Protein AF-A0A1H3YFV7-F1 (afdb_monomer)

Secondary structure (DSSP, 8-state):
-PPPPGGGGTEE--SPPPPPPHHHHHHHHHHHT----HHHHHHHHHH-SEEETTTEEEPBTT---TTTBHHHHHHHHHHHHHHHHHH-TTTS---BTTSTT-EEEEEEETT--EEEEE--SSSGGGPEEEEEPTTSS-EEEE-S-HHHHHHHHHTTS---TTS-S---TTSPEEEEEPP-HHHHHHHHHHHHHHHHHHHHHHHHHHHHHHHTT--SHHHHHHHHHHHHHHHTT--GGGHHHHHTT--TT-S-HHHHHHHHHHHHHHHGGGHHHHHHHHTTTTTT-HHHHHHHHHHHHH-HHHHHHHHHHHHHS-HHHHHHHHHHHHHHHHHSHHHHHHHHHHHHTT-TT-------TT------B-TT--B-----------------------

Organism: Selenomonas ruminantium (NCBI:txid971)

Solvent-accessible surface area (backbone atoms only — not comparable to full-atom values): 22365 Å² total; per-residue (Å²): 131,86,79,78,59,90,54,61,84,45,43,46,65,93,60,84,30,73,66,75,54,74,64,56,56,50,48,55,25,62,77,67,76,49,85,72,32,64,59,55,53,52,44,38,41,55,58,37,46,30,20,45,64,81,39,44,33,44,42,29,84,89,46,92,50,65,93,40,12,32,69,56,43,36,56,52,52,52,51,53,48,52,52,47,22,74,78,37,47,86,63,40,72,66,49,53,56,89,46,79,51,3,44,41,66,48,33,36,36,83,84,55,25,43,31,24,39,26,45,70,43,96,53,47,72,64,24,30,36,39,40,34,37,53,98,55,70,55,68,50,82,39,94,41,45,74,56,59,46,54,52,24,40,47,72,59,76,42,84,51,95,84,47,79,86,74,42,63,77,88,47,63,42,43,47,44,66,60,65,53,75,68,47,47,52,51,47,50,48,50,50,49,50,51,50,50,50,49,52,52,47,54,51,30,32,51,46,21,54,76,23,31,46,35,85,43,73,68,32,43,53,53,29,53,50,31,50,52,60,57,48,72,64,70,48,33,75,51,28,39,44,56,35,40,29,64,48,70,80,38,71,44,64,69,64,52,52,50,50,52,51,48,40,55,64,35,10,54,97,57,18,68,52,28,51,49,56,14,47,55,66,25,72,88,22,55,62,60,45,47,54,56,47,52,55,35,59,71,30,73,70,49,29,60,53,44,30,58,39,52,65,69,44,58,71,68,32,30,50,50,51,51,52,50,54,48,51,47,39,71,74,41,35,94,82,37,44,71,53,51,48,63,32,46,72,80,30,92,54,56,81,57,89,82,91,68,100,79,80,88,84,81,57,57,39,52,100,83,71,5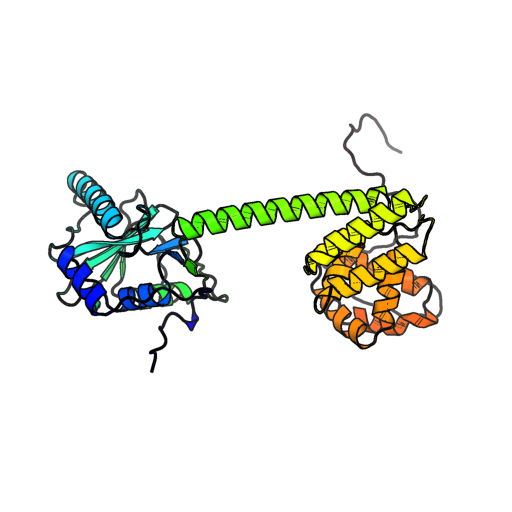6,79,63,82,76,76,95,70,84,80,86,76,77,92,69,91,74,84,92,78,78,85,78,92,131

Nearest PDB structures (foldseek):
  7v1l-assembly1_B-2  TM=3.195E-01  e=2.650E+00  Homo sapiens
  8gqy-assembly1_D  TM=1.516E-01  e=8.028E+00  Aquifex aeolicus VF5

Sequence (394 aa):
MIKESKLQKYIINRRVAEKHSREEWLDVQRQHNVKFPSDYIEFIDSYGIGAIDNFLWILSPWTDNDNLNFFVNMKKSMWAYQYLREESPEDFPFELYPATDGLLPFGLTDNGDELYWQNTDDNPNLWKLIIYESRSTVYYEYNLSFTDFLVGLFVGGISCEILPDEWPRYKRVIFIPCLDAVGKEKQKLITLLKKELNMNIEKNEEILKNTCKLRNEYEVELFGKAIEEICSTQRAEYVLNLCSGFDDDTEDEEVMFGLVHAVEELGGDDGLYWTAMGLERMWRNKEWCKILLYRILNSDEDRIKYAEVINRLPWRERDRNISLLADILHEDKEMFADKIDEVLKDCSVVYQINKYPNGEMMVIYDRNGAVWNGKLDTIYESDNGLDDGESGYE

Mean predicted aligned error: 17.22 Å

pLDDT: mean 82.41, std 20.26, range [24.28, 98.44]

InterPro domains:
  IPR029084 Immunity protein 30 [PF15565] (214-304)
  IPR037883 Knr4/Smi1-like domain superfamily [G3DSA:3.40.1580.10] (2-155)
  IPR037883 Knr4/Smi1-like domain superfamily [SSF160631] (13-168)

Radius of gyration: 31.0 Å; Cα contacts (8 Å, |Δi|>4): 523; chains: 1; bounding box: 72×49×90 Å

Structure (mmCIF, N/CA/C/O backbone):
data_AF-A0A1H3YFV7-F1
#
_entry.id   AF-A0A1H3YFV7-F1
#
loop_
_atom_site.group_PDB
_atom_site.id
_atom_site.type_symbol
_atom_site.label_atom_id
_atom_site.label_alt_id
_atom_site.label_comp_id
_atom_site.label_asym_id
_atom_site.label_entity_id
_atom_site.label_seq_id
_atom_site.pdbx_PDB_ins_code
_atom_site.Cartn_x
_atom_site.Cartn_y
_atom_site.Cartn_z
_atom_site.occupancy
_atom_site.B_iso_or_equiv
_atom_site.auth_seq_id
_atom_site.auth_comp_id
_atom_site.auth_asym_id
_atom_site.auth_atom_id
_atom_site.pdbx_PDB_model_num
ATOM 1 N N . MET A 1 1 ? 1.704 -21.452 25.118 1.00 28.91 1 MET A N 1
ATOM 2 C CA . MET A 1 1 ? 1.073 -21.508 23.783 1.00 28.91 1 MET A CA 1
ATOM 3 C C . MET A 1 1 ? 0.258 -20.244 23.623 1.00 28.91 1 MET A C 1
ATOM 5 O O . MET A 1 1 ? -0.646 -20.038 24.421 1.00 28.91 1 MET A O 1
ATOM 9 N N . ILE A 1 2 ? 0.624 -19.373 22.685 1.00 35.44 2 ILE A N 1
ATOM 10 C CA . ILE A 1 2 ? -0.198 -18.210 22.338 1.00 35.44 2 ILE A CA 1
ATOM 11 C C . ILE A 1 2 ? -1.419 -18.779 21.614 1.00 35.44 2 ILE A C 1
ATOM 13 O O . ILE A 1 2 ? -1.261 -19.477 20.616 1.00 35.44 2 ILE A O 1
ATOM 17 N N . LYS A 1 3 ? -2.612 -18.590 22.176 1.00 43.59 3 LYS A N 1
ATOM 18 C CA . LYS A 1 3 ? -3.862 -18.968 21.517 1.00 43.59 3 LYS A CA 1
ATOM 19 C C . LYS A 1 3 ? -4.013 -18.008 20.332 1.00 43.59 3 LYS A C 1
ATOM 21 O O . LYS A 1 3 ? -4.011 -16.801 20.544 1.00 43.59 3 LYS A O 1
ATOM 26 N N . GLU A 1 4 ? -4.005 -18.523 19.106 1.00 55.25 4 GLU A N 1
ATOM 27 C CA . GLU A 1 4 ? -4.212 -17.696 17.911 1.00 55.25 4 GLU A CA 1
ATOM 28 C C . GLU A 1 4 ? -5.627 -17.106 17.947 1.00 55.25 4 GLU A C 1
ATOM 30 O O . GLU A 1 4 ? -6.595 -17.838 18.173 1.00 55.25 4 GLU A O 1
ATOM 35 N N . SER A 1 5 ? -5.744 -15.792 17.737 1.00 66.31 5 SER A N 1
ATOM 36 C CA . SER A 1 5 ? -7.039 -15.108 17.705 1.00 66.31 5 SER A CA 1
ATOM 37 C C . SER A 1 5 ? -7.862 -15.592 16.512 1.00 66.31 5 SER A C 1
ATOM 39 O O . SER A 1 5 ? -7.344 -15.726 15.398 1.00 66.31 5 SER A O 1
ATOM 41 N N . LYS A 1 6 ? -9.172 -15.799 16.712 1.00 74.12 6 LYS A N 1
ATOM 42 C CA . LYS A 1 6 ? -10.124 -16.158 15.639 1.00 74.12 6 LYS A CA 1
ATOM 43 C C . LYS A 1 6 ? -10.048 -15.195 14.440 1.00 74.12 6 LYS A C 1
ATOM 45 O O . LYS A 1 6 ? -10.257 -15.621 13.305 1.00 74.12 6 LYS A O 1
ATOM 50 N N . LEU A 1 7 ? -9.712 -13.924 14.678 1.00 83.50 7 LEU A N 1
ATOM 51 C CA . LEU A 1 7 ? -9.642 -12.868 13.662 1.00 83.50 7 LEU A CA 1
ATOM 52 C C . LEU A 1 7 ? -8.331 -12.858 12.869 1.00 83.50 7 LEU A C 1
ATOM 54 O O . LEU A 1 7 ? -8.266 -12.239 11.808 1.00 83.50 7 LEU A O 1
ATOM 58 N N . GLN A 1 8 ? -7.292 -13.567 13.317 1.00 79.69 8 GLN A N 1
ATOM 59 C CA . GLN A 1 8 ? -5.949 -13.495 12.727 1.00 79.69 8 GLN A CA 1
ATOM 60 C C . GLN A 1 8 ? -5.907 -13.945 11.256 1.00 79.69 8 GLN A C 1
ATOM 62 O O . GLN A 1 8 ? -5.069 -13.489 10.480 1.00 79.69 8 GLN A O 1
ATOM 67 N N . LYS A 1 9 ? -6.832 -14.822 10.849 1.00 81.00 9 LYS A N 1
ATOM 68 C CA . LYS A 1 9 ? -6.969 -15.274 9.454 1.00 81.00 9 LYS A CA 1
ATOM 69 C C . LYS A 1 9 ? -7.651 -14.245 8.552 1.00 81.00 9 LYS A C 1
ATOM 71 O O . LYS A 1 9 ? -7.446 -14.303 7.340 1.00 81.00 9 LYS A O 1
ATOM 76 N N . TYR A 1 10 ? -8.424 -13.330 9.135 1.00 83.31 10 TYR A N 1
ATOM 77 C CA . TYR A 1 10 ? -9.271 -12.371 8.427 1.00 83.31 10 TYR A CA 1
ATOM 78 C C . TYR A 1 10 ? -8.711 -10.952 8.451 1.00 83.31 10 TYR A C 1
ATOM 80 O O . TYR A 1 10 ? -8.941 -10.219 7.498 1.00 83.31 10 TYR A O 1
ATOM 88 N N . ILE A 1 11 ? -7.945 -10.580 9.481 1.00 84.50 11 ILE A N 1
ATOM 89 C CA . ILE A 1 11 ? -7.388 -9.234 9.646 1.00 84.50 11 ILE A CA 1
ATOM 90 C C . ILE A 1 11 ? -5.872 -9.238 9.407 1.00 84.50 11 ILE A C 1
ATOM 92 O O . ILE A 1 11 ? -5.127 -9.954 10.080 1.00 84.50 11 ILE A O 1
ATOM 96 N N . ILE A 1 12 ? -5.391 -8.400 8.484 1.00 79.50 12 ILE A N 1
ATOM 97 C CA . ILE A 1 12 ? -3.965 -8.076 8.343 1.00 79.50 12 ILE A CA 1
ATOM 98 C C . ILE A 1 12 ? -3.626 -6.947 9.314 1.00 79.50 12 ILE A C 1
ATOM 100 O O . ILE A 1 12 ? -4.082 -5.820 9.140 1.00 79.50 12 ILE A O 1
ATOM 104 N N . ASN A 1 13 ? -2.754 -7.233 10.281 1.00 76.50 13 ASN A N 1
ATOM 105 C CA . ASN A 1 13 ? -2.108 -6.221 11.109 1.00 76.50 13 ASN A CA 1
ATOM 106 C C . ASN A 1 13 ? -0.605 -6.190 10.809 1.00 76.50 13 ASN A C 1
ATOM 108 O O . ASN A 1 13 ? 0.069 -7.217 10.876 1.00 76.50 13 ASN A O 1
ATOM 112 N N . ARG A 1 14 ? -0.077 -5.014 10.461 1.00 65.75 14 ARG A N 1
ATOM 113 C CA . ARG A 1 14 ? 1.354 -4.820 10.161 1.00 65.75 14 ARG A CA 1
ATOM 114 C C . ARG A 1 14 ? 2.170 -4.386 11.383 1.00 65.75 14 ARG A C 1
ATOM 116 O O . ARG A 1 14 ? 3.366 -4.141 11.247 1.00 65.75 14 ARG A O 1
ATOM 123 N N . ARG A 1 15 ? 1.546 -4.255 12.557 1.00 67.88 15 ARG A N 1
ATOM 124 C CA . ARG A 1 15 ? 2.210 -3.886 13.812 1.00 67.88 15 ARG A CA 1
ATOM 125 C C . ARG A 1 15 ? 1.851 -4.853 14.930 1.00 67.88 15 ARG A C 1
ATOM 127 O O . ARG A 1 15 ? 0.790 -5.459 14.924 1.00 67.88 15 ARG A O 1
ATOM 134 N N . VAL A 1 16 ? 2.751 -4.973 15.896 1.00 62.62 16 VAL A N 1
ATOM 135 C CA . VAL A 1 16 ? 2.460 -5.653 17.158 1.00 62.62 16 VAL A CA 1
ATOM 136 C C . VAL A 1 16 ? 1.817 -4.626 18.083 1.00 62.62 16 VAL A C 1
ATOM 138 O O . VAL A 1 16 ? 2.385 -3.551 18.278 1.00 62.62 16 VAL A O 1
ATOM 141 N N . ALA A 1 17 ? 0.627 -4.932 18.596 1.00 72.75 17 ALA A N 1
ATOM 142 C CA . ALA A 1 17 ? -0.033 -4.114 19.604 1.00 72.75 17 ALA A CA 1
ATOM 143 C C . ALA A 1 17 ? 0.697 -4.212 20.950 1.00 72.75 17 ALA A C 1
ATOM 145 O O . ALA A 1 17 ? 1.286 -5.249 21.272 1.00 72.75 17 ALA A O 1
ATOM 146 N N . GLU A 1 18 ? 0.642 -3.141 21.739 1.00 75.69 18 GLU A N 1
ATOM 147 C CA . GLU A 1 18 ? 1.005 -3.213 23.151 1.00 75.69 18 GLU A CA 1
ATOM 148 C C . GLU A 1 18 ? 0.003 -4.117 23.875 1.00 75.69 18 GLU A C 1
ATOM 150 O O . GLU A 1 18 ? -1.209 -3.982 23.701 1.00 75.69 18 GLU A O 1
ATOM 155 N N . LYS A 1 19 ? 0.524 -5.082 24.634 1.00 82.62 19 LYS A N 1
ATOM 156 C CA . LYS A 1 19 ? -0.290 -6.024 25.401 1.00 82.62 19 LYS A CA 1
ATOM 157 C C . LYS A 1 19 ? -0.370 -5.566 26.835 1.00 82.62 19 LYS A C 1
ATOM 159 O O . LYS A 1 19 ? 0.671 -5.337 27.449 1.00 82.62 19 LYS A O 1
ATOM 164 N N . HIS A 1 20 ? -1.577 -5.568 27.372 1.00 88.75 20 HIS A N 1
ATOM 165 C CA . HIS A 1 20 ? -1.810 -5.227 28.762 1.00 88.75 20 HIS A CA 1
ATOM 166 C C . HIS A 1 20 ? -1.924 -6.511 29.582 1.00 88.75 20 HIS A C 1
ATOM 168 O O . HIS A 1 20 ? -2.428 -7.548 29.139 1.00 88.75 20 HIS A O 1
ATOM 174 N N . SER A 1 21 ? -1.398 -6.467 30.793 1.00 91.50 21 SER A N 1
ATOM 175 C CA . SER A 1 21 ? -1.527 -7.536 31.770 1.00 91.50 21 SER A CA 1
ATOM 176 C C . SER A 1 21 ? -2.982 -7.710 32.208 1.00 91.50 21 SER A C 1
ATOM 178 O O . SER A 1 21 ? -3.834 -6.825 32.085 1.00 91.50 21 SER A O 1
ATOM 180 N N . ARG A 1 22 ? -3.278 -8.883 32.772 1.00 94.25 22 ARG A N 1
ATOM 181 C CA . ARG A 1 22 ? -4.596 -9.161 33.347 1.00 94.25 22 ARG A CA 1
ATOM 182 C C . ARG A 1 22 ? -4.922 -8.175 34.470 1.00 94.25 22 ARG A C 1
ATOM 184 O O . ARG A 1 22 ? -6.072 -7.766 34.604 1.00 94.25 22 ARG A O 1
ATOM 191 N N . GLU A 1 23 ? -3.930 -7.828 35.278 1.00 96.00 23 GLU A N 1
ATOM 192 C CA . GLU A 1 23 ? -4.044 -6.877 36.377 1.00 96.00 23 GLU A CA 1
ATOM 193 C C . GLU A 1 23 ? -4.406 -5.476 35.870 1.00 96.00 23 GLU A C 1
ATOM 195 O O . GLU A 1 23 ? -5.364 -4.901 36.374 1.00 96.00 23 GLU A O 1
ATOM 200 N N . GLU A 1 24 ? -3.753 -4.978 34.815 1.00 95.69 24 GLU A N 1
ATOM 201 C CA . GLU A 1 24 ? -4.085 -3.684 34.192 1.00 95.69 24 GLU A CA 1
ATOM 202 C C . GLU A 1 24 ? -5.535 -3.637 33.684 1.00 95.69 24 GLU A C 1
ATOM 204 O O . GLU A 1 24 ? -6.268 -2.684 33.962 1.00 95.69 24 GLU A O 1
ATOM 209 N N . TRP A 1 25 ? -5.999 -4.699 33.018 1.00 97.19 25 TRP A N 1
ATOM 210 C CA . TRP A 1 25 ? -7.399 -4.815 32.595 1.00 97.19 25 TRP A CA 1
ATOM 211 C C . TRP A 1 25 ? -8.384 -4.889 33.769 1.00 97.19 25 TRP A C 1
ATOM 213 O O . TRP A 1 25 ? -9.497 -4.363 33.687 1.00 97.19 25 TRP A O 1
ATOM 223 N N . LEU A 1 26 ? -8.028 -5.561 34.865 1.00 97.19 26 LEU A N 1
ATOM 224 C CA . LEU A 1 26 ? -8.865 -5.603 36.068 1.00 97.19 26 LEU A CA 1
ATOM 225 C C . LEU A 1 26 ? -8.903 -4.243 36.772 1.00 97.19 26 LEU A C 1
ATOM 227 O O . LEU A 1 26 ? -9.955 -3.846 37.273 1.00 97.19 26 LEU A O 1
ATOM 231 N N . ASP A 1 27 ? -7.786 -3.528 36.803 1.00 97.31 27 ASP A N 1
ATOM 232 C CA . ASP A 1 27 ? -7.671 -2.214 37.428 1.00 97.31 27 ASP A CA 1
ATOM 233 C C . ASP A 1 27 ? -8.491 -1.170 36.678 1.00 97.31 27 ASP A C 1
ATOM 235 O O . ASP A 1 27 ? -9.312 -0.495 37.303 1.00 97.31 27 ASP A O 1
ATOM 239 N N . VAL A 1 28 ? -8.373 -1.105 35.348 1.00 96.81 28 VAL A N 1
ATOM 240 C CA . VAL A 1 28 ? -9.131 -0.136 34.542 1.00 96.81 28 VAL A CA 1
ATOM 241 C C . VAL A 1 28 ? -10.644 -0.385 34.624 1.00 96.81 28 VAL A C 1
ATOM 243 O O . VAL A 1 28 ? -11.429 0.552 34.778 1.00 96.81 28 VAL A O 1
ATOM 246 N N . GLN A 1 29 ? -11.070 -1.653 34.624 1.00 97.06 29 GLN A N 1
ATOM 247 C CA . GLN A 1 29 ? -12.478 -2.027 34.798 1.00 97.06 29 GLN A CA 1
ATOM 248 C C . GLN A 1 29 ? -13.012 -1.622 36.175 1.00 97.06 29 GLN A C 1
ATOM 250 O O . GLN A 1 29 ? -14.086 -1.025 36.272 1.00 97.06 29 GLN A O 1
ATOM 255 N N . ARG A 1 30 ? -12.251 -1.886 37.248 1.00 97.12 30 ARG A N 1
ATOM 256 C CA . ARG A 1 30 ? -12.626 -1.487 38.615 1.00 97.12 30 ARG A CA 1
ATOM 257 C C . ARG A 1 30 ? -12.679 0.027 38.779 1.00 97.12 30 ARG A C 1
ATOM 259 O O . ARG A 1 30 ? -13.629 0.530 39.372 1.00 97.12 30 ARG A O 1
ATOM 266 N N . GLN A 1 31 ? -11.688 0.743 38.254 1.00 96.81 31 GLN A N 1
ATOM 267 C CA . GLN A 1 31 ? -11.590 2.199 38.353 1.00 96.81 31 GLN A CA 1
ATOM 268 C C . GLN A 1 31 ? -12.791 2.901 37.710 1.00 96.81 31 GLN A C 1
ATOM 270 O O . GLN A 1 31 ? -13.275 3.900 38.240 1.00 96.81 31 GLN A O 1
ATOM 275 N N . HIS A 1 32 ? -13.281 2.371 36.588 1.00 94.62 32 HIS A N 1
ATOM 276 C CA . HIS A 1 32 ? -14.370 2.970 35.818 1.00 94.62 32 HIS A CA 1
ATOM 277 C C . HIS A 1 32 ? -15.727 2.277 36.006 1.00 94.62 32 HIS A C 1
ATOM 279 O O . HIS A 1 32 ? -16.703 2.677 35.376 1.00 94.62 32 HIS A O 1
ATOM 285 N N . ASN A 1 33 ? -15.805 1.269 36.883 1.00 94.94 33 ASN A N 1
ATOM 286 C CA . ASN A 1 33 ? -16.995 0.445 37.112 1.00 94.94 33 ASN A CA 1
ATOM 287 C C . ASN A 1 33 ? -17.601 -0.129 35.810 1.00 94.94 33 ASN A C 1
ATOM 289 O O . ASN A 1 33 ? -18.820 -0.183 35.632 1.00 94.94 33 ASN A O 1
ATOM 293 N N . VAL A 1 34 ? -16.740 -0.551 34.885 1.00 96.31 34 VAL A N 1
ATOM 294 C CA . VAL A 1 34 ? -17.120 -1.130 33.589 1.00 96.31 34 VAL A CA 1
ATOM 295 C C . VAL A 1 34 ? -16.689 -2.590 33.531 1.00 96.31 34 VAL A C 1
ATOM 297 O O . VAL A 1 34 ? -15.701 -2.976 34.155 1.00 96.31 34 VAL A O 1
ATOM 300 N N . LYS A 1 35 ? -17.418 -3.409 32.775 1.00 96.75 35 LYS A N 1
ATOM 301 C CA . LYS A 1 35 ? -16.992 -4.760 32.411 1.00 96.75 35 LYS A CA 1
ATOM 302 C C . LYS A 1 35 ? -16.812 -4.838 30.898 1.00 96.75 35 LYS A C 1
ATOM 304 O O . LYS A 1 35 ? -17.581 -4.225 30.164 1.00 96.75 35 LYS A O 1
ATOM 309 N N . PHE A 1 36 ? -15.839 -5.620 30.448 1.00 97.75 36 PHE A N 1
ATOM 310 C CA . PHE A 1 36 ? -15.590 -5.865 29.032 1.00 97.75 36 PHE A CA 1
ATOM 311 C C . PHE A 1 36 ? -15.753 -7.348 28.675 1.00 97.75 36 PHE A C 1
ATOM 313 O O . PHE A 1 36 ? -15.299 -8.212 29.436 1.00 97.75 36 PHE A O 1
ATOM 320 N N . PRO A 1 37 ? -16.351 -7.667 27.512 1.00 97.81 37 PRO A N 1
ATOM 321 C CA . PRO A 1 37 ? -16.272 -9.001 26.929 1.00 97.81 37 PRO A CA 1
ATOM 322 C C . PRO A 1 37 ? -14.814 -9.434 26.723 1.00 97.81 37 PRO A C 1
ATOM 324 O O . PRO A 1 37 ? -13.943 -8.634 26.373 1.00 97.81 37 PRO A O 1
ATOM 327 N N . SER A 1 38 ? -14.532 -10.718 26.945 1.00 96.31 38 SER A N 1
ATOM 328 C CA . SER A 1 38 ? -13.164 -11.246 26.856 1.00 96.31 38 SER A CA 1
ATOM 329 C C . SER A 1 38 ? -12.602 -11.226 25.435 1.00 96.31 38 SER A C 1
ATOM 331 O O . SER A 1 38 ? -11.395 -11.076 25.261 1.00 96.31 38 SER A O 1
ATOM 333 N N . ASP A 1 39 ? -13.463 -11.326 24.424 1.00 95.81 39 ASP A N 1
ATOM 334 C CA . ASP A 1 39 ? -13.070 -11.292 23.017 1.00 95.81 39 ASP A CA 1
ATOM 335 C C . ASP A 1 39 ? -12.714 -9.875 22.535 1.00 95.81 39 ASP A C 1
ATOM 337 O O . ASP A 1 39 ? -11.843 -9.722 21.682 1.00 95.81 39 ASP A O 1
ATOM 341 N N . TYR A 1 40 ? -13.300 -8.83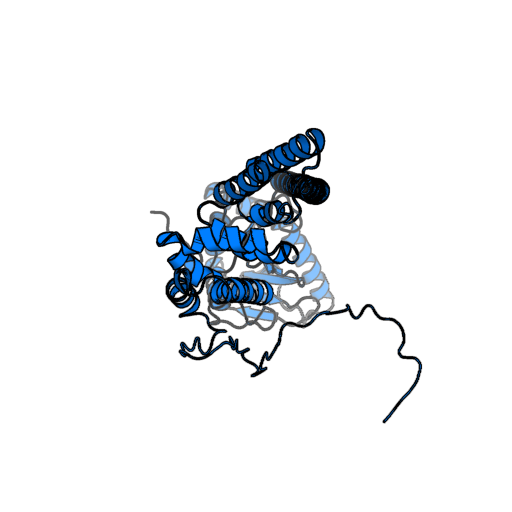4 23.130 1.00 96.75 40 TYR A N 1
ATOM 342 C CA . TYR A 1 40 ? -12.854 -7.451 22.949 1.00 96.75 40 TYR A CA 1
ATOM 343 C C . TYR A 1 40 ? -11.482 -7.195 23.588 1.00 96.75 40 TYR A C 1
ATOM 345 O O . TYR A 1 40 ? -10.616 -6.594 22.955 1.00 96.75 40 TYR A O 1
ATOM 353 N N . ILE A 1 41 ? -11.252 -7.686 24.812 1.00 95.62 41 ILE A N 1
ATOM 354 C CA . ILE A 1 41 ? -9.935 -7.592 25.464 1.00 95.62 41 ILE A CA 1
ATOM 355 C C . ILE A 1 41 ? -8.868 -8.254 24.580 1.00 95.62 41 ILE A C 1
ATOM 357 O O . ILE A 1 41 ? -7.842 -7.647 24.273 1.00 95.62 41 ILE A O 1
ATOM 361 N N . GLU A 1 42 ? -9.150 -9.470 24.100 1.00 92.94 42 GLU A N 1
ATOM 362 C CA . GLU A 1 42 ? -8.265 -10.197 23.188 1.00 92.94 42 GLU A CA 1
ATOM 363 C C . GLU A 1 42 ? -8.022 -9.429 21.879 1.00 92.94 42 GLU A C 1
ATOM 365 O O . GLU A 1 42 ? -6.897 -9.423 21.371 1.00 92.94 42 GLU A O 1
ATOM 370 N N . PHE A 1 43 ? -9.046 -8.762 21.339 1.00 93.50 43 PHE A N 1
ATOM 371 C CA . PHE A 1 43 ? -8.913 -7.919 20.155 1.00 93.50 43 PHE A CA 1
ATOM 372 C C . PHE A 1 43 ? -7.974 -6.737 20.397 1.00 93.50 43 PHE A C 1
ATOM 374 O O . PHE A 1 43 ? -7.027 -6.557 19.632 1.00 93.50 43 PHE A O 1
ATOM 381 N N . ILE A 1 44 ? -8.178 -5.965 21.465 1.00 93.62 44 ILE A N 1
ATOM 382 C CA . ILE A 1 44 ? -7.332 -4.806 21.776 1.00 93.62 44 ILE A CA 1
ATOM 383 C C . ILE A 1 44 ? -5.879 -5.236 22.013 1.00 93.62 44 ILE A C 1
ATOM 385 O O . ILE A 1 44 ? -4.976 -4.631 21.438 1.00 93.62 44 ILE A O 1
ATOM 389 N N . ASP A 1 45 ? -5.638 -6.326 22.745 1.00 90.88 45 ASP A N 1
ATOM 390 C CA . ASP A 1 45 ? -4.280 -6.843 22.986 1.00 90.88 45 ASP A CA 1
ATOM 391 C C . ASP A 1 45 ? -3.627 -7.473 21.734 1.00 90.88 45 ASP A C 1
ATOM 393 O O . ASP A 1 45 ? -2.414 -7.706 21.700 1.00 90.88 45 ASP A O 1
ATOM 397 N N . SER A 1 46 ? -4.406 -7.784 20.694 1.00 88.19 46 SER A N 1
ATOM 398 C CA . SER A 1 46 ? -3.895 -8.344 19.432 1.00 88.19 46 SER A CA 1
ATOM 399 C C . SER A 1 46 ? -3.672 -7.280 18.358 1.00 88.19 46 SER A C 1
ATOM 401 O O . SER A 1 46 ? -2.700 -7.357 17.600 1.00 88.19 46 SER A O 1
ATOM 403 N N . TYR A 1 47 ? -4.572 -6.301 18.273 1.00 87.62 47 TYR A N 1
ATOM 404 C CA . TYR A 1 47 ? -4.630 -5.332 17.179 1.00 87.62 47 TYR A CA 1
ATOM 405 C C . TYR A 1 47 ? -4.257 -3.913 17.6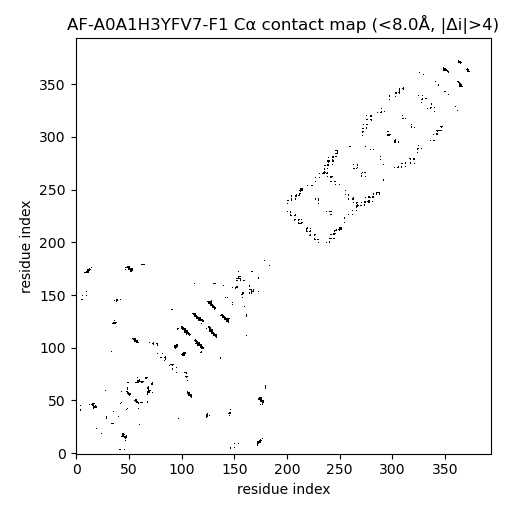10 1.00 87.62 47 TYR A C 1
ATOM 407 O O . TYR A 1 47 ? -3.590 -3.206 16.853 1.00 87.62 47 TYR A O 1
ATOM 415 N N . GLY A 1 48 ? -4.562 -3.538 18.850 1.00 89.12 48 GLY A N 1
ATOM 416 C CA . GLY A 1 48 ? -4.327 -2.207 19.399 1.00 89.12 48 GLY A CA 1
ATOM 417 C C . GLY A 1 48 ? -5.483 -1.247 19.117 1.00 89.12 48 GLY A C 1
ATOM 418 O O . GLY A 1 48 ? -6.601 -1.655 18.814 1.00 89.12 48 GLY A O 1
ATOM 419 N N . ILE A 1 49 ? -5.209 0.054 19.235 1.00 88.94 49 ILE A N 1
ATOM 420 C CA . ILE A 1 49 ? -6.180 1.123 18.955 1.00 88.94 49 ILE A CA 1
ATOM 421 C C . ILE A 1 49 ? -6.209 1.371 17.445 1.00 88.94 49 ILE A C 1
ATOM 423 O O . ILE A 1 49 ? -5.144 1.525 16.848 1.00 88.94 49 ILE A O 1
ATOM 427 N N . GLY A 1 50 ? -7.382 1.456 16.812 1.00 90.19 50 GLY A N 1
ATOM 428 C CA . GLY A 1 50 ? -7.450 1.709 15.371 1.00 90.19 50 GLY A CA 1
ATOM 429 C C . GLY A 1 50 ? -8.791 1.419 14.710 1.00 90.19 50 GLY A C 1
ATOM 430 O O . GLY A 1 50 ? -9.818 1.283 15.376 1.00 90.19 50 GLY A O 1
ATOM 431 N N . ALA A 1 51 ? -8.738 1.330 13.382 1.00 89.94 51 ALA A N 1
ATOM 432 C CA . ALA A 1 51 ? -9.867 1.023 12.517 1.00 89.94 51 ALA A CA 1
ATOM 433 C C . ALA A 1 51 ? -9.700 -0.322 11.817 1.00 89.94 51 ALA A C 1
ATOM 435 O O . ALA A 1 51 ? -8.603 -0.702 11.402 1.00 89.94 51 ALA A O 1
ATOM 436 N N . ILE A 1 52 ? -10.818 -0.993 11.593 1.00 89.56 52 ILE A N 1
ATOM 437 C CA . ILE A 1 52 ? -10.964 -2.086 10.644 1.00 89.56 52 ILE A CA 1
ATOM 438 C C . ILE A 1 52 ? -11.392 -1.468 9.306 1.00 89.56 52 ILE A C 1
ATOM 440 O O . ILE A 1 52 ? -12.378 -0.735 9.240 1.00 89.56 52 ILE A O 1
ATOM 444 N N . ASP A 1 53 ? -10.621 -1.748 8.257 1.00 84.81 53 ASP A N 1
ATOM 445 C CA . ASP A 1 53 ? -10.823 -1.294 6.872 1.00 84.81 53 ASP A CA 1
ATOM 446 C C . ASP A 1 53 ? -10.961 0.222 6.677 1.00 84.81 53 ASP A C 1
ATOM 448 O O . ASP A 1 53 ? -11.618 0.679 5.750 1.00 84.81 53 ASP A O 1
ATOM 452 N N . ASN A 1 54 ? -10.350 1.018 7.563 1.00 83.62 54 ASN A N 1
ATOM 453 C CA . ASN A 1 54 ? -10.541 2.473 7.592 1.00 83.62 54 ASN A CA 1
ATOM 454 C C . ASN A 1 54 ? -12.018 2.894 7.691 1.00 83.62 54 ASN A C 1
ATOM 456 O O . ASN A 1 54 ? -12.386 3.921 7.136 1.00 83.62 54 ASN A O 1
ATOM 460 N N . PHE A 1 55 ? -12.863 2.082 8.321 1.00 86.88 55 PHE A N 1
ATOM 461 C CA . PHE A 1 55 ? -14.298 2.341 8.368 1.00 86.88 55 PHE A CA 1
ATOM 462 C C . PHE A 1 55 ? -14.870 2.119 9.762 1.00 86.88 55 PHE A C 1
ATOM 464 O O . PHE A 1 55 ? -15.546 2.994 10.295 1.00 86.88 55 PHE A O 1
ATOM 471 N N . LEU A 1 56 ? -14.587 0.960 10.363 1.00 91.94 56 LEU A N 1
ATOM 472 C CA . LEU A 1 56 ? -15.106 0.591 11.676 1.00 91.94 56 LEU A CA 1
ATOM 473 C C . LEU A 1 56 ? -14.048 0.834 12.754 1.00 91.94 56 LEU A C 1
ATOM 475 O O . LEU A 1 56 ? -13.043 0.124 12.822 1.00 91.94 56 LEU A O 1
ATOM 479 N N . TRP A 1 57 ? -14.283 1.814 13.616 1.00 94.06 57 TRP A N 1
ATOM 480 C CA . TRP A 1 57 ? -13.370 2.226 14.676 1.00 94.06 57 TRP A CA 1
ATOM 481 C C . TRP A 1 57 ? -13.755 1.594 16.004 1.00 94.06 57 TRP A C 1
ATOM 483 O O . TRP A 1 57 ? -14.890 1.723 16.461 1.00 94.06 57 TRP A O 1
ATOM 493 N N . ILE A 1 58 ? -12.788 0.937 16.642 1.00 95.88 58 ILE A N 1
ATOM 494 C CA . ILE A 1 58 ? -12.987 0.304 17.946 1.00 95.88 58 ILE A CA 1
ATOM 495 C C . ILE A 1 58 ? -12.415 1.216 19.027 1.00 95.88 58 ILE A C 1
ATOM 497 O O . ILE A 1 58 ? -11.239 1.595 18.989 1.00 95.88 58 ILE A O 1
ATOM 501 N N . LEU A 1 59 ? -13.264 1.578 19.985 1.00 96.31 59 LEU A N 1
ATOM 502 C CA . LEU A 1 59 ? -12.874 2.387 21.130 1.00 96.31 59 LEU A CA 1
ATOM 503 C C . LEU A 1 59 ? -11.916 1.595 22.022 1.00 96.31 59 LEU A C 1
ATOM 505 O O . LEU A 1 59 ? -12.051 0.385 22.157 1.00 96.31 59 LEU A O 1
ATOM 509 N N . SER A 1 60 ? -10.959 2.273 22.652 1.00 95.00 60 SER A N 1
ATOM 510 C CA . SER A 1 60 ? -9.962 1.637 23.519 1.00 95.00 60 SER A CA 1
ATOM 511 C C . SER A 1 60 ? -9.736 2.444 24.797 1.00 95.00 60 SER A C 1
ATOM 513 O O . SER A 1 60 ? -9.705 3.676 24.742 1.00 95.00 60 SER A O 1
ATOM 515 N N . PRO A 1 61 ? -9.555 1.797 25.963 1.00 95.00 61 PRO A N 1
ATOM 516 C CA . PRO A 1 61 ? -9.224 2.500 27.199 1.00 95.00 61 PRO A CA 1
ATOM 517 C C . PRO A 1 61 ? -7.768 2.997 27.234 1.00 95.00 61 PRO A C 1
ATOM 519 O O . PRO A 1 61 ? -7.429 3.797 28.099 1.00 95.00 61 PRO A O 1
ATOM 522 N N . TRP A 1 62 ? -6.922 2.558 26.297 1.00 92.88 62 TRP A N 1
ATOM 523 C CA . TRP A 1 62 ? -5.467 2.754 26.321 1.00 92.88 62 TRP A CA 1
ATOM 524 C C . TRP A 1 62 ? -4.981 3.879 25.395 1.00 92.88 62 TRP A C 1
ATOM 526 O O . TRP A 1 62 ? -3.886 3.813 24.845 1.00 92.88 62 TRP A O 1
ATOM 536 N N . THR A 1 63 ? -5.804 4.902 25.146 1.00 87.56 63 THR A N 1
ATOM 537 C CA . THR A 1 63 ? -5.429 6.016 24.260 1.00 87.56 63 THR A CA 1
ATOM 538 C C . THR A 1 63 ? -5.810 7.372 24.830 1.00 87.56 63 THR A C 1
ATOM 540 O O . THR A 1 63 ? -6.927 7.553 25.300 1.00 87.56 63 THR A O 1
ATOM 543 N N . ASP A 1 64 ? -4.921 8.355 24.696 1.00 82.81 64 ASP A N 1
ATOM 544 C CA . ASP A 1 64 ? -5.212 9.765 25.001 1.00 82.81 64 ASP A CA 1
ATOM 545 C C . ASP A 1 64 ? -5.934 10.483 23.846 1.00 82.81 64 ASP A C 1
ATOM 547 O O . ASP A 1 64 ? -6.236 11.673 23.922 1.00 82.81 64 ASP A O 1
ATOM 551 N N . ASN A 1 65 ? -6.196 9.793 22.730 1.00 84.00 65 ASN A N 1
ATOM 552 C CA . ASN A 1 65 ? -6.974 10.359 21.637 1.00 84.00 65 ASN A CA 1
ATOM 553 C C . ASN A 1 65 ? -8.462 10.345 21.998 1.00 84.00 65 ASN A C 1
ATOM 555 O O . ASN A 1 65 ? -9.114 9.312 21.866 1.00 84.00 65 ASN A O 1
ATOM 559 N N . ASP A 1 66 ? -9.014 11.500 22.362 1.00 88.94 66 ASP A N 1
ATOM 560 C CA . ASP A 1 66 ? -10.431 11.682 22.706 1.00 88.94 66 ASP A CA 1
ATOM 561 C C . ASP A 1 66 ? -11.428 11.100 21.691 1.00 88.94 66 ASP A C 1
ATOM 563 O O . ASP A 1 66 ? -12.545 10.754 22.074 1.00 88.94 66 ASP A O 1
ATOM 567 N N . ASN A 1 67 ? -11.058 10.982 20.411 1.00 87.81 67 ASN A N 1
ATOM 568 C CA . ASN A 1 67 ? -11.933 10.414 19.379 1.00 87.81 67 ASN A CA 1
ATOM 569 C C . ASN A 1 67 ? -12.036 8.883 19.447 1.00 87.81 67 ASN A C 1
ATOM 571 O O . ASN A 1 67 ? -12.986 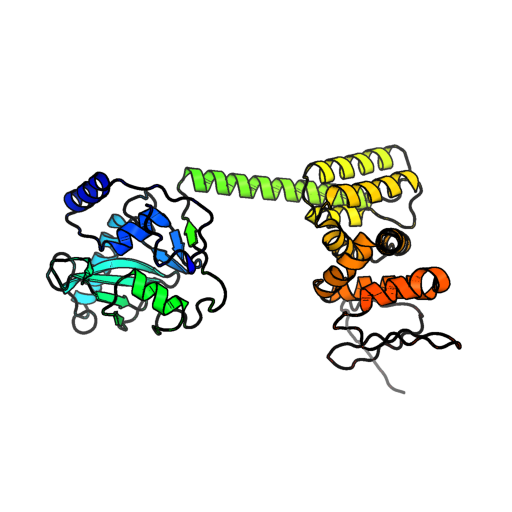8.328 18.918 1.00 87.81 67 ASN A O 1
ATOM 575 N N . LEU A 1 68 ? -11.078 8.203 20.087 1.00 92.19 68 LEU A N 1
ATOM 576 C CA . LEU A 1 68 ? -11.061 6.740 20.238 1.00 92.19 68 LEU A CA 1
ATOM 577 C C . LEU A 1 68 ? -10.944 6.280 21.694 1.00 92.19 68 LEU A C 1
ATOM 579 O O . LEU A 1 68 ? -11.025 5.084 21.969 1.00 92.19 68 LEU A O 1
ATOM 583 N N . ASN A 1 69 ? -10.762 7.202 22.641 1.00 94.69 69 ASN A N 1
ATOM 584 C CA . ASN A 1 69 ? -10.736 6.880 24.057 1.00 94.69 69 ASN A CA 1
ATOM 585 C C . ASN A 1 69 ? -12.114 6.367 24.489 1.00 94.69 69 ASN A C 1
ATOM 587 O O . ASN A 1 69 ? -13.120 7.073 24.369 1.00 94.69 69 ASN A O 1
ATOM 591 N N . PHE A 1 70 ? -12.145 5.148 25.021 1.00 97.31 70 PHE A N 1
ATOM 592 C CA . PHE A 1 70 ? -13.370 4.476 25.437 1.00 97.31 70 PHE A CA 1
ATOM 593 C C . PHE A 1 70 ? -14.176 5.303 26.438 1.00 97.31 70 PHE A C 1
ATOM 595 O O . PHE A 1 70 ? -15.365 5.519 26.245 1.00 97.31 70 PHE A O 1
ATOM 602 N N . PHE A 1 71 ? -13.543 5.824 27.486 1.00 96.81 71 PHE A N 1
ATOM 603 C CA . PHE A 1 71 ? -14.246 6.521 28.565 1.00 96.81 71 PHE A CA 1
ATOM 604 C C . PHE A 1 71 ? -14.741 7.911 28.163 1.00 96.81 71 PHE A C 1
ATOM 606 O O . PHE A 1 71 ? -15.775 8.365 28.659 1.00 96.81 71 PHE A O 1
ATOM 613 N N . VAL A 1 72 ? -14.024 8.592 27.268 1.00 95.38 72 VAL A N 1
ATOM 614 C CA . VAL A 1 72 ? -14.473 9.863 26.686 1.00 95.38 72 VAL A CA 1
ATOM 615 C C . VAL A 1 72 ? -15.703 9.629 25.809 1.00 95.38 72 VAL A C 1
ATOM 617 O O . VAL A 1 72 ? -16.712 10.316 25.982 1.00 95.38 72 VAL A O 1
ATOM 620 N N . ASN A 1 73 ? -15.655 8.638 24.916 1.00 95.69 73 ASN A N 1
ATOM 621 C CA . ASN A 1 73 ? -16.762 8.341 24.003 1.00 95.69 73 ASN A CA 1
ATOM 622 C C . ASN A 1 73 ? -17.952 7.687 24.710 1.00 95.69 73 ASN A C 1
ATOM 624 O O . ASN A 1 73 ? -19.088 7.994 24.364 1.00 95.69 73 ASN A O 1
ATOM 628 N N . MET A 1 74 ? -17.720 6.901 25.763 1.00 95.88 74 MET A N 1
ATOM 629 C CA . MET A 1 74 ? -18.768 6.398 26.653 1.00 95.88 74 MET A CA 1
ATOM 630 C C . MET A 1 74 ? -19.623 7.545 27.186 1.00 95.88 74 MET A C 1
ATOM 632 O O . MET A 1 74 ? -20.834 7.549 26.999 1.00 95.88 74 MET A O 1
ATOM 636 N N . LYS A 1 75 ? -18.996 8.569 27.775 1.00 95.56 75 LYS A N 1
ATOM 637 C CA . LYS A 1 75 ? -19.722 9.733 28.307 1.00 95.56 75 LYS A CA 1
ATOM 638 C C . LYS A 1 75 ? -20.467 10.504 27.217 1.00 95.56 75 LYS A C 1
ATOM 640 O O . LYS A 1 75 ? -21.602 10.904 27.446 1.00 95.56 75 LYS A O 1
ATOM 645 N N . LYS A 1 76 ? -19.834 10.724 26.058 1.00 95.31 76 LYS A N 1
ATOM 646 C CA . LYS A 1 76 ? -20.428 11.477 24.939 1.00 95.31 76 LYS A CA 1
ATOM 647 C C . LYS A 1 76 ? -21.648 10.762 24.354 1.00 95.31 76 LYS A C 1
ATOM 649 O O . LYS A 1 76 ? -22.716 11.362 24.302 1.00 95.31 76 LYS A O 1
ATOM 654 N N . SER A 1 77 ? -21.492 9.495 23.972 1.00 94.44 77 SER A N 1
ATOM 655 C CA . SER A 1 77 ? -22.543 8.719 23.297 1.00 94.44 77 SER A CA 1
ATOM 656 C C . SER A 1 77 ? -23.714 8.460 24.243 1.00 94.44 77 SER A C 1
ATOM 658 O O . SER A 1 77 ? -24.860 8.685 23.886 1.00 94.44 77 SER A O 1
ATOM 660 N N . MET A 1 78 ? -23.440 8.113 25.506 1.00 95.00 78 MET A N 1
ATOM 661 C CA . MET A 1 78 ? -24.500 7.913 26.500 1.00 95.00 78 MET A CA 1
ATOM 662 C C . MET A 1 78 ? -25.259 9.205 26.826 1.00 95.00 78 MET A C 1
ATOM 664 O O . MET A 1 78 ? -26.469 9.163 27.014 1.00 95.00 78 MET A O 1
ATOM 668 N N . TRP A 1 79 ? -24.582 10.358 26.882 1.00 95.69 79 TRP A N 1
ATOM 669 C CA . TRP A 1 79 ? -25.265 11.643 27.060 1.00 95.69 79 TRP A CA 1
ATOM 670 C C . TRP A 1 79 ? -26.167 11.976 25.864 1.00 95.69 79 TRP A C 1
ATOM 672 O O . TRP A 1 79 ? -27.313 12.374 26.062 1.00 95.69 79 TRP A O 1
ATOM 682 N N . ALA A 1 80 ? -25.672 11.773 24.639 1.00 93.31 80 ALA A N 1
ATOM 683 C CA . ALA A 1 80 ? -26.448 11.996 23.423 1.00 93.31 80 ALA A CA 1
ATOM 684 C C . ALA A 1 80 ? -27.664 11.059 23.348 1.00 93.31 80 ALA A C 1
ATOM 686 O O . ALA A 1 80 ? -28.778 11.519 23.110 1.00 93.31 80 ALA A O 1
ATOM 687 N N . TYR A 1 81 ? -27.471 9.772 23.639 1.00 94.75 81 TYR A N 1
ATOM 688 C CA . TYR A 1 81 ? -28.547 8.787 23.677 1.00 94.75 81 TYR A CA 1
ATOM 689 C C . TYR A 1 81 ? -29.598 9.131 24.742 1.00 94.75 81 TYR A C 1
ATOM 691 O O . TYR A 1 81 ? -30.790 9.101 24.456 1.00 94.75 81 TYR A O 1
ATOM 699 N N . GLN A 1 82 ? -29.181 9.515 25.956 1.00 95.69 82 GLN A N 1
ATOM 700 C CA . GLN A 1 82 ? -30.109 9.922 27.018 1.00 95.69 82 GLN A CA 1
ATOM 701 C C . GLN A 1 82 ? -30.970 11.116 26.590 1.00 95.69 82 GLN A C 1
ATOM 703 O O . GLN A 1 82 ? -32.174 11.117 26.829 1.00 95.69 82 GLN A O 1
ATOM 708 N N . TYR A 1 83 ? -30.362 12.108 25.936 1.00 94.75 83 TYR A N 1
ATOM 709 C CA . TYR A 1 83 ? -31.083 13.262 25.407 1.00 94.75 83 TYR A CA 1
ATOM 710 C C . TYR A 1 83 ? -32.128 12.847 24.358 1.00 94.75 83 TYR A C 1
ATOM 712 O O . TYR A 1 83 ? -33.285 13.251 24.445 1.00 94.75 83 TYR A O 1
ATOM 720 N N . LEU A 1 84 ? -31.750 11.987 23.407 1.00 92.81 84 LEU A N 1
ATOM 721 C CA . LEU A 1 84 ? -32.666 11.469 22.384 1.00 92.81 84 LEU A CA 1
ATOM 722 C C . LEU A 1 84 ? -33.799 10.633 22.987 1.00 92.81 84 LEU A C 1
ATOM 724 O O . LEU A 1 84 ? -34.946 10.748 22.562 1.00 92.81 84 LEU A O 1
ATOM 728 N N . ARG A 1 85 ? -33.503 9.848 24.023 1.00 94.12 85 ARG A N 1
ATOM 729 C CA . ARG A 1 85 ? -34.497 9.073 24.765 1.00 94.12 85 ARG A CA 1
ATOM 730 C C . ARG A 1 85 ? -35.503 9.942 25.507 1.00 94.12 85 ARG A C 1
ATOM 732 O O . ARG A 1 85 ? -36.671 9.581 25.555 1.00 94.12 85 ARG A O 1
ATOM 739 N N . GLU A 1 86 ? -35.082 11.056 26.096 1.00 95.06 86 GLU A N 1
ATOM 740 C CA . GLU A 1 86 ? -35.999 11.988 26.767 1.00 95.06 86 GLU A CA 1
ATOM 741 C C . GLU A 1 86 ? -36.960 12.658 25.776 1.00 95.06 86 GLU A C 1
ATOM 743 O O . GLU A 1 86 ? -38.140 12.830 26.088 1.00 95.06 86 GLU A O 1
ATOM 748 N N . GLU A 1 87 ? -36.476 12.978 24.574 1.00 94.00 87 GLU A N 1
ATOM 749 C CA . GLU A 1 87 ? -37.277 13.572 23.499 1.00 94.00 87 GLU A CA 1
ATOM 750 C C . GLU A 1 87 ? -38.169 12.541 22.783 1.00 94.00 87 GLU A C 1
ATOM 752 O O . GLU A 1 87 ? -39.268 12.871 22.335 1.00 94.00 87 GLU A O 1
ATOM 757 N N . SER A 1 88 ? -37.720 11.291 22.633 1.00 91.88 88 SER A N 1
ATOM 758 C CA . SER A 1 88 ? -38.429 10.235 21.888 1.00 91.88 88 SER A CA 1
ATOM 759 C C . SER A 1 88 ? -38.207 8.839 22.501 1.00 91.88 88 SER A C 1
ATOM 761 O O . SER A 1 88 ? -37.477 8.015 21.948 1.00 91.88 88 SER A O 1
ATOM 763 N N . PRO A 1 89 ? -38.861 8.524 23.638 1.00 92.12 89 PRO A N 1
ATOM 764 C CA . PRO A 1 89 ? -38.635 7.270 24.364 1.00 92.12 89 PRO A CA 1
ATOM 765 C C . PRO A 1 89 ? -39.010 5.998 23.591 1.00 92.12 89 PRO A C 1
ATOM 767 O O . PRO A 1 89 ? -38.472 4.933 23.880 1.00 92.12 89 PRO A O 1
ATOM 770 N N . GLU A 1 90 ? -39.957 6.091 22.651 1.00 90.62 90 GLU A N 1
ATOM 771 C CA . GLU A 1 90 ? -40.410 4.948 21.841 1.00 90.62 90 GLU A CA 1
ATOM 772 C C . GLU A 1 90 ? -39.353 4.520 20.811 1.00 90.62 90 GLU A C 1
ATOM 774 O O . GLU A 1 90 ? -39.201 3.328 20.555 1.00 90.62 90 GLU A O 1
ATOM 779 N N . ASP A 1 91 ? -38.592 5.480 20.280 1.00 88.81 91 ASP A N 1
ATOM 780 C CA . ASP A 1 91 ? -37.538 5.262 19.283 1.00 88.81 91 ASP A CA 1
ATOM 781 C C . ASP A 1 91 ? -36.182 4.890 19.914 1.00 88.81 91 ASP A C 1
ATOM 783 O O . ASP A 1 91 ? -35.347 4.232 19.292 1.00 88.81 91 ASP A O 1
ATOM 787 N N . PHE A 1 92 ? -35.969 5.273 21.177 1.00 93.12 92 PHE A N 1
ATOM 788 C CA . PHE A 1 92 ? -34.748 5.008 21.947 1.00 93.12 92 PHE A CA 1
ATOM 789 C C . PHE A 1 92 ? -35.079 4.224 23.232 1.00 93.12 92 PHE A C 1
ATOM 791 O O . PHE A 1 92 ? -34.953 4.747 24.345 1.00 93.12 92 PHE A O 1
ATOM 798 N N . PRO A 1 93 ? -35.508 2.952 23.114 1.00 94.81 93 PRO A N 1
ATOM 799 C CA . PRO A 1 93 ? -36.149 2.221 24.208 1.00 94.81 93 PRO A CA 1
ATOM 800 C C . PRO A 1 93 ? -35.176 1.731 25.288 1.00 94.81 93 PRO A C 1
ATOM 802 O O . PRO A 1 93 ? -35.599 1.426 26.405 1.00 94.81 93 PRO A O 1
ATOM 805 N N . PHE A 1 94 ? -33.885 1.626 24.972 1.00 95.81 94 PHE A N 1
ATOM 806 C CA . PHE A 1 94 ? -32.900 1.036 25.874 1.00 95.81 94 PHE A CA 1
ATOM 807 C C . PHE A 1 94 ? -32.538 1.951 27.049 1.00 95.81 94 PHE A C 1
ATOM 809 O O . PHE A 1 94 ? -32.485 3.174 26.926 1.00 95.81 94 PHE A O 1
ATOM 816 N N . GLU A 1 95 ? -32.247 1.338 28.196 1.00 96.31 95 GLU A N 1
ATOM 817 C CA . GLU A 1 95 ? -31.569 2.017 29.300 1.00 96.31 95 GLU A CA 1
ATOM 818 C C . GLU A 1 95 ? -30.071 2.183 28.990 1.00 96.31 95 GLU A C 1
ATOM 820 O O . GLU A 1 95 ? -29.558 1.736 27.962 1.00 96.31 95 GLU A O 1
ATOM 825 N N . LEU A 1 96 ? -29.336 2.814 29.902 1.00 97.12 96 LEU A N 1
ATOM 826 C CA . LEU A 1 96 ? -27.897 3.029 29.777 1.00 97.12 96 LEU A CA 1
ATOM 827 C C . LEU A 1 96 ? -27.126 2.261 30.856 1.00 97.12 96 LEU A C 1
ATOM 829 O O . LEU A 1 96 ? -27.538 2.203 32.018 1.00 97.12 96 LEU A O 1
ATOM 833 N N . TYR A 1 97 ? -25.982 1.677 30.488 1.00 96.69 97 TYR A N 1
ATOM 834 C CA . TYR A 1 97 ? -25.109 0.973 31.431 1.00 96.69 97 TYR A CA 1
ATOM 835 C C . TYR A 1 97 ? -24.725 1.900 32.610 1.00 96.69 97 TYR A C 1
ATOM 837 O O . TYR A 1 97 ? -24.352 3.049 32.377 1.00 96.69 97 TYR A O 1
ATOM 845 N N . PRO A 1 98 ? -24.772 1.458 33.884 1.00 94.69 98 PRO A N 1
ATOM 846 C CA . PRO A 1 98 ? -24.805 0.069 34.345 1.00 94.69 98 PRO A CA 1
ATOM 847 C C . PRO A 1 98 ? -26.199 -0.484 34.676 1.00 94.69 98 PRO A C 1
ATOM 849 O O . PRO A 1 98 ? -26.274 -1.523 35.332 1.00 94.69 98 PRO A O 1
ATOM 852 N N . ALA A 1 99 ? -27.293 0.179 34.281 1.00 94.81 99 ALA A N 1
ATOM 853 C CA . ALA A 1 99 ? -28.629 -0.404 34.439 1.00 94.81 99 ALA A CA 1
ATOM 854 C C . ALA A 1 99 ? -28.717 -1.752 33.701 1.00 94.81 99 ALA A C 1
ATOM 856 O O . ALA A 1 99 ? -28.009 -1.957 32.717 1.00 94.81 99 ALA A O 1
ATOM 857 N N . THR A 1 100 ? -29.548 -2.678 34.187 1.00 92.00 100 THR A N 1
ATOM 858 C CA . THR A 1 100 ? -29.808 -3.952 33.497 1.00 92.00 100 THR A CA 1
ATOM 859 C C . THR A 1 100 ? -30.355 -3.686 32.095 1.00 92.00 100 THR A C 1
ATOM 861 O O . THR A 1 100 ? -31.176 -2.786 31.933 1.00 92.00 100 THR A O 1
ATOM 864 N N . ASP A 1 101 ? -29.901 -4.460 31.105 1.00 94.94 101 ASP A N 1
ATOM 865 C CA . ASP A 1 101 ? -30.246 -4.295 29.683 1.00 94.94 101 ASP A CA 1
ATOM 866 C C . ASP A 1 101 ? -29.882 -2.918 29.087 1.00 94.94 101 ASP A C 1
ATOM 868 O O . ASP A 1 101 ? -30.386 -2.532 28.028 1.00 94.94 101 ASP A O 1
ATOM 872 N N . GLY A 1 102 ? -28.993 -2.181 29.752 1.00 97.19 102 GLY A N 1
ATOM 873 C CA . GLY A 1 102 ? -28.473 -0.896 29.332 1.00 97.19 102 GLY A CA 1
ATOM 874 C C . GLY A 1 102 ? -27.343 -0.971 28.302 1.00 97.19 102 GLY A C 1
ATOM 875 O O . GLY A 1 102 ? -26.547 -1.917 28.262 1.00 97.19 102 GLY A O 1
ATOM 876 N N . LEU A 1 103 ? -27.256 0.073 27.477 1.00 98.00 103 LEU A N 1
ATOM 877 C CA . LEU A 1 103 ? -26.262 0.193 26.413 1.00 98.00 103 LEU A CA 1
ATOM 878 C C . LEU A 1 103 ? -24.908 0.705 26.917 1.00 98.00 103 LEU A C 1
ATOM 880 O O . LEU A 1 103 ? -24.831 1.620 27.744 1.00 98.00 103 LEU A O 1
ATOM 884 N N . LEU A 1 104 ? -23.838 0.142 26.358 1.00 98.06 104 LEU A N 1
ATOM 885 C CA . LEU A 1 104 ? -22.447 0.541 26.555 1.00 98.06 104 LEU A CA 1
ATOM 886 C C . LEU A 1 104 ? -21.743 0.642 25.187 1.00 98.06 104 LEU A C 1
ATOM 888 O O . LEU A 1 104 ? -21.588 -0.385 24.524 1.00 98.06 104 LEU A O 1
ATOM 892 N N . PRO A 1 105 ? -21.313 1.834 24.737 1.00 97.31 105 PRO A N 1
ATOM 893 C CA . PRO A 1 105 ? -20.713 1.996 23.413 1.00 97.31 105 PRO A CA 1
ATOM 894 C C . PRO A 1 105 ? -19.326 1.360 23.348 1.00 97.31 105 PRO A C 1
ATOM 896 O O . PRO A 1 105 ? -18.555 1.446 24.304 1.00 97.31 105 PRO A O 1
ATOM 899 N N . PHE A 1 106 ? -18.985 0.772 22.203 1.00 97.38 106 PHE A N 1
ATOM 900 C CA . PHE A 1 106 ? -17.670 0.164 21.970 1.00 97.38 106 PHE A CA 1
ATOM 901 C C . PHE A 1 106 ? -17.030 0.512 20.632 1.00 97.38 106 PHE A C 1
ATOM 903 O O . PHE A 1 106 ? -15.832 0.283 20.446 1.00 97.38 106 PHE A O 1
ATOM 910 N N . GLY A 1 107 ? -17.794 1.064 19.699 1.00 96.56 107 GLY A N 1
ATOM 911 C CA . GLY A 1 107 ? -17.283 1.411 18.388 1.00 96.56 107 GLY A CA 1
ATOM 912 C C . GLY A 1 107 ? -18.180 2.393 17.667 1.00 96.56 107 GLY A C 1
ATOM 913 O O . GLY A 1 107 ? -19.315 2.640 18.073 1.00 96.56 107 GLY A O 1
ATOM 914 N N . LEU A 1 108 ? -17.636 2.937 16.591 1.00 95.19 108 LEU A N 1
ATOM 915 C CA . LEU A 1 108 ? -18.352 3.806 15.673 1.00 95.19 108 LEU A CA 1
ATOM 916 C C . LEU A 1 108 ? -17.848 3.608 14.243 1.00 95.19 108 LEU A C 1
ATOM 918 O O . LEU A 1 108 ? -16.747 3.090 14.031 1.00 95.19 108 LEU A O 1
ATOM 922 N N . THR A 1 109 ? -18.634 4.034 13.264 1.00 92.62 109 THR A N 1
ATOM 923 C CA . THR A 1 109 ? -18.211 4.087 11.857 1.00 92.62 109 THR A CA 1
ATOM 924 C C . THR A 1 109 ? -17.796 5.502 11.450 1.00 92.62 109 THR A C 1
ATOM 926 O O . THR A 1 109 ? -18.132 6.481 12.119 1.00 92.62 109 THR A O 1
ATOM 929 N N . ASP A 1 110 ? -17.113 5.638 10.310 1.00 83.44 110 ASP A N 1
ATOM 930 C CA . ASP A 1 110 ? -16.831 6.947 9.689 1.00 83.44 110 ASP A CA 1
ATOM 931 C C . ASP A 1 110 ? -18.100 7.732 9.315 1.00 83.44 110 ASP A C 1
ATOM 933 O O . ASP A 1 110 ? -18.072 8.962 9.224 1.00 83.44 110 ASP A O 1
ATOM 937 N N . ASN A 1 111 ? -19.227 7.037 9.139 1.00 84.31 111 ASN A N 1
ATOM 938 C CA . ASN A 1 111 ? -20.523 7.659 8.871 1.00 84.31 111 ASN A CA 1
ATOM 939 C C . ASN A 1 111 ? -21.211 8.165 10.152 1.00 84.31 111 ASN A C 1
ATOM 941 O O . ASN A 1 111 ? -22.188 8.914 10.073 1.00 84.31 111 ASN A O 1
ATOM 945 N N . GLY A 1 112 ? -20.670 7.818 11.324 1.00 87.50 112 GLY A N 1
ATOM 946 C CA . GLY A 1 112 ? -21.205 8.176 12.634 1.00 87.50 112 GLY A CA 1
ATOM 947 C C . GLY A 1 112 ? -22.192 7.162 13.208 1.00 87.50 112 GLY A C 1
ATOM 948 O O . GLY A 1 112 ? -22.861 7.489 14.182 1.00 87.50 112 GLY A O 1
ATOM 949 N N . ASP A 1 113 ? -22.306 5.971 12.615 1.00 94.25 113 ASP A N 1
ATOM 950 C CA . ASP A 1 113 ? -23.114 4.882 13.171 1.00 94.25 113 ASP A CA 1
ATOM 951 C C . ASP A 1 113 ? -22.494 4.415 14.486 1.00 94.25 113 ASP A C 1
ATOM 953 O O . ASP A 1 113 ? -21.267 4.391 14.631 1.00 94.25 113 ASP A O 1
ATOM 957 N N . GLU A 1 114 ? -23.331 4.034 15.443 1.00 95.06 114 GLU A N 1
ATOM 958 C CA . GLU A 1 114 ? -22.904 3.748 16.809 1.00 95.06 114 GLU A CA 1
ATOM 959 C C . GLU A 1 114 ? -23.094 2.267 17.140 1.00 95.06 114 GLU A C 1
ATOM 961 O O . GLU A 1 114 ? -24.136 1.668 16.864 1.00 95.06 114 GLU A O 1
ATOM 966 N N . LEU A 1 115 ? -22.072 1.665 17.748 1.00 97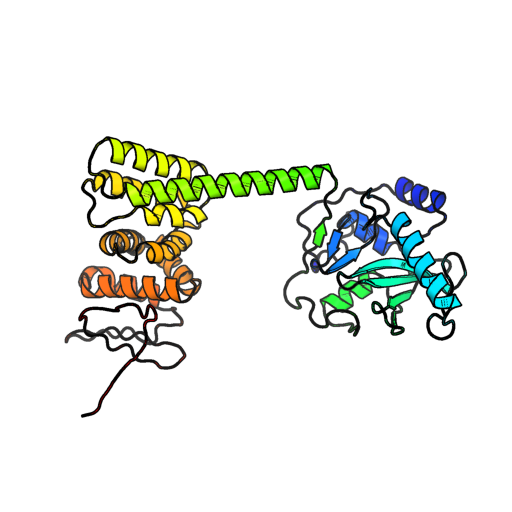.62 115 LEU A N 1
ATOM 967 C CA . LEU A 1 115 ? -22.072 0.258 18.120 1.00 97.62 115 LEU A CA 1
ATOM 968 C C . LEU A 1 115 ? -22.039 0.111 19.639 1.00 97.62 115 LEU A C 1
ATOM 970 O O . LEU A 1 115 ? -21.135 0.620 20.310 1.00 97.62 115 LEU A O 1
ATOM 974 N N . TYR A 1 116 ? -22.993 -0.648 20.166 1.00 98.12 116 TYR A N 1
ATOM 975 C CA . TYR A 1 116 ? -23.203 -0.841 21.593 1.00 98.12 116 TYR A CA 1
ATOM 976 C C . TYR A 1 116 ? -23.191 -2.316 21.979 1.00 98.12 116 TYR A C 1
ATOM 978 O O . TYR A 1 116 ? -23.718 -3.168 21.264 1.00 98.12 116 TYR A O 1
ATOM 986 N N . TRP A 1 117 ? -22.652 -2.611 23.158 1.00 98.44 117 TRP A N 1
ATOM 987 C CA . TRP A 1 117 ? -23.034 -3.801 23.903 1.00 98.44 117 TRP A CA 1
ATOM 988 C C . TRP A 1 117 ? -24.277 -3.498 24.728 1.00 98.44 117 TRP A C 1
ATOM 990 O O . TRP A 1 117 ? -24.368 -2.432 25.334 1.00 98.44 117 TRP A O 1
ATOM 1000 N N . GLN A 1 118 ? -25.191 -4.456 24.814 1.00 97.88 118 GLN A N 1
ATOM 1001 C CA . GLN A 1 118 ? -26.291 -4.439 25.771 1.00 97.88 118 GLN A CA 1
ATOM 1002 C C . GLN A 1 118 ? -25.988 -5.427 26.901 1.00 97.88 118 GLN A C 1
ATOM 1004 O O . GLN A 1 118 ? -25.793 -6.619 26.642 1.00 97.88 118 GLN A O 1
ATOM 1009 N N . ASN A 1 119 ? -25.948 -4.957 28.152 1.00 95.94 119 ASN A N 1
ATOM 1010 C CA . ASN A 1 119 ? -25.524 -5.759 29.309 1.00 95.94 119 ASN A CA 1
ATOM 1011 C C . ASN A 1 119 ? -26.607 -6.729 29.835 1.00 95.94 119 ASN A C 1
ATOM 1013 O O . ASN A 1 119 ? -26.984 -6.703 31.006 1.00 95.94 119 ASN A O 1
ATOM 1017 N N . THR A 1 120 ? -27.076 -7.627 28.974 1.00 94.81 120 THR A N 1
ATOM 1018 C CA . THR A 1 120 ? -28.195 -8.552 29.233 1.00 94.81 120 THR A CA 1
ATOM 1019 C C . THR A 1 120 ? -27.904 -9.666 30.248 1.00 94.81 120 THR A C 1
ATOM 1021 O O . THR A 1 120 ? -28.793 -10.444 30.582 1.00 94.81 120 THR A O 1
ATOM 1024 N N . ASP A 1 121 ? -26.659 -9.797 30.711 1.00 95.56 121 ASP A N 1
ATOM 1025 C CA . ASP A 1 121 ? -26.220 -10.836 31.649 1.00 95.56 121 ASP A CA 1
ATOM 1026 C C . ASP A 1 121 ? -25.070 -10.323 32.536 1.00 95.56 121 ASP A C 1
ATOM 1028 O O . ASP A 1 121 ? -24.317 -9.418 32.159 1.00 95.56 121 ASP A O 1
ATOM 1032 N N . ASP A 1 122 ? -24.888 -10.927 33.711 1.00 93.31 122 ASP A N 1
ATOM 1033 C CA . ASP A 1 122 ? -23.768 -10.627 34.608 1.00 93.31 122 ASP A CA 1
ATOM 1034 C C . ASP A 1 122 ? -22.400 -10.963 33.996 1.00 93.31 122 ASP A C 1
ATOM 1036 O O . ASP A 1 122 ? -21.391 -10.328 34.349 1.00 93.31 122 ASP A O 1
ATOM 1040 N N . ASN A 1 123 ? -22.368 -11.959 33.105 1.00 95.81 123 ASN A N 1
ATOM 1041 C CA . ASN A 1 123 ? -21.226 -12.364 32.303 1.00 95.81 123 ASN A CA 1
ATOM 1042 C C . ASN A 1 123 ? -21.160 -11.537 31.000 1.00 95.81 123 ASN A C 1
ATOM 1044 O O . ASN A 1 123 ? -21.955 -11.774 30.089 1.00 95.81 123 ASN A O 1
ATOM 1048 N N . PRO A 1 124 ? -20.150 -10.659 30.833 1.00 96.75 124 PRO A N 1
ATOM 1049 C CA . PRO A 1 124 ? -20.011 -9.806 29.649 1.00 96.75 124 PRO A CA 1
ATOM 1050 C C . PRO A 1 124 ? -19.902 -10.553 28.320 1.00 96.75 124 PRO A C 1
ATOM 1052 O O . PRO A 1 124 ? -20.194 -10.002 27.269 1.00 96.75 124 PRO A O 1
ATOM 1055 N N . ASN A 1 125 ? -19.498 -11.824 28.345 1.00 96.88 125 ASN A N 1
ATOM 1056 C CA . ASN A 1 125 ? -19.390 -12.636 27.131 1.00 96.88 125 ASN A CA 1
ATOM 1057 C C . ASN A 1 125 ? -20.750 -13.049 26.543 1.00 96.88 125 ASN A C 1
ATOM 1059 O O . ASN A 1 125 ? -20.778 -13.652 25.475 1.00 96.88 125 ASN A O 1
ATOM 1063 N N . LEU A 1 126 ? -21.848 -12.793 27.259 1.00 96.06 126 LEU A N 1
ATOM 1064 C CA . LEU A 1 126 ? -23.220 -13.083 26.834 1.00 96.06 126 LEU A CA 1
ATOM 1065 C C . LEU A 1 126 ? -23.997 -11.813 26.457 1.00 96.06 126 LEU A C 1
ATOM 1067 O O . LEU A 1 126 ? -25.200 -11.881 26.221 1.00 96.06 126 LEU A O 1
ATOM 1071 N N . TRP A 1 127 ? -23.328 -10.659 26.433 1.00 97.81 127 TRP A N 1
ATOM 1072 C CA . TRP A 1 127 ? -23.934 -9.399 26.017 1.00 97.81 127 TRP A CA 1
ATOM 1073 C C . TRP A 1 127 ? -24.265 -9.416 24.526 1.00 97.81 127 TRP A C 1
ATOM 1075 O O . TRP A 1 127 ? -23.515 -9.966 23.718 1.00 97.81 127 TRP A O 1
ATOM 1085 N N . LYS A 1 128 ? -25.385 -8.787 24.166 1.00 97.19 128 LYS A N 1
ATOM 1086 C CA . LYS A 1 128 ? -25.798 -8.608 22.769 1.00 97.19 128 LYS A CA 1
ATOM 1087 C C . LYS A 1 128 ? -25.125 -7.385 22.153 1.00 97.19 128 LYS A C 1
ATOM 1089 O O . LYS A 1 128 ? -24.675 -6.496 22.876 1.00 97.19 128 LYS A O 1
ATOM 1094 N N . LEU A 1 129 ? -25.111 -7.319 20.825 1.00 98.06 129 LEU A N 1
ATOM 1095 C CA . LEU A 1 129 ? -24.697 -6.137 20.070 1.00 98.06 129 LEU A CA 1
ATOM 1096 C C . LEU A 1 129 ? -25.928 -5.395 19.556 1.00 98.06 129 LEU A C 1
ATOM 1098 O O . LEU A 1 129 ? -26.832 -6.026 19.008 1.00 98.06 129 LEU A O 1
ATOM 1102 N N . ILE A 1 130 ? -25.928 -4.074 19.697 1.00 97.50 130 ILE A N 1
ATOM 1103 C CA . ILE A 1 130 ? -26.934 -3.166 19.146 1.00 97.50 130 ILE A CA 1
ATOM 1104 C C . ILE A 1 130 ? -26.205 -2.181 18.236 1.00 97.50 130 ILE A C 1
ATOM 1106 O O . ILE A 1 130 ? -25.238 -1.548 18.663 1.00 97.50 130 ILE A O 1
ATOM 1110 N N . ILE A 1 131 ? -26.636 -2.083 16.982 1.00 96.81 131 ILE A N 1
ATOM 1111 C CA . ILE A 1 131 ? -26.023 -1.219 15.966 1.00 96.81 131 ILE A CA 1
ATOM 1112 C C . ILE A 1 131 ? -27.054 -0.176 15.558 1.00 96.81 131 ILE A C 1
ATOM 1114 O O . ILE A 1 131 ? -28.105 -0.557 15.046 1.00 96.81 131 ILE A O 1
ATOM 1118 N N . TYR A 1 132 ? -26.759 1.098 15.798 1.00 95.00 132 TYR A N 1
ATOM 1119 C CA . TYR A 1 132 ? -27.624 2.230 15.467 1.00 95.00 132 TYR A CA 1
ATOM 1120 C C . TYR A 1 132 ? -27.126 2.958 14.225 1.00 95.00 132 TYR A C 1
ATOM 1122 O O . TYR A 1 132 ? -25.933 3.237 14.103 1.00 95.00 132 TYR A O 1
ATOM 1130 N N . GLU A 1 133 ? -28.051 3.303 13.334 1.00 92.81 133 GLU A N 1
ATOM 1131 C CA . GLU A 1 133 ? -27.760 4.130 12.167 1.00 92.81 133 GLU A CA 1
ATOM 1132 C C . GLU A 1 133 ? -27.624 5.592 12.602 1.00 92.81 133 GLU A C 1
ATOM 1134 O O . GLU A 1 133 ? -28.447 6.117 13.362 1.00 92.81 133 GLU A O 1
ATOM 1139 N N . SER A 1 134 ? -26.593 6.283 12.113 1.00 86.81 134 SER A N 1
ATOM 1140 C CA . SER A 1 134 ? -26.394 7.694 12.447 1.00 86.81 134 SER A CA 1
ATOM 1141 C C . SER A 1 134 ? -27.619 8.528 12.053 1.00 86.81 134 SER A C 1
ATOM 1143 O O . SER A 1 134 ? -28.049 8.513 10.899 1.00 86.81 134 SER A O 1
ATOM 1145 N N . ARG A 1 135 ? -28.083 9.385 12.975 1.00 79.44 135 ARG A N 1
ATOM 1146 C CA . ARG A 1 135 ? -29.174 10.362 12.752 1.00 79.44 135 ARG A CA 1
ATOM 1147 C C . ARG A 1 135 ? -30.514 9.716 12.367 1.00 79.44 135 ARG A C 1
ATOM 1149 O O . ARG A 1 135 ? -31.345 10.364 11.734 1.00 79.44 135 ARG A O 1
ATOM 1156 N N . SER A 1 136 ? -30.715 8.470 12.771 1.00 86.62 136 SER A N 1
ATOM 1157 C CA . SER A 1 136 ? -31.905 7.668 12.505 1.00 86.62 136 SER A CA 1
ATOM 1158 C C . SER A 1 136 ? -32.361 6.973 13.789 1.00 86.62 136 SER A C 1
ATOM 1160 O O . SER A 1 136 ? -31.651 6.973 14.795 1.00 86.62 136 SER A O 1
ATOM 1162 N N . THR A 1 137 ? -33.566 6.409 13.768 1.00 89.25 137 THR A N 1
ATOM 1163 C CA . THR A 1 137 ? -34.110 5.583 14.861 1.00 89.25 137 THR A CA 1
ATOM 1164 C C . THR A 1 137 ? -33.959 4.087 14.572 1.00 89.25 137 THR A C 1
ATOM 1166 O O . THR A 1 137 ? -34.307 3.246 15.398 1.00 89.25 137 THR A O 1
ATOM 1169 N N . VAL A 1 138 ? -33.415 3.743 13.398 1.00 93.06 138 VAL A N 1
ATOM 1170 C CA . VAL A 1 138 ? -33.188 2.365 12.963 1.00 93.06 138 VAL A CA 1
ATOM 1171 C C . VAL A 1 138 ? -32.024 1.750 13.735 1.00 93.06 138 VAL A C 1
ATOM 1173 O O . VAL A 1 138 ? -30.929 2.315 13.805 1.00 93.06 138 VAL A O 1
ATOM 1176 N N . TYR A 1 139 ? -32.257 0.550 14.265 1.00 95.44 139 TYR A N 1
ATOM 1177 C CA . TYR A 1 139 ? -31.226 -0.263 14.891 1.00 95.44 139 TYR A CA 1
ATOM 1178 C C . TYR A 1 139 ? -31.404 -1.752 14.597 1.00 95.44 139 TYR A C 1
ATOM 1180 O O . TYR A 1 139 ? -32.502 -2.227 14.304 1.00 95.44 139 TYR A O 1
ATOM 1188 N N . TYR A 1 140 ? -30.309 -2.500 14.728 1.00 96.00 140 TYR A N 1
ATOM 1189 C CA . TYR A 1 140 ? -30.286 -3.956 14.600 1.00 96.00 140 TYR A CA 1
ATOM 1190 C C . TYR A 1 140 ? -29.672 -4.614 15.835 1.00 96.00 140 TYR A C 1
ATOM 1192 O O . TYR A 1 140 ? -28.677 -4.129 16.375 1.00 96.00 140 TYR A O 1
ATOM 1200 N N . GLU A 1 141 ? -30.244 -5.748 16.250 1.00 96.44 141 GLU A N 1
ATOM 1201 C CA . GLU A 1 141 ? -29.770 -6.538 17.390 1.00 96.44 141 GLU A CA 1
ATOM 1202 C C . GLU A 1 141 ? -29.109 -7.843 16.939 1.00 96.44 141 GLU A C 1
ATOM 1204 O O . GLU A 1 141 ? -29.653 -8.582 16.115 1.00 96.44 141 GLU A O 1
ATOM 1209 N N . TYR A 1 142 ? -27.977 -8.188 17.553 1.00 96.56 142 TYR A N 1
ATOM 1210 C CA . TYR A 1 142 ? -27.262 -9.435 17.289 1.00 96.56 142 TYR A CA 1
ATOM 1211 C C . TYR A 1 142 ? -26.907 -10.148 18.591 1.00 96.56 142 TYR A C 1
ATOM 1213 O O . TYR A 1 142 ? -26.203 -9.615 19.448 1.00 96.56 142 TYR A O 1
ATOM 1221 N N . ASN A 1 143 ? -27.350 -11.400 18.723 1.00 95.69 143 ASN A N 1
ATOM 1222 C CA . ASN A 1 143 ? -26.969 -12.276 19.832 1.00 95.69 143 ASN A CA 1
ATOM 1223 C C . ASN A 1 143 ? -25.693 -13.060 19.487 1.00 95.69 143 ASN A C 1
ATOM 1225 O O . ASN A 1 143 ? -25.720 -14.279 19.306 1.00 95.69 143 ASN A O 1
ATOM 1229 N N . LEU A 1 144 ? -24.597 -12.329 19.299 1.00 94.81 144 LEU A N 1
ATOM 1230 C CA . LEU A 1 144 ? -23.289 -12.849 18.912 1.00 94.81 144 LEU A CA 1
ATOM 1231 C C . LEU A 1 144 ? -22.201 -12.157 19.725 1.00 94.81 144 LEU A C 1
ATOM 1233 O O . LEU A 1 144 ? -22.355 -11.008 20.132 1.00 94.81 144 LEU A O 1
ATOM 1237 N N . SER A 1 145 ? -21.073 -12.842 19.906 1.00 95.19 145 SER A N 1
ATOM 1238 C CA . SER A 1 145 ? -19.877 -12.204 20.455 1.00 95.19 145 SER A CA 1
ATOM 1239 C C . SER A 1 145 ? -19.375 -11.116 19.495 1.00 95.19 145 SER A C 1
ATOM 1241 O O . SER A 1 145 ? -19.594 -11.200 18.283 1.00 95.19 145 SER A O 1
ATOM 1243 N N . PHE A 1 146 ? -18.651 -10.124 20.019 1.00 94.44 146 PHE A N 1
ATOM 1244 C CA . PHE A 1 146 ? -18.021 -9.069 19.218 1.00 94.44 146 PHE A CA 1
ATOM 1245 C C . PHE A 1 146 ? -17.188 -9.654 18.065 1.00 94.44 146 PHE A C 1
ATOM 1247 O O . PHE A 1 146 ? -17.323 -9.252 16.910 1.00 94.44 146 PHE A O 1
ATOM 1254 N N . THR A 1 147 ? -16.369 -10.662 18.360 1.00 93.69 147 THR A N 1
ATOM 1255 C CA . THR A 1 147 ? -15.530 -11.317 17.351 1.00 93.69 147 THR A CA 1
ATOM 1256 C C . THR A 1 147 ? -16.338 -12.146 16.354 1.00 93.69 147 THR A C 1
ATOM 1258 O O . THR A 1 147 ? -16.046 -12.103 15.159 1.00 93.69 147 THR A O 1
ATOM 1261 N N . ASP A 1 148 ? -17.341 -12.903 16.807 1.00 94.12 148 ASP A N 1
ATOM 1262 C CA . ASP A 1 148 ? -18.149 -13.733 15.905 1.00 94.12 148 ASP A CA 1
ATOM 1263 C C . ASP A 1 148 ? -19.005 -12.863 14.962 1.00 94.12 148 ASP A C 1
ATOM 1265 O O . ASP A 1 148 ? -19.173 -13.217 13.793 1.00 94.12 148 ASP A O 1
ATOM 1269 N N . PHE A 1 149 ? -19.453 -11.688 15.419 1.00 94.62 149 PHE A N 1
ATOM 1270 C CA . PHE A 1 149 ? -20.093 -10.679 14.574 1.00 94.62 149 PHE A CA 1
ATOM 1271 C C . PHE A 1 149 ? -19.149 -10.157 13.483 1.00 94.62 149 PHE A C 1
ATOM 1273 O O . PHE A 1 149 ? -19.494 -10.213 12.304 1.00 94.62 149 PHE A O 1
ATOM 1280 N N . LEU A 1 150 ? -17.926 -9.740 13.839 1.00 92.44 150 LEU A N 1
ATOM 1281 C CA . LEU A 1 150 ? -16.929 -9.295 12.856 1.00 92.44 150 LEU A CA 1
ATOM 1282 C C . LEU A 1 150 ? -16.590 -10.385 11.831 1.00 92.44 150 LEU A C 1
ATOM 1284 O O . LEU A 1 150 ? -16.553 -10.117 10.632 1.00 92.44 150 LEU A O 1
ATOM 1288 N N . VAL A 1 151 ? -16.372 -11.627 12.277 1.00 90.44 151 VAL A N 1
ATOM 1289 C CA . VAL A 1 151 ? -16.115 -12.754 11.365 1.00 90.44 151 VAL A CA 1
ATOM 1290 C C . VAL A 1 151 ? -17.297 -12.961 10.424 1.00 90.44 151 VAL A C 1
ATOM 1292 O O . VAL A 1 151 ? -17.085 -13.113 9.222 1.00 90.44 151 VAL A O 1
ATOM 1295 N N . GLY A 1 152 ? -18.524 -12.954 10.949 1.00 90.06 152 GLY A N 1
ATOM 1296 C CA . GLY A 1 152 ? -19.735 -13.115 10.154 1.00 90.06 152 GLY A CA 1
ATOM 1297 C C . GLY A 1 152 ? -19.906 -12.018 9.103 1.00 90.06 152 GLY A C 1
ATOM 1298 O O . GLY A 1 152 ? -20.248 -12.346 7.968 1.00 90.06 152 GLY A O 1
ATOM 1299 N N . LEU A 1 153 ? -19.583 -10.762 9.430 1.00 88.81 153 LEU A N 1
ATOM 1300 C CA . LEU A 1 153 ? -19.536 -9.663 8.459 1.00 88.81 153 LEU A CA 1
ATOM 1301 C C . LEU A 1 153 ? -18.491 -9.922 7.362 1.00 88.81 153 LEU A C 1
ATOM 1303 O O . LEU A 1 153 ? -18.809 -9.872 6.176 1.00 88.81 153 LEU A O 1
ATOM 1307 N N . PHE A 1 154 ? -17.257 -10.273 7.737 1.00 86.31 154 PHE A N 1
ATOM 1308 C CA . PHE A 1 154 ? -16.157 -10.443 6.778 1.00 86.31 154 PHE A CA 1
ATOM 1309 C C . PHE A 1 154 ? -16.373 -11.591 5.789 1.00 86.31 154 PHE A C 1
ATOM 1311 O O . PHE A 1 154 ? -15.953 -11.498 4.636 1.00 86.31 154 PHE A O 1
ATOM 1318 N N . VAL A 1 155 ? -17.009 -12.682 6.224 1.00 84.94 155 VAL A N 1
ATOM 1319 C CA . VAL A 1 155 ? -17.292 -13.842 5.359 1.00 84.94 155 VAL A CA 1
ATOM 1320 C C . VAL A 1 155 ? -18.657 -13.757 4.669 1.00 84.94 155 VAL A C 1
ATOM 1322 O O . VAL A 1 155 ? -19.002 -14.656 3.904 1.00 84.94 155 VAL A O 1
ATOM 1325 N N . GLY A 1 156 ? -19.436 -12.701 4.932 1.00 84.38 156 GLY A N 1
ATOM 1326 C CA . GLY A 1 156 ? -20.791 -12.523 4.404 1.00 84.38 156 GLY A CA 1
ATOM 1327 C C . GLY A 1 156 ? -21.831 -13.483 4.995 1.00 84.38 156 GLY A C 1
ATOM 1328 O O . GLY A 1 156 ? -22.852 -13.741 4.365 1.00 84.38 156 GLY A O 1
ATOM 1329 N N . GLY A 1 157 ? -21.570 -14.049 6.179 1.00 84.75 157 GLY A N 1
ATOM 1330 C CA . GLY A 1 157 ? -22.526 -14.873 6.929 1.00 84.75 157 GLY A CA 1
ATOM 1331 C C . GLY A 1 157 ? -23.534 -14.056 7.745 1.00 84.75 157 GLY A C 1
ATOM 1332 O O . GLY A 1 157 ? -24.534 -14.606 8.202 1.00 84.75 157 GLY A O 1
ATOM 1333 N N . ILE A 1 158 ? -23.272 -12.758 7.923 1.00 86.88 158 ILE A N 1
ATOM 1334 C CA . ILE A 1 158 ? -24.155 -11.770 8.552 1.00 86.88 158 ILE A CA 1
ATOM 1335 C C . ILE A 1 158 ? -24.296 -10.598 7.581 1.00 86.88 158 ILE A C 1
ATOM 1337 O O . ILE A 1 158 ? -23.299 -10.153 7.014 1.00 86.88 158 ILE A O 1
ATOM 1341 N N . SER A 1 159 ? -25.517 -10.093 7.420 1.00 84.50 159 SER A N 1
ATOM 1342 C CA . SER A 1 159 ? -25.796 -8.802 6.786 1.00 84.50 159 SER A CA 1
ATOM 1343 C C . SER A 1 159 ? -26.366 -7.868 7.851 1.00 84.50 159 SER A C 1
ATOM 1345 O O . SER A 1 159 ? -27.156 -8.298 8.693 1.00 84.50 159 SER A O 1
ATOM 1347 N N . CYS A 1 160 ? -25.907 -6.621 7.839 1.00 86.12 160 CYS A N 1
ATOM 1348 C CA . CYS A 1 160 ? -26.396 -5.534 8.673 1.00 86.12 160 CYS A CA 1
ATOM 1349 C C . CYS A 1 160 ? -26.599 -4.350 7.740 1.00 86.12 160 CYS A C 1
ATOM 1351 O O . CYS A 1 160 ? -25.607 -3.853 7.225 1.00 86.12 160 CYS A O 1
ATOM 1353 N N . GLU A 1 161 ? -27.835 -3.897 7.527 1.00 87.06 161 GLU A N 1
ATOM 1354 C CA . GLU A 1 161 ? -28.135 -2.869 6.512 1.00 87.06 161 GLU A CA 1
ATOM 1355 C C . GLU A 1 161 ? -27.449 -1.516 6.780 1.00 87.06 161 GLU A C 1
ATOM 1357 O O . GLU A 1 161 ? -27.290 -0.710 5.871 1.00 87.06 161 GLU A O 1
ATOM 1362 N N . ILE A 1 162 ? -27.013 -1.279 8.023 1.00 89.25 162 ILE A N 1
ATOM 1363 C CA . ILE A 1 162 ? -26.261 -0.082 8.435 1.00 89.25 162 ILE A CA 1
ATOM 1364 C C . ILE A 1 162 ? -24.790 -0.171 7.999 1.00 89.25 162 ILE A C 1
ATOM 1366 O O . ILE A 1 162 ? -24.126 0.837 7.770 1.00 89.25 162 ILE A O 1
ATOM 1370 N N . LEU A 1 163 ? -24.249 -1.387 7.905 1.00 86.88 163 LEU A N 1
ATOM 1371 C CA . LEU A 1 163 ? -22.845 -1.628 7.587 1.00 86.88 163 LEU A CA 1
ATOM 1372 C C . LEU A 1 163 ? -22.699 -2.067 6.120 1.00 86.88 163 LEU A C 1
ATOM 1374 O O . LEU A 1 163 ? -23.638 -2.594 5.533 1.00 86.88 163 LEU A O 1
ATOM 1378 N N . PRO A 1 164 ? -21.516 -1.903 5.504 1.00 78.44 164 PRO A N 1
ATOM 1379 C CA . PRO A 1 164 ? -21.305 -2.321 4.123 1.00 78.44 164 PRO A CA 1
ATOM 1380 C C . PRO A 1 164 ? -21.602 -3.815 3.898 1.00 78.44 164 PRO A C 1
ATOM 1382 O O . PRO A 1 164 ? -21.086 -4.673 4.619 1.00 78.44 164 PRO A O 1
ATOM 1385 N N . ASP A 1 165 ? -22.368 -4.126 2.847 1.00 69.19 165 ASP A N 1
ATOM 1386 C CA . ASP A 1 165 ? -22.682 -5.504 2.419 1.00 69.19 165 ASP A CA 1
ATOM 1387 C C . ASP A 1 165 ? -21.466 -6.253 1.840 1.00 69.19 165 ASP A C 1
ATOM 1389 O O . ASP A 1 165 ? -21.391 -7.493 1.838 1.00 69.19 165 ASP A O 1
ATOM 1393 N N . GLU A 1 166 ? -20.500 -5.492 1.324 1.00 66.31 166 GLU A N 1
ATOM 1394 C CA . GLU A 1 166 ? -19.276 -5.988 0.707 1.00 66.31 166 GLU A CA 1
ATOM 1395 C C . GLU A 1 166 ? -18.053 -5.568 1.520 1.00 66.31 166 GLU A C 1
ATOM 1397 O O . GLU A 1 166 ? -17.325 -4.638 1.185 1.00 66.31 166 GLU A O 1
ATOM 1402 N N . TRP A 1 167 ? -17.780 -6.324 2.580 1.00 70.38 167 TRP A N 1
ATOM 1403 C CA . TRP A 1 167 ? -16.415 -6.445 3.087 1.00 70.38 167 TRP A CA 1
ATOM 1404 C C . TRP A 1 167 ? -15.584 -7.188 2.037 1.00 70.38 167 TRP A C 1
ATOM 1406 O O . TRP A 1 167 ? -16.149 -8.040 1.349 1.00 70.38 167 TRP A O 1
ATOM 1416 N N . PRO A 1 168 ? -14.276 -6.927 1.867 1.00 57.91 168 PRO A N 1
ATOM 1417 C CA . PRO A 1 168 ? -13.474 -7.565 0.823 1.00 57.91 168 PRO A CA 1
ATOM 1418 C C . PRO A 1 168 ? -13.490 -9.108 0.924 1.00 57.91 168 PRO A C 1
ATOM 1420 O O . PRO A 1 168 ? -12.607 -9.711 1.521 1.00 57.91 168 PRO A O 1
ATOM 1423 N N . ARG A 1 169 ? -14.466 -9.790 0.303 1.00 52.66 169 ARG A N 1
ATOM 1424 C CA . ARG A 1 169 ? -14.760 -11.229 0.517 1.00 52.66 169 ARG A CA 1
ATOM 1425 C C . ARG A 1 169 ? -13.615 -12.172 0.108 1.00 52.66 169 ARG A C 1
ATOM 1427 O O . ARG A 1 169 ? -13.644 -13.360 0.413 1.00 52.66 169 ARG A O 1
ATOM 1434 N N . TYR A 1 170 ? -12.586 -11.634 -0.553 1.00 48.81 170 TYR A N 1
ATOM 1435 C CA . TYR A 1 170 ? -11.402 -12.347 -1.047 1.00 48.81 170 TYR A CA 1
ATOM 1436 C C . TYR A 1 170 ? -10.064 -11.707 -0.638 1.00 48.81 170 TYR A C 1
ATOM 1438 O O . TYR A 1 170 ? -9.003 -12.177 -1.052 1.00 48.81 170 TYR A O 1
ATOM 1446 N N . LYS A 1 171 ? -10.077 -10.646 0.178 1.00 59.16 171 LYS A N 1
ATOM 1447 C CA . LYS A 1 171 ? -8.870 -10.015 0.728 1.00 59.16 171 LYS A CA 1
ATOM 1448 C C . LYS A 1 171 ? -9.042 -9.909 2.234 1.00 59.16 171 LYS A C 1
ATOM 1450 O O . LYS A 1 171 ? -10.061 -9.440 2.712 1.00 59.16 171 LYS A O 1
ATOM 1455 N N . ARG A 1 172 ? -8.039 -10.342 2.997 1.00 71.75 172 ARG A N 1
ATOM 1456 C CA . ARG A 1 172 ? -8.024 -10.066 4.438 1.00 71.75 172 ARG A CA 1
ATOM 1457 C C . ARG A 1 172 ? -8.222 -8.561 4.657 1.00 71.75 172 ARG A C 1
ATOM 1459 O O . ARG A 1 172 ? -7.566 -7.761 3.988 1.00 71.75 172 ARG A O 1
ATOM 1466 N N . VAL A 1 173 ? -9.098 -8.211 5.587 1.00 79.81 173 VAL A N 1
ATOM 1467 C CA . VAL A 1 173 ? -9.416 -6.834 5.957 1.00 79.81 173 VAL A CA 1
ATOM 1468 C C . VAL A 1 173 ? -8.198 -6.207 6.630 1.00 79.81 173 VAL A C 1
ATOM 1470 O O . VAL A 1 173 ? -7.492 -6.870 7.394 1.00 79.81 173 VAL A O 1
ATOM 1473 N N . ILE A 1 174 ? -7.887 -4.949 6.329 1.00 83.12 174 ILE A N 1
ATOM 1474 C CA . ILE A 1 174 ? -6.702 -4.292 6.892 1.00 83.12 174 ILE A CA 1
ATOM 1475 C C . ILE A 1 174 ? -7.074 -3.649 8.228 1.00 83.12 174 ILE A C 1
ATOM 1477 O O . ILE A 1 174 ? -8.032 -2.886 8.304 1.00 83.12 174 ILE A O 1
ATOM 1481 N N . PHE A 1 175 ? -6.292 -3.912 9.276 1.00 87.00 175 PHE A N 1
ATOM 1482 C CA . PHE A 1 175 ? -6.342 -3.105 10.493 1.00 87.00 175 PHE A CA 1
ATOM 1483 C C . PHE A 1 175 ? -5.400 -1.909 10.363 1.00 87.00 175 PHE A C 1
ATOM 1485 O O . PHE A 1 175 ? -4.207 -2.068 10.075 1.00 87.00 175 PHE A O 1
ATOM 1492 N N . ILE A 1 176 ? -5.932 -0.712 10.588 1.00 83.88 176 ILE A N 1
ATOM 1493 C CA . ILE A 1 176 ? -5.205 0.552 10.530 1.00 83.88 176 ILE A CA 1
ATOM 1494 C C . ILE A 1 176 ? -5.020 1.060 11.962 1.00 83.88 176 ILE A C 1
ATOM 1496 O O . ILE A 1 176 ? -5.967 1.586 12.550 1.00 83.88 176 ILE A O 1
ATOM 1500 N N . PRO A 1 177 ? -3.818 0.920 12.547 1.00 83.06 177 PRO A N 1
ATOM 1501 C CA . PRO A 1 177 ? -3.572 1.376 13.906 1.00 83.06 177 PRO A CA 1
ATOM 1502 C C . PRO A 1 177 ? -3.646 2.907 13.994 1.00 83.06 177 PRO A C 1
ATOM 1504 O O . PRO A 1 177 ? -3.005 3.619 13.215 1.00 83.06 177 PRO A O 1
ATOM 1507 N N . CYS A 1 178 ? -4.388 3.419 14.977 1.00 74.81 178 CYS A N 1
ATOM 1508 C CA . CYS A 1 178 ? -4.400 4.830 15.333 1.00 74.81 178 CYS A CA 1
ATOM 1509 C C . CYS A 1 178 ? -3.076 5.188 16.009 1.00 74.81 178 CYS A C 1
ATOM 1511 O O . CYS A 1 178 ? -2.685 4.596 17.012 1.00 74.81 178 CYS A O 1
ATOM 1513 N N . LEU A 1 179 ? -2.387 6.183 15.460 1.00 63.66 179 LEU A N 1
ATOM 1514 C CA . LEU A 1 179 ? -1.107 6.647 15.979 1.00 63.66 179 LEU A CA 1
ATOM 1515 C C . LEU A 1 179 ? -1.314 7.619 17.156 1.00 63.66 179 LEU A C 1
ATOM 1517 O O . LEU A 1 179 ? -2.153 8.522 17.086 1.00 63.66 179 LEU A O 1
ATOM 1521 N N . ASP A 1 180 ? -0.527 7.441 18.215 1.00 60.88 180 ASP A N 1
ATOM 1522 C CA . ASP A 1 180 ? -0.349 8.382 19.328 1.00 60.88 180 ASP A CA 1
ATOM 1523 C C . ASP A 1 180 ? 0.363 9.673 18.869 1.00 60.88 180 ASP A C 1
ATOM 1525 O O . ASP A 1 180 ? 0.709 9.815 17.698 1.00 60.88 180 ASP A O 1
ATOM 1529 N N . ALA A 1 181 ? 0.573 10.657 19.753 1.00 53.22 181 ALA A N 1
ATOM 1530 C CA . ALA A 1 181 ? 1.203 11.935 19.385 1.00 53.22 181 ALA A CA 1
ATOM 1531 C C . ALA A 1 181 ? 2.603 11.756 18.759 1.00 53.22 181 ALA A C 1
ATOM 1533 O O . ALA A 1 181 ? 2.907 12.383 17.743 1.00 53.22 181 ALA A O 1
ATOM 1534 N N . VAL A 1 182 ? 3.406 10.830 19.292 1.00 49.97 182 VAL A N 1
ATOM 1535 C CA . VAL A 1 182 ? 4.728 10.473 18.750 1.00 49.97 182 VAL A CA 1
ATOM 1536 C C . VAL A 1 182 ? 4.591 9.784 17.393 1.00 49.97 182 VAL A C 1
ATOM 1538 O O . VAL A 1 182 ? 5.329 10.091 16.457 1.00 49.97 182 VAL A O 1
ATOM 1541 N N . GLY A 1 183 ? 3.615 8.893 17.229 1.00 52.09 183 GLY A N 1
ATOM 1542 C CA . GLY A 1 183 ? 3.287 8.277 15.951 1.00 52.09 183 GLY A CA 1
ATOM 1543 C C . GLY A 1 183 ? 2.767 9.281 14.918 1.00 52.09 183 GLY A C 1
ATOM 1544 O O . GLY A 1 183 ? 3.141 9.177 13.752 1.00 52.09 183 GLY A O 1
ATOM 1545 N N . LYS A 1 184 ? 1.974 10.282 15.320 1.00 53.47 184 LYS A N 1
ATOM 1546 C CA . LYS A 1 184 ? 1.498 11.385 14.468 1.00 53.47 184 LYS A CA 1
ATOM 1547 C C . LYS A 1 184 ? 2.650 12.285 14.035 1.00 53.47 184 LYS A C 1
ATOM 1549 O O . LYS A 1 184 ? 2.726 12.617 12.856 1.00 53.47 184 LYS A O 1
ATOM 1554 N N . GLU A 1 185 ? 3.571 12.637 14.931 1.00 52.50 185 GLU A N 1
ATOM 1555 C CA . GLU A 1 185 ? 4.780 13.394 14.585 1.00 52.50 185 GLU A CA 1
ATOM 1556 C C . GLU A 1 185 ? 5.718 12.591 13.691 1.00 52.50 185 GLU A C 1
ATOM 1558 O O . GLU A 1 185 ? 6.170 13.108 12.674 1.00 52.50 185 GLU A O 1
ATOM 1563 N N . LYS A 1 186 ? 5.942 11.309 13.990 1.00 50.66 186 LYS A N 1
ATOM 1564 C CA . LYS A 1 186 ? 6.724 10.409 13.137 1.00 50.66 186 LYS A CA 1
ATOM 1565 C C . LYS A 1 186 ? 6.075 10.241 11.767 1.00 50.66 186 LYS A C 1
ATOM 1567 O O . LYS A 1 186 ? 6.781 10.261 10.769 1.00 50.66 186 LYS A O 1
ATOM 1572 N N . GLN A 1 187 ? 4.752 10.122 11.686 1.00 54.34 187 GLN A N 1
ATOM 1573 C CA . GLN A 1 187 ? 4.032 10.045 10.416 1.00 54.34 187 GLN A CA 1
ATOM 1574 C C . GLN A 1 187 ? 4.088 11.372 9.661 1.00 54.34 187 GLN A C 1
ATOM 1576 O O . GLN A 1 187 ? 4.306 11.362 8.456 1.00 54.34 187 GLN A O 1
ATOM 1581 N N . LYS A 1 188 ? 3.952 12.510 10.347 1.00 63.66 188 LYS A N 1
ATOM 1582 C CA . LYS A 1 188 ? 4.120 13.845 9.761 1.00 63.66 188 LYS A CA 1
ATOM 1583 C C . LYS A 1 188 ? 5.541 14.033 9.236 1.00 63.66 188 LYS A C 1
ATOM 1585 O O . LYS A 1 188 ? 5.700 14.515 8.123 1.00 63.66 188 LYS A O 1
ATOM 1590 N N . LEU A 1 189 ? 6.550 13.597 9.988 1.00 58.00 189 LEU A N 1
ATOM 1591 C CA . LEU A 1 189 ? 7.951 13.618 9.584 1.00 58.00 189 LEU A CA 1
ATOM 1592 C C . LEU A 1 189 ? 8.195 12.673 8.406 1.00 58.00 189 LEU A C 1
ATOM 1594 O O . LEU A 1 189 ? 8.823 13.081 7.447 1.00 58.00 189 LEU A O 1
ATOM 1598 N N . ILE A 1 190 ? 7.639 11.459 8.410 1.00 61.47 190 ILE A N 1
ATOM 1599 C CA . ILE A 1 190 ? 7.703 10.533 7.268 1.00 61.47 190 ILE A CA 1
ATOM 1600 C C . ILE A 1 190 ? 7.026 11.146 6.041 1.00 61.47 190 ILE A C 1
ATOM 1602 O O . ILE A 1 190 ? 7.562 11.038 4.947 1.00 61.47 190 ILE A O 1
ATOM 1606 N N . THR A 1 191 ? 5.871 11.792 6.190 1.00 66.31 191 THR A N 1
ATOM 1607 C CA . THR A 1 191 ? 5.181 12.472 5.087 1.00 66.31 191 THR A CA 1
ATOM 1608 C C . THR A 1 191 ? 6.004 13.651 4.568 1.00 66.31 191 THR A C 1
ATOM 1610 O O . THR A 1 191 ? 6.112 13.818 3.358 1.00 66.31 191 THR A O 1
ATOM 1613 N N . LEU A 1 192 ? 6.621 14.438 5.455 1.00 69.31 192 LEU A N 1
ATOM 1614 C CA . LEU A 1 192 ? 7.516 15.538 5.088 1.00 69.31 192 LEU A CA 1
ATOM 1615 C C . LEU A 1 192 ? 8.774 15.027 4.384 1.00 69.31 192 LEU A C 1
ATOM 1617 O O . LEU A 1 192 ? 9.085 15.526 3.314 1.00 69.31 192 LEU A O 1
ATOM 1621 N N . LEU A 1 193 ? 9.425 13.994 4.918 1.00 67.12 193 LEU A N 1
ATOM 1622 C CA . LEU A 1 193 ? 10.595 13.350 4.320 1.00 67.12 193 LEU A CA 1
ATOM 1623 C C . LEU A 1 193 ? 10.253 12.702 2.977 1.00 67.12 193 LEU A C 1
ATOM 1625 O O . LEU A 1 193 ? 11.027 12.812 2.041 1.00 67.12 193 LEU A O 1
ATOM 1629 N N . LYS A 1 194 ? 9.082 12.067 2.839 1.00 69.19 194 LYS A N 1
ATOM 1630 C CA . LYS A 1 194 ? 8.599 11.551 1.548 1.00 69.19 194 LYS A CA 1
ATOM 1631 C C . LYS A 1 194 ? 8.357 12.677 0.551 1.00 69.19 194 LYS A C 1
ATOM 1633 O O . LYS A 1 194 ? 8.678 12.517 -0.619 1.00 69.19 194 LYS A O 1
ATOM 1638 N N . LYS A 1 195 ? 7.792 13.800 1.000 1.00 73.44 195 LYS A N 1
ATOM 1639 C CA . LYS A 1 195 ? 7.579 14.977 0.156 1.00 73.44 195 LYS A CA 1
ATOM 1640 C C . LYS A 1 195 ? 8.910 15.597 -0.266 1.00 73.44 195 LYS A C 1
ATOM 1642 O O . LYS A 1 195 ? 9.070 15.912 -1.432 1.00 73.44 195 LYS A O 1
ATOM 1647 N N . GLU A 1 196 ? 9.852 15.742 0.656 1.00 76.88 196 GLU A N 1
ATOM 1648 C CA . GLU A 1 196 ? 11.200 16.247 0.395 1.00 76.88 196 GLU A CA 1
ATOM 1649 C C . GLU A 1 196 ? 11.974 15.331 -0.549 1.00 76.88 196 GLU A C 1
ATOM 1651 O O . GLU A 1 196 ? 12.515 15.804 -1.543 1.00 76.88 196 GLU A O 1
ATOM 1656 N N . LEU A 1 197 ? 11.934 14.020 -0.310 1.00 75.88 197 LEU A N 1
ATOM 1657 C CA . LEU A 1 197 ? 12.505 13.026 -1.208 1.00 75.88 197 LEU A CA 1
ATOM 1658 C C . LEU A 1 197 ? 11.889 13.128 -2.607 1.00 75.88 197 LEU A C 1
ATOM 1660 O O . LEU A 1 197 ? 12.628 13.201 -3.578 1.00 75.88 197 LEU A O 1
ATOM 1664 N N . ASN A 1 198 ? 10.559 13.192 -2.721 1.00 75.75 198 ASN A N 1
ATOM 1665 C CA . ASN A 1 198 ? 9.903 13.339 -4.020 1.00 75.75 198 ASN A CA 1
ATOM 1666 C C . ASN A 1 198 ? 10.280 14.654 -4.715 1.00 75.75 198 ASN A C 1
ATOM 1668 O O . ASN A 1 198 ? 10.572 14.621 -5.902 1.00 75.75 198 ASN A O 1
ATOM 1672 N N . MET A 1 199 ? 10.345 15.781 -3.997 1.00 78.69 199 MET A N 1
ATOM 1673 C CA . MET A 1 199 ? 10.801 17.058 -4.569 1.00 78.69 199 MET A CA 1
ATOM 1674 C C . MET A 1 199 ? 12.251 16.974 -5.065 1.00 78.69 199 MET A C 1
ATOM 1676 O O . MET A 1 199 ? 12.568 17.519 -6.118 1.00 78.69 199 MET A O 1
ATOM 1680 N N . ASN A 1 200 ? 13.130 16.283 -4.334 1.00 87.19 200 ASN A N 1
ATOM 1681 C CA . ASN A 1 200 ? 14.515 16.075 -4.758 1.00 87.19 200 ASN A CA 1
ATOM 1682 C C . ASN A 1 200 ? 14.591 15.188 -6.008 1.00 87.19 200 ASN A C 1
ATOM 1684 O O . ASN A 1 200 ? 15.349 15.492 -6.923 1.00 87.19 200 ASN A O 1
ATOM 1688 N N . ILE A 1 201 ? 13.772 14.137 -6.082 1.00 92.12 201 ILE A N 1
ATOM 1689 C CA . ILE A 1 201 ? 13.694 13.266 -7.259 1.00 92.12 201 ILE A CA 1
ATOM 1690 C C . ILE A 1 201 ? 13.130 14.005 -8.475 1.00 92.12 201 ILE A C 1
ATOM 1692 O O . ILE A 1 201 ? 13.705 13.903 -9.552 1.00 92.12 201 ILE A O 1
ATOM 1696 N N . GLU A 1 202 ? 12.061 14.785 -8.315 1.00 89.44 202 GLU A N 1
ATOM 1697 C CA . GLU A 1 202 ? 11.494 15.614 -9.390 1.00 89.44 202 GLU A CA 1
ATOM 1698 C C . GLU A 1 202 ? 12.521 16.626 -9.911 1.00 89.44 202 GLU A C 1
ATOM 1700 O O . GLU A 1 202 ? 12.695 16.771 -11.121 1.00 89.44 202 GLU A O 1
ATOM 1705 N N . LYS A 1 203 ? 13.261 17.269 -9.002 1.00 93.12 203 LYS A N 1
ATOM 1706 C CA . LYS A 1 203 ? 14.355 18.176 -9.356 1.00 93.12 203 LYS A CA 1
ATOM 1707 C C . LYS A 1 203 ? 15.459 17.460 -10.138 1.00 93.12 203 LYS A C 1
ATOM 1709 O O . LYS A 1 203 ? 15.936 17.994 -11.134 1.00 93.12 203 LYS A O 1
ATOM 1714 N N . ASN A 1 204 ? 15.879 16.275 -9.701 1.00 95.00 204 ASN A N 1
ATOM 1715 C CA . ASN A 1 204 ? 16.931 15.525 -10.388 1.00 95.00 204 ASN A CA 1
ATOM 1716 C C . ASN A 1 204 ? 16.460 14.991 -11.743 1.00 95.00 204 ASN A C 1
ATOM 1718 O O . ASN A 1 204 ? 17.221 15.045 -12.701 1.00 95.00 204 ASN A O 1
ATOM 1722 N N . GLU A 1 205 ? 15.197 14.582 -11.872 1.00 95.62 205 GLU A N 1
ATOM 1723 C CA . GLU A 1 205 ? 14.598 14.259 -13.171 1.00 95.62 205 GLU A CA 1
ATOM 1724 C C . GLU A 1 205 ? 14.639 15.463 -14.128 1.00 95.62 205 GLU A C 1
ATOM 1726 O O . GLU A 1 205 ? 14.943 15.308 -15.310 1.00 95.62 205 GLU A O 1
ATOM 1731 N N . GLU A 1 206 ? 14.347 16.670 -13.638 1.00 94.12 206 GLU A N 1
ATOM 1732 C CA . GLU A 1 206 ? 14.435 17.893 -14.440 1.00 94.12 206 GLU A CA 1
ATOM 1733 C C . GLU A 1 206 ? 15.880 18.215 -14.850 1.00 94.12 206 GLU A C 1
ATOM 1735 O O . GLU A 1 206 ? 16.110 18.634 -15.985 1.00 94.12 206 GLU A O 1
ATOM 1740 N N . ILE A 1 207 ? 16.862 17.970 -13.974 1.00 95.75 207 ILE A N 1
ATOM 1741 C CA . ILE A 1 207 ? 18.283 18.079 -14.334 1.00 95.75 207 ILE A CA 1
ATOM 1742 C C . ILE A 1 207 ? 18.605 17.104 -15.468 1.00 95.75 207 ILE A C 1
ATOM 1744 O O . ILE A 1 207 ? 19.092 17.556 -16.501 1.00 95.75 207 ILE A O 1
ATO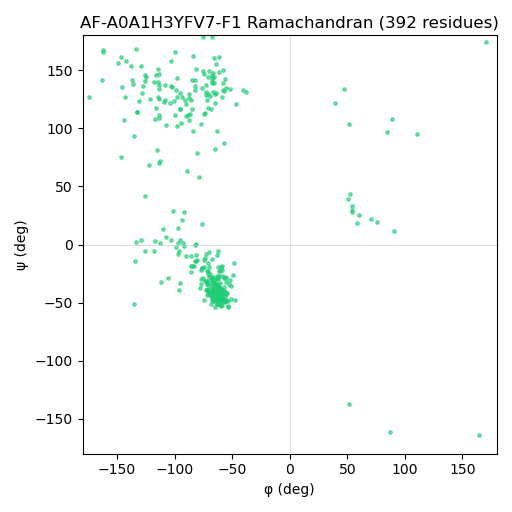M 1748 N N . LEU A 1 208 ? 18.253 15.819 -15.328 1.00 97.38 208 LEU A N 1
ATOM 1749 C CA . LEU A 1 208 ? 18.492 14.806 -16.362 1.00 97.38 208 LEU A CA 1
ATOM 1750 C C . LEU A 1 208 ? 17.906 15.226 -17.716 1.00 97.38 208 LEU A C 1
ATOM 1752 O O . LEU A 1 208 ? 18.615 15.220 -18.718 1.00 97.38 208 LEU A O 1
ATOM 1756 N N . LYS A 1 209 ? 16.645 15.673 -17.753 1.00 95.12 209 LYS A N 1
ATOM 1757 C CA . LYS A 1 209 ? 15.995 16.137 -18.994 1.00 95.12 209 LYS A CA 1
ATOM 1758 C C . LYS A 1 209 ? 16.697 17.338 -19.622 1.00 95.12 209 LYS A C 1
ATOM 1760 O O . LYS A 1 209 ? 16.767 17.438 -20.840 1.00 95.12 209 LYS A O 1
ATOM 1765 N N . ASN A 1 210 ? 17.195 18.264 -18.810 1.00 94.44 210 ASN A N 1
ATOM 1766 C CA . ASN A 1 210 ? 17.798 19.497 -19.310 1.00 94.44 210 ASN A CA 1
ATOM 1767 C C . ASN A 1 210 ? 19.267 19.331 -19.721 1.00 94.44 210 ASN A C 1
ATOM 1769 O O . ASN A 1 210 ? 19.776 20.173 -20.464 1.00 94.44 210 ASN A O 1
ATOM 1773 N N . THR A 1 211 ? 19.942 18.274 -19.260 1.00 96.44 211 THR A N 1
ATOM 1774 C CA . THR A 1 211 ? 21.366 18.025 -19.539 1.00 96.44 211 THR A CA 1
ATOM 1775 C C . THR A 1 211 ? 21.638 16.738 -20.326 1.00 96.44 211 THR A C 1
ATOM 1777 O O . THR A 1 211 ? 22.793 16.465 -20.629 1.00 96.44 211 THR A O 1
ATOM 1780 N N . CYS A 1 212 ? 20.606 15.990 -20.736 1.00 94.38 212 CYS A N 1
ATOM 1781 C CA . CYS A 1 212 ? 20.710 14.730 -21.495 1.00 94.38 212 CYS A CA 1
ATOM 1782 C C . CYS A 1 212 ? 21.442 14.824 -22.849 1.00 94.38 212 CYS A C 1
ATOM 1784 O O . CYS A 1 212 ? 21.927 13.813 -23.357 1.00 94.38 212 CYS A O 1
ATOM 1786 N N . LYS A 1 213 ? 21.586 16.033 -23.414 1.00 94.00 213 LYS A N 1
ATOM 1787 C CA . LYS A 1 213 ? 22.391 16.268 -24.626 1.00 94.00 213 LYS A CA 1
ATOM 1788 C C . LYS A 1 213 ? 23.901 16.222 -24.385 1.00 94.00 213 LYS A C 1
ATOM 1790 O O . LYS A 1 213 ? 24.639 16.054 -25.346 1.00 94.00 213 LYS A O 1
ATOM 1795 N N . LEU A 1 214 ? 24.345 16.373 -23.132 1.00 94.31 214 LEU A N 1
ATOM 1796 C CA . LEU A 1 214 ? 25.739 16.212 -22.698 1.00 94.31 214 LEU A CA 1
ATOM 1797 C C . LEU A 1 214 ? 26.757 17.027 -23.517 1.00 94.31 214 LEU A C 1
ATOM 1799 O O . LEU A 1 214 ? 27.840 16.560 -23.848 1.00 94.31 214 LEU A O 1
ATOM 1803 N N . ARG A 1 215 ? 26.431 18.288 -23.815 1.00 91.56 215 ARG A N 1
ATOM 1804 C CA . ARG A 1 215 ? 27.169 19.130 -24.782 1.00 91.56 215 ARG A CA 1
ATOM 1805 C C . ARG A 1 215 ? 28.519 19.642 -24.280 1.00 91.56 215 ARG A C 1
ATOM 1807 O O . ARG A 1 215 ? 29.270 20.287 -25.010 1.00 91.56 215 ARG A O 1
ATOM 1814 N N . ASN A 1 216 ? 28.773 19.526 -22.981 1.00 93.62 216 ASN A N 1
ATOM 1815 C CA . ASN A 1 216 ? 29.977 20.031 -22.329 1.00 93.62 216 ASN A CA 1
ATOM 1816 C C . ASN A 1 216 ? 30.173 19.373 -20.956 1.00 93.62 216 ASN A C 1
ATOM 1818 O O . ASN A 1 216 ? 29.241 18.815 -20.381 1.00 93.62 216 ASN A O 1
ATOM 1822 N N . GLU A 1 217 ? 31.379 19.519 -20.402 1.00 94.56 217 GLU A N 1
ATOM 1823 C CA . GLU A 1 217 ? 31.774 18.931 -19.112 1.00 94.56 217 GLU A CA 1
ATOM 1824 C C . GLU A 1 217 ? 30.840 19.312 -17.949 1.00 94.56 217 GLU A C 1
ATOM 1826 O O . GLU A 1 217 ? 30.617 18.503 -17.054 1.00 94.56 217 GLU A O 1
ATOM 1831 N N . TYR A 1 218 ? 30.249 20.513 -17.966 1.00 92.75 218 TYR A N 1
ATOM 1832 C CA . TYR A 1 218 ? 29.323 20.950 -16.918 1.00 92.75 218 TYR A CA 1
ATOM 1833 C C . TYR A 1 218 ? 27.983 20.203 -16.976 1.00 92.75 218 TYR A C 1
ATOM 1835 O O . TYR A 1 218 ? 27.451 19.808 -15.938 1.00 92.75 218 TYR A O 1
ATOM 1843 N N . GLU A 1 219 ? 27.440 19.984 -18.177 1.00 95.75 219 GLU A N 1
ATOM 1844 C CA . GLU A 1 219 ? 26.241 19.157 -18.361 1.00 95.75 219 GLU A CA 1
ATOM 1845 C C . GLU A 1 219 ? 26.498 17.710 -17.941 1.00 95.75 219 GLU A C 1
ATOM 1847 O O . GLU A 1 219 ? 25.664 17.143 -17.239 1.00 95.75 219 GLU A O 1
ATOM 1852 N N . VAL A 1 220 ? 27.662 17.157 -18.296 1.00 96.12 220 VAL A N 1
ATOM 1853 C CA . VAL A 1 220 ? 28.081 15.801 -17.905 1.00 96.12 220 VAL A CA 1
ATOM 1854 C C . VAL A 1 220 ? 28.171 15.663 -16.384 1.00 96.12 220 VAL A C 1
ATOM 1856 O O . VAL A 1 220 ? 27.602 14.729 -15.820 1.00 96.12 220 VAL A O 1
ATOM 1859 N N . GLU A 1 221 ? 28.821 16.608 -15.698 1.00 94.94 221 GLU A N 1
ATOM 1860 C CA . GLU A 1 221 ? 28.950 16.586 -14.234 1.00 94.94 221 GLU A CA 1
ATOM 1861 C C . GLU A 1 221 ? 27.581 16.674 -13.540 1.00 94.94 221 GLU A C 1
ATOM 1863 O O . GLU A 1 221 ? 27.288 15.897 -12.626 1.00 94.94 221 GLU A O 1
ATOM 1868 N N . LEU A 1 222 ? 26.713 17.593 -13.982 1.00 94.88 222 LEU A N 1
ATOM 1869 C CA . LEU A 1 222 ? 25.363 17.728 -13.427 1.00 94.88 222 LEU A CA 1
ATOM 1870 C C . LEU A 1 222 ? 24.500 16.491 -13.681 1.00 94.88 222 LEU A C 1
ATOM 1872 O O . LEU A 1 222 ? 23.768 16.070 -12.783 1.00 94.88 222 LEU A O 1
ATOM 1876 N N . PHE A 1 223 ? 24.585 15.921 -14.882 1.00 97.69 223 PHE A N 1
ATOM 1877 C CA . PHE A 1 223 ? 23.845 14.724 -15.261 1.00 97.69 223 PHE A CA 1
ATOM 1878 C C . PHE A 1 223 ? 24.274 13.530 -14.405 1.00 97.69 223 PHE A C 1
ATOM 1880 O O . PHE A 1 223 ? 23.432 12.907 -13.759 1.00 97.69 223 PHE A O 1
ATOM 1887 N N . GLY A 1 224 ? 25.583 13.276 -14.307 1.00 97.06 224 GLY A N 1
ATOM 1888 C CA . GLY A 1 224 ? 26.137 12.205 -13.478 1.00 97.06 224 GLY A CA 1
ATOM 1889 C C . GLY A 1 224 ? 25.740 12.341 -12.008 1.00 97.06 224 GLY A C 1
ATOM 1890 O O . GLY A 1 224 ? 25.270 11.382 -11.399 1.00 97.06 224 GLY A O 1
ATOM 1891 N N . LYS A 1 225 ? 25.809 13.556 -11.452 1.00 96.44 225 LYS A N 1
ATOM 1892 C CA . LYS A 1 225 ? 25.378 13.810 -10.073 1.00 96.44 225 LYS A CA 1
ATOM 1893 C C . LYS A 1 225 ? 23.886 13.536 -9.858 1.00 96.44 225 LYS A C 1
ATOM 1895 O O . LYS A 1 225 ? 23.510 12.985 -8.825 1.00 96.44 225 LYS A O 1
ATOM 1900 N N . ALA A 1 226 ? 23.033 13.906 -10.813 1.00 97.44 226 ALA A N 1
ATOM 1901 C CA . ALA A 1 226 ? 21.605 13.615 -10.729 1.00 97.44 226 ALA A CA 1
ATOM 1902 C C . ALA A 1 226 ? 21.336 12.099 -10.741 1.00 97.44 226 ALA A C 1
ATOM 1904 O O . ALA A 1 226 ? 20.505 11.633 -9.961 1.00 97.44 226 ALA A O 1
ATOM 1905 N N . ILE A 1 227 ? 22.074 11.327 -11.550 1.00 98.00 227 ILE A N 1
ATOM 1906 C CA . ILE A 1 227 ? 22.018 9.856 -11.531 1.00 98.00 227 ILE A CA 1
ATOM 1907 C C . ILE A 1 227 ? 22.410 9.323 -10.151 1.00 98.00 227 ILE A C 1
ATOM 1909 O O . ILE A 1 227 ? 21.641 8.572 -9.551 1.00 98.00 227 ILE A O 1
ATOM 1913 N N . GLU A 1 228 ? 23.566 9.732 -9.621 1.00 96.88 228 GLU A N 1
ATOM 1914 C CA . GLU A 1 228 ? 24.059 9.277 -8.313 1.00 96.88 228 GLU A CA 1
ATOM 1915 C C . GLU A 1 228 ? 23.053 9.555 -7.189 1.00 96.88 228 GLU A C 1
ATOM 1917 O O . GLU A 1 228 ? 22.767 8.680 -6.366 1.00 96.88 228 GLU A O 1
ATOM 1922 N N . GLU A 1 229 ? 22.471 10.757 -7.164 1.00 95.00 229 GLU A N 1
ATOM 1923 C CA . GLU A 1 229 ? 21.482 11.135 -6.157 1.00 95.00 229 GLU A CA 1
ATOM 1924 C C . GLU A 1 229 ? 20.202 10.289 -6.262 1.00 95.00 229 GLU A C 1
ATOM 1926 O O . GLU A 1 229 ? 19.684 9.846 -5.233 1.00 95.00 229 GLU A O 1
ATOM 1931 N N . ILE A 1 230 ? 19.709 10.002 -7.473 1.00 95.75 230 ILE A N 1
ATOM 1932 C CA . ILE A 1 230 ? 18.546 9.121 -7.668 1.00 95.75 230 ILE A CA 1
ATOM 1933 C C . ILE A 1 230 ? 18.881 7.682 -7.249 1.00 95.75 230 ILE A C 1
ATOM 1935 O O . ILE A 1 230 ? 18.124 7.081 -6.481 1.00 95.75 230 ILE A O 1
ATOM 1939 N N . CYS A 1 231 ? 20.028 7.143 -7.662 1.00 94.62 231 CYS A N 1
ATOM 1940 C CA . CYS A 1 231 ? 20.457 5.788 -7.305 1.00 94.62 231 CYS A CA 1
ATOM 1941 C C . CYS A 1 231 ? 20.664 5.613 -5.794 1.00 94.62 231 CYS A C 1
ATOM 1943 O O . CYS A 1 231 ? 20.334 4.563 -5.238 1.00 94.62 231 CYS A O 1
ATOM 1945 N N . SER A 1 232 ? 21.118 6.660 -5.096 1.00 91.94 232 SER A N 1
ATOM 1946 C CA . SER A 1 232 ? 21.323 6.636 -3.641 1.00 91.94 232 SER A CA 1
ATOM 1947 C C . SER A 1 232 ? 20.049 6.333 -2.840 1.00 91.94 232 SER A C 1
ATOM 1949 O O . SER A 1 232 ? 20.126 5.906 -1.687 1.00 91.94 232 SER A O 1
ATOM 1951 N N . THR A 1 233 ? 18.870 6.507 -3.446 1.00 90.19 233 THR A N 1
ATOM 1952 C CA . THR A 1 233 ? 17.591 6.182 -2.808 1.00 90.19 233 THR A CA 1
ATOM 1953 C C . THR A 1 233 ? 17.334 4.687 -2.657 1.00 90.19 233 THR A C 1
ATOM 1955 O O . THR A 1 233 ? 16.531 4.319 -1.799 1.00 90.19 233 THR A O 1
ATOM 1958 N N . GLN A 1 234 ? 17.980 3.844 -3.476 1.00 91.50 234 GLN A N 1
ATOM 1959 C CA . GLN A 1 234 ? 17.787 2.388 -3.512 1.00 91.50 234 GLN A CA 1
ATOM 1960 C C . GLN A 1 234 ? 16.316 1.974 -3.706 1.00 91.50 234 GLN A C 1
ATOM 1962 O O . GLN A 1 234 ? 15.847 0.980 -3.147 1.00 91.50 234 GLN A O 1
ATOM 1967 N N . ARG A 1 235 ? 15.559 2.778 -4.460 1.00 89.56 235 ARG A N 1
ATOM 1968 C CA . ARG A 1 235 ? 14.133 2.576 -4.733 1.00 89.56 235 ARG A CA 1
ATOM 1969 C C . ARG A 1 235 ? 13.908 2.348 -6.222 1.00 89.56 235 ARG A C 1
ATOM 1971 O O . ARG A 1 235 ? 14.002 3.283 -7.015 1.00 89.56 235 ARG A O 1
ATOM 1978 N N . ALA A 1 236 ? 13.593 1.103 -6.576 1.00 92.00 236 ALA A N 1
ATOM 1979 C CA . ALA A 1 236 ? 13.465 0.647 -7.958 1.00 92.00 236 ALA A CA 1
ATOM 1980 C C . ALA A 1 236 ? 12.431 1.442 -8.775 1.00 92.00 236 ALA A C 1
ATOM 1982 O O . ALA A 1 236 ? 12.607 1.625 -9.976 1.00 92.00 236 ALA A O 1
ATOM 1983 N N . GLU A 1 237 ? 11.386 1.992 -8.146 1.00 93.12 237 GLU A N 1
ATOM 1984 C CA . GLU A 1 237 ? 10.390 2.815 -8.842 1.00 93.12 237 GLU A CA 1
ATOM 1985 C C . GLU A 1 237 ? 10.962 4.091 -9.474 1.00 93.12 237 GLU A C 1
ATOM 1987 O O . GLU A 1 237 ? 10.380 4.618 -10.424 1.00 93.12 237 GLU A O 1
ATOM 1992 N N . TYR A 1 238 ? 12.108 4.578 -8.990 1.00 95.38 238 TYR A N 1
ATOM 1993 C CA . TYR A 1 238 ? 12.757 5.768 -9.538 1.00 95.38 238 TYR A CA 1
ATOM 1994 C C . TYR A 1 238 ? 13.596 5.486 -10.791 1.00 95.38 238 TYR A C 1
ATOM 1996 O O . TYR A 1 238 ? 14.096 6.427 -11.409 1.00 95.38 238 TYR A O 1
ATOM 2004 N N . VAL A 1 239 ? 13.645 4.233 -11.259 1.00 96.50 239 VAL A N 1
ATOM 2005 C CA . VAL A 1 239 ? 14.048 3.917 -12.641 1.00 96.50 239 VAL A CA 1
ATOM 2006 C C . VAL A 1 239 ? 13.224 4.732 -13.647 1.00 96.50 239 VAL A C 1
ATOM 2008 O O . VAL A 1 239 ? 13.768 5.198 -14.641 1.00 96.50 239 VAL A O 1
ATOM 2011 N N . LEU A 1 240 ? 11.948 5.021 -13.356 1.00 95.50 240 LEU A N 1
ATOM 2012 C CA . LEU A 1 240 ? 11.117 5.901 -14.189 1.00 95.50 240 LEU A CA 1
ATOM 2013 C C . LEU A 1 240 ? 11.716 7.300 -14.377 1.00 95.50 240 LEU A C 1
ATOM 2015 O O . LEU A 1 240 ? 11.558 7.903 -15.437 1.00 95.50 240 LEU A O 1
ATOM 2019 N N . ASN A 1 241 ? 12.362 7.834 -13.342 1.00 96.62 241 ASN A N 1
ATOM 2020 C CA . ASN A 1 241 ? 12.987 9.151 -13.380 1.00 96.62 241 ASN A CA 1
ATOM 2021 C C . ASN A 1 241 ? 14.324 9.094 -14.125 1.00 96.62 241 ASN A C 1
ATOM 2023 O O . ASN A 1 241 ? 14.615 10.009 -14.889 1.00 96.62 241 ASN A O 1
ATOM 2027 N N . LEU A 1 242 ? 15.088 8.006 -13.966 1.00 97.75 242 LEU A N 1
ATOM 2028 C CA . LEU A 1 242 ? 16.299 7.755 -14.754 1.00 97.75 242 LEU A CA 1
ATOM 2029 C C . LEU A 1 242 ? 15.981 7.636 -16.250 1.00 97.75 242 LEU A C 1
ATOM 2031 O O . LEU A 1 242 ? 16.649 8.271 -17.059 1.00 97.75 242 LEU A O 1
ATOM 2035 N N . CYS A 1 243 ? 14.916 6.917 -16.625 1.00 97.38 243 CYS A N 1
ATOM 2036 C CA . CYS A 1 243 ? 14.492 6.779 -18.022 1.00 97.38 243 CYS A CA 1
ATOM 2037 C C . CYS A 1 243 ? 14.228 8.129 -18.710 1.00 97.38 243 CYS A C 1
ATOM 2039 O O . CYS A 1 243 ? 14.417 8.251 -19.915 1.00 97.38 243 CYS A O 1
ATOM 2041 N N . SER A 1 244 ? 13.836 9.164 -17.963 1.00 94.69 244 SER A N 1
ATOM 2042 C CA . SER A 1 244 ? 13.649 10.512 -18.512 1.00 94.69 244 SER A CA 1
ATOM 2043 C C . SER A 1 244 ? 14.950 11.192 -18.973 1.00 94.69 244 SER A C 1
ATOM 2045 O O . SER A 1 244 ? 14.870 12.243 -19.604 1.00 94.69 244 SER A O 1
ATOM 2047 N N . GLY A 1 245 ? 16.121 10.648 -18.625 1.00 96.25 245 GLY A N 1
ATOM 2048 C CA . GLY A 1 245 ? 17.434 11.195 -18.972 1.00 96.25 245 GLY A CA 1
ATOM 2049 C C . GLY A 1 245 ? 18.026 10.692 -20.288 1.00 96.25 245 GLY A C 1
ATOM 2050 O O . GLY A 1 245 ? 19.028 11.245 -20.727 1.00 96.25 245 GLY A O 1
ATOM 2051 N N . PHE A 1 246 ? 17.437 9.676 -20.920 1.00 97.81 246 PHE A N 1
ATOM 2052 C CA . PHE A 1 246 ? 17.894 9.208 -22.229 1.00 97.81 246 PHE A CA 1
ATOM 2053 C C . PHE A 1 246 ? 17.516 10.195 -23.328 1.00 97.81 246 PHE A C 1
ATOM 2055 O O . PHE A 1 246 ? 16.374 10.654 -23.358 1.00 97.81 246 PHE A O 1
ATOM 2062 N N . ASP A 1 247 ? 18.434 10.452 -24.258 1.00 96.19 247 ASP A N 1
ATOM 2063 C CA . ASP A 1 247 ? 18.226 11.286 -25.445 1.00 96.19 247 ASP A CA 1
ATOM 2064 C C . ASP A 1 247 ? 18.990 10.671 -26.628 1.00 96.19 247 ASP A C 1
ATOM 2066 O O . ASP A 1 247 ? 20.177 10.356 -26.508 1.00 96.19 247 ASP A O 1
ATOM 2070 N N . ASP A 1 248 ? 18.296 10.445 -27.747 1.00 96.56 248 ASP A N 1
ATOM 2071 C CA . ASP A 1 248 ? 18.898 9.861 -28.955 1.00 96.56 248 ASP A CA 1
ATOM 2072 C C . ASP A 1 248 ? 19.870 10.853 -29.645 1.00 96.56 248 ASP A C 1
ATOM 2074 O O . ASP A 1 248 ? 20.745 10.423 -30.391 1.00 96.56 248 ASP A O 1
ATOM 2078 N N . ASP A 1 249 ? 19.771 12.163 -29.365 1.00 95.44 249 ASP A N 1
ATOM 2079 C CA . ASP A 1 249 ? 20.657 13.226 -29.875 1.00 95.44 249 ASP A CA 1
ATOM 2080 C C . ASP A 1 249 ? 21.828 13.549 -28.914 1.00 95.44 249 ASP A C 1
ATOM 2082 O O . ASP A 1 249 ? 22.364 14.665 -28.930 1.00 95.44 249 ASP A O 1
ATOM 2086 N N . THR A 1 250 ? 22.192 12.635 -28.012 1.00 95.00 250 THR A N 1
ATOM 2087 C CA . THR A 1 250 ? 23.259 12.877 -27.028 1.00 95.00 250 THR A CA 1
ATOM 2088 C C . THR A 1 250 ? 24.649 12.985 -27.677 1.00 95.00 250 THR A C 1
ATOM 2090 O O . THR A 1 250 ? 24.967 12.246 -28.607 1.00 95.00 250 THR A O 1
ATOM 2093 N N . GLU A 1 251 ? 25.497 13.904 -27.199 1.00 93.25 251 GLU A N 1
ATOM 2094 C CA . GLU A 1 251 ? 26.872 14.079 -27.706 1.00 93.25 251 GLU A CA 1
ATOM 2095 C C . GLU A 1 251 ? 27.893 13.139 -27.031 1.00 93.25 251 GLU A C 1
ATOM 2097 O O . GLU A 1 251 ? 29.023 13.023 -27.508 1.00 93.25 251 GLU A O 1
ATOM 2102 N N . ASP A 1 252 ? 27.500 12.445 -25.954 1.00 93.75 252 ASP A N 1
ATOM 2103 C CA . ASP A 1 252 ? 28.352 11.517 -25.199 1.00 93.75 252 ASP A CA 1
ATOM 2104 C C . ASP A 1 252 ? 27.607 10.207 -24.876 1.00 93.75 252 ASP A C 1
ATOM 2106 O O . ASP A 1 252 ? 26.888 10.075 -23.881 1.00 93.75 252 ASP A O 1
ATOM 2110 N N . GLU A 1 253 ? 27.781 9.211 -25.747 1.00 94.62 253 GLU A N 1
ATOM 2111 C CA . GLU A 1 253 ? 27.165 7.891 -25.586 1.00 94.62 253 GLU A CA 1
ATOM 2112 C C . GLU A 1 253 ? 27.721 7.114 -24.383 1.00 94.62 253 GLU A C 1
ATOM 2114 O O . GLU A 1 253 ? 26.994 6.312 -23.799 1.00 94.62 253 GLU A O 1
ATOM 2119 N N . GLU A 1 254 ? 28.980 7.330 -23.982 1.00 95.69 254 GLU A N 1
ATOM 2120 C CA . GLU A 1 254 ? 29.604 6.589 -22.875 1.00 95.69 254 GLU A CA 1
ATOM 2121 C C . GLU A 1 254 ? 28.907 6.919 -21.553 1.00 95.69 254 GLU A C 1
ATOM 2123 O O . GLU A 1 254 ? 28.528 6.021 -20.792 1.00 95.69 254 GLU A O 1
ATOM 2128 N N . VAL A 1 255 ? 28.649 8.205 -21.315 1.00 95.12 255 VAL A N 1
ATOM 2129 C CA . VAL A 1 255 ? 27.871 8.664 -20.158 1.00 95.12 255 VAL A CA 1
ATOM 2130 C C . VAL A 1 255 ? 26.440 8.123 -20.212 1.00 95.12 255 VAL A C 1
ATOM 2132 O O . VAL A 1 255 ? 25.885 7.730 -19.182 1.00 95.12 255 VAL A O 1
ATOM 2135 N N . MET A 1 256 ? 25.846 8.038 -21.403 1.00 96.19 256 MET A N 1
ATOM 2136 C CA . MET A 1 256 ? 24.488 7.524 -21.570 1.00 96.19 256 MET A CA 1
ATOM 2137 C C . MET A 1 256 ? 24.397 6.000 -21.355 1.00 96.19 256 MET A C 1
ATOM 2139 O O . MET A 1 256 ? 23.436 5.506 -20.762 1.00 96.19 256 MET A O 1
ATOM 2143 N N . PHE A 1 257 ? 25.446 5.243 -21.683 1.00 97.62 257 PHE A N 1
ATOM 2144 C CA . PHE A 1 257 ? 25.601 3.855 -21.230 1.00 97.62 257 PHE A CA 1
ATOM 2145 C C . PHE A 1 257 ? 25.786 3.752 -19.710 1.00 97.62 257 PHE A C 1
ATOM 2147 O O . PHE A 1 257 ? 25.284 2.809 -19.093 1.00 97.62 257 PHE A O 1
ATOM 2154 N N . GLY A 1 258 ? 26.425 4.739 -19.081 1.00 97.69 258 GLY A N 1
ATOM 2155 C CA . GLY A 1 258 ? 26.423 4.887 -17.625 1.00 97.69 258 GLY A CA 1
ATOM 2156 C C . GLY A 1 258 ? 25.004 4.953 -17.044 1.00 97.69 258 GLY A C 1
ATOM 2157 O O . GLY A 1 258 ? 24.713 4.277 -16.055 1.00 97.69 258 GLY A O 1
ATOM 2158 N N . LEU A 1 259 ? 24.087 5.680 -17.696 1.00 98.25 259 LEU A N 1
ATOM 2159 C CA . LEU A 1 259 ? 22.671 5.719 -17.307 1.00 98.25 259 LEU A CA 1
ATOM 2160 C C . LEU A 1 259 ? 21.978 4.356 -17.473 1.00 98.25 259 LEU A C 1
ATOM 2162 O O . LEU A 1 259 ? 21.177 3.981 -16.616 1.00 98.25 259 LEU A O 1
ATOM 2166 N N . VAL A 1 260 ? 22.300 3.584 -18.519 1.00 98.06 260 VAL A N 1
ATOM 2167 C CA . VAL A 1 260 ? 21.799 2.200 -18.670 1.00 98.06 260 VAL A CA 1
ATOM 2168 C C . VAL A 1 260 ? 22.183 1.355 -17.457 1.00 98.06 260 VAL A C 1
ATOM 2170 O O . VAL A 1 260 ? 21.324 0.701 -16.868 1.00 98.06 260 VAL A O 1
ATOM 2173 N N . HIS A 1 261 ? 23.448 1.402 -17.044 1.00 97.44 261 HIS A N 1
ATOM 2174 C CA . HIS A 1 261 ? 23.909 0.651 -15.876 1.00 97.44 261 HIS A CA 1
ATOM 2175 C C . HIS A 1 261 ? 23.242 1.114 -14.582 1.00 97.44 261 HIS A C 1
ATOM 2177 O O . HIS A 1 261 ? 22.867 0.281 -13.761 1.00 97.44 261 HIS A O 1
ATOM 2183 N N . ALA A 1 262 ? 23.019 2.418 -14.426 1.00 98.06 262 ALA A N 1
ATOM 2184 C CA . ALA A 1 262 ? 22.291 2.958 -13.285 1.00 98.06 262 ALA A CA 1
ATOM 2185 C C . ALA A 1 262 ? 20.836 2.456 -13.222 1.00 98.06 262 ALA A C 1
ATOM 2187 O O . ALA A 1 262 ? 20.345 2.129 -12.142 1.00 98.06 262 ALA A O 1
ATOM 2188 N N . VAL A 1 263 ? 20.154 2.353 -14.368 1.00 97.75 263 VAL A N 1
ATOM 2189 C CA . VAL A 1 263 ? 18.806 1.767 -14.464 1.00 97.75 263 VAL A CA 1
ATOM 2190 C C . VAL A 1 263 ? 18.807 0.299 -14.031 1.00 97.75 263 VAL A C 1
ATOM 2192 O O . VAL A 1 263 ? 17.953 -0.106 -13.239 1.00 97.75 263 VAL A O 1
ATOM 2195 N N . GLU A 1 264 ? 19.770 -0.488 -14.515 1.00 95.69 264 GLU A N 1
ATOM 2196 C CA . GLU A 1 264 ? 19.904 -1.910 -14.174 1.00 95.69 264 GLU A CA 1
ATOM 2197 C C . GLU A 1 264 ? 20.204 -2.110 -12.681 1.00 95.69 264 GLU A C 1
ATOM 2199 O O . GLU A 1 264 ? 19.564 -2.931 -12.020 1.00 95.69 264 GLU A O 1
ATOM 2204 N N . GLU A 1 265 ? 21.138 -1.329 -12.134 1.00 95.56 265 GLU A N 1
ATOM 2205 C CA . GLU A 1 265 ? 21.546 -1.407 -10.731 1.00 95.56 265 GLU A CA 1
ATOM 2206 C C . GLU A 1 265 ? 20.420 -0.984 -9.780 1.00 95.56 265 GLU A C 1
ATOM 2208 O O . GLU A 1 265 ? 20.118 -1.702 -8.824 1.00 95.56 265 GLU A O 1
ATOM 2213 N N . LEU A 1 266 ? 19.764 0.153 -10.044 1.00 94.25 266 LEU A N 1
ATOM 2214 C CA . LEU A 1 266 ? 18.679 0.656 -9.198 1.00 94.25 266 LEU A CA 1
ATOM 2215 C C . LEU A 1 266 ? 17.441 -0.248 -9.249 1.00 94.25 266 LEU A C 1
ATOM 2217 O O . LEU A 1 266 ? 16.721 -0.370 -8.255 1.00 94.25 266 LEU A O 1
ATOM 2221 N N . GLY A 1 267 ? 17.180 -0.859 -10.404 1.00 88.31 267 GLY A N 1
ATOM 2222 C CA . GLY A 1 267 ? 16.017 -1.708 -10.623 1.00 88.31 267 GLY A CA 1
ATOM 2223 C C . GLY A 1 267 ? 16.022 -2.990 -9.786 1.00 88.31 267 GLY A C 1
ATOM 2224 O O . GLY A 1 267 ? 14.970 -3.384 -9.275 1.00 88.31 267 GLY A O 1
ATOM 2225 N N . GLY A 1 268 ? 17.182 -3.635 -9.628 1.00 91.06 268 GLY A N 1
ATOM 2226 C CA . GLY A 1 268 ? 17.309 -4.897 -8.893 1.00 91.06 268 GLY A CA 1
ATOM 2227 C C . GLY A 1 268 ? 16.303 -5.961 -9.359 1.00 91.06 268 GLY A C 1
ATOM 2228 O O . GLY A 1 268 ? 16.037 -6.100 -10.553 1.00 91.06 268 GLY A O 1
ATOM 2229 N N . ASP A 1 269 ? 15.694 -6.683 -8.412 1.00 87.06 269 ASP A N 1
ATOM 2230 C CA . ASP A 1 269 ? 14.740 -7.769 -8.701 1.00 87.06 269 ASP A CA 1
ATOM 2231 C C . ASP A 1 269 ? 13.470 -7.300 -9.445 1.00 87.06 269 ASP A C 1
ATOM 2233 O O . ASP A 1 269 ? 12.891 -8.060 -10.224 1.00 87.06 269 ASP A O 1
ATOM 2237 N N . ASP A 1 270 ? 13.044 -6.047 -9.241 1.00 88.25 270 ASP A N 1
ATOM 2238 C CA . ASP A 1 270 ? 11.874 -5.442 -9.899 1.00 88.25 270 ASP A CA 1
ATOM 2239 C C . ASP A 1 270 ? 12.254 -4.639 -11.163 1.00 88.25 270 ASP A C 1
ATOM 2241 O O . ASP A 1 270 ? 11.396 -4.013 -11.800 1.00 88.25 270 ASP A O 1
ATOM 2245 N N . GLY A 1 271 ? 13.535 -4.646 -11.549 1.00 89.50 271 GLY A N 1
ATOM 2246 C CA . GLY A 1 271 ? 14.097 -3.743 -12.553 1.00 89.50 271 GLY A CA 1
ATOM 2247 C C . GLY A 1 271 ? 13.452 -3.866 -13.927 1.00 89.50 271 GLY A C 1
ATOM 2248 O O . GLY A 1 271 ? 13.192 -2.853 -14.575 1.00 89.50 271 GLY A O 1
ATOM 2249 N N . LEU A 1 272 ? 13.093 -5.083 -14.345 1.00 95.69 272 LEU A N 1
ATOM 2250 C CA . LEU A 1 272 ? 12.417 -5.319 -15.625 1.00 95.69 272 LEU A CA 1
ATOM 2251 C C . LEU A 1 272 ? 11.048 -4.638 -15.696 1.00 95.69 272 LEU A C 1
ATOM 2253 O O . LEU A 1 272 ? 10.699 -4.073 -16.731 1.00 95.69 272 LEU A O 1
ATOM 2257 N N . TYR A 1 273 ? 10.281 -4.656 -14.601 1.00 96.81 273 TYR A N 1
ATOM 2258 C CA . TYR A 1 273 ? 8.969 -4.011 -14.555 1.00 96.81 273 TYR A CA 1
ATOM 2259 C C . TYR A 1 273 ? 9.095 -2.491 -14.657 1.00 96.81 273 TYR A C 1
ATOM 2261 O O . TYR A 1 273 ? 8.397 -1.864 -15.455 1.00 96.81 273 TYR A O 1
ATOM 2269 N N . TRP A 1 274 ? 10.002 -1.894 -13.884 1.00 97.00 274 TRP A N 1
ATOM 2270 C CA . TRP A 1 274 ? 10.171 -0.442 -13.887 1.00 97.00 274 TRP A CA 1
ATOM 2271 C C . TRP A 1 274 ? 10.830 0.083 -15.161 1.00 97.00 274 TRP A C 1
ATOM 2273 O O . TRP A 1 274 ? 10.421 1.135 -15.649 1.00 97.00 274 TRP A O 1
ATOM 2283 N N . THR A 1 275 ? 11.755 -0.676 -15.752 1.00 97.50 275 THR A N 1
ATOM 2284 C CA . THR A 1 275 ? 12.318 -0.372 -17.076 1.00 97.50 275 THR A CA 1
ATOM 2285 C C . THR A 1 275 ? 11.220 -0.386 -18.137 1.00 97.50 275 THR A C 1
ATOM 2287 O O . THR A 1 275 ? 11.080 0.579 -18.883 1.00 97.50 275 THR A O 1
ATOM 2290 N N . ALA A 1 276 ? 10.372 -1.423 -18.155 1.00 96.56 276 ALA A N 1
ATOM 2291 C CA . ALA A 1 276 ? 9.252 -1.524 -19.092 1.00 96.56 276 ALA A CA 1
ATOM 2292 C C . ALA A 1 276 ? 8.249 -0.367 -18.948 1.00 96.56 276 ALA A C 1
ATOM 2294 O O . ALA A 1 276 ? 7.830 0.222 -19.943 1.00 96.56 276 ALA A O 1
ATOM 2295 N N . MET A 1 277 ? 7.889 -0.002 -17.713 1.00 96.31 277 MET A N 1
ATOM 2296 C CA . MET A 1 277 ? 7.061 1.179 -17.439 1.00 96.31 277 MET A CA 1
ATOM 2297 C C . MET A 1 277 ? 7.742 2.479 -17.911 1.00 96.31 277 MET A C 1
ATOM 2299 O O . MET A 1 277 ? 7.077 3.397 -18.386 1.00 96.31 277 MET A O 1
ATOM 2303 N N . GLY A 1 278 ? 9.069 2.563 -17.780 1.00 95.56 278 GLY A N 1
ATOM 2304 C CA . GLY A 1 278 ? 9.874 3.733 -18.127 1.00 95.56 278 GLY A CA 1
ATOM 2305 C C . GLY A 1 278 ? 10.001 3.998 -19.626 1.00 95.56 278 GLY A C 1
ATOM 2306 O O . GLY A 1 278 ? 10.138 5.160 -20.008 1.00 95.56 278 GLY A O 1
ATOM 2307 N N . LEU A 1 279 ? 9.872 2.977 -20.484 1.00 95.94 279 LEU A N 1
ATOM 2308 C CA . LEU A 1 279 ? 9.972 3.143 -21.945 1.00 95.94 279 LEU A CA 1
ATOM 2309 C C . LEU A 1 279 ? 8.942 4.134 -22.515 1.00 95.94 279 LEU A C 1
ATOM 2311 O O . LEU A 1 279 ? 9.197 4.777 -23.532 1.00 95.94 279 LEU A O 1
ATOM 2315 N N . GLU A 1 280 ? 7.795 4.301 -21.853 1.00 89.19 280 GLU A N 1
ATOM 2316 C CA . GLU A 1 280 ? 6.784 5.292 -22.244 1.00 89.19 280 GLU A CA 1
ATOM 2317 C C . GLU A 1 280 ? 7.236 6.736 -21.979 1.00 89.19 280 GLU A C 1
ATOM 2319 O O . GLU A 1 280 ? 6.871 7.660 -22.705 1.00 89.19 280 GLU A O 1
ATOM 2324 N N . ARG A 1 281 ? 8.104 6.962 -20.986 1.00 88.19 281 ARG A N 1
ATOM 2325 C CA . ARG A 1 281 ? 8.680 8.295 -20.727 1.00 88.19 281 ARG A CA 1
ATOM 2326 C C . ARG A 1 281 ? 9.697 8.706 -21.787 1.00 88.19 281 ARG A C 1
ATOM 2328 O O . ARG A 1 281 ? 9.894 9.896 -22.014 1.00 88.19 281 ARG A O 1
ATOM 2335 N N . MET A 1 282 ? 10.271 7.727 -22.477 1.00 92.75 282 MET A N 1
ATOM 2336 C CA . MET A 1 282 ? 11.246 7.881 -23.555 1.00 92.75 282 MET A CA 1
ATOM 2337 C C . MET A 1 282 ? 10.573 7.942 -24.936 1.00 92.75 282 MET A C 1
ATOM 2339 O O . MET A 1 282 ? 11.157 7.544 -25.939 1.00 92.75 282 MET A O 1
ATOM 2343 N N . TRP A 1 283 ? 9.322 8.405 -25.032 1.00 80.62 283 TRP A N 1
ATOM 2344 C CA . TRP A 1 283 ? 8.525 8.271 -26.259 1.00 80.62 283 TRP A CA 1
ATOM 2345 C C . TRP A 1 283 ? 9.179 8.860 -27.528 1.00 80.62 283 TRP A C 1
ATOM 2347 O O . TRP A 1 283 ? 8.938 8.336 -28.621 1.00 80.62 283 TRP A O 1
ATOM 2357 N N . ARG A 1 284 ? 10.024 9.896 -27.380 1.00 82.94 284 ARG A N 1
ATOM 2358 C CA . ARG A 1 284 ? 10.814 10.527 -28.458 1.00 82.94 284 ARG A CA 1
ATOM 2359 C C . ARG A 1 284 ? 12.165 9.854 -28.740 1.00 82.94 284 ARG A C 1
ATOM 2361 O O . ARG A 1 284 ? 12.685 10.069 -29.824 1.00 82.94 284 ARG A O 1
ATOM 2368 N N . ASN A 1 285 ? 12.682 9.058 -27.803 1.00 91.38 285 ASN A N 1
ATOM 2369 C CA . ASN A 1 285 ? 14.048 8.522 -27.800 1.00 91.38 285 ASN A CA 1
ATOM 2370 C C . ASN A 1 285 ? 14.005 7.001 -28.003 1.00 91.38 285 ASN A C 1
ATOM 2372 O O . ASN A 1 285 ? 14.126 6.209 -27.061 1.00 91.38 285 ASN A O 1
ATOM 2376 N N . LYS A 1 286 ? 13.670 6.599 -29.231 1.00 93.31 286 LYS A N 1
ATOM 2377 C CA . LYS A 1 286 ? 13.399 5.203 -29.587 1.00 93.31 286 LYS A CA 1
ATOM 2378 C C . LYS A 1 286 ? 14.666 4.356 -29.619 1.00 93.31 286 LYS A C 1
ATOM 2380 O O . LYS A 1 286 ? 14.576 3.172 -29.294 1.00 93.31 286 LYS A O 1
ATOM 2385 N N . GLU A 1 287 ? 15.812 4.918 -29.984 1.00 95.69 287 GLU A N 1
ATOM 2386 C CA . GLU A 1 287 ? 17.051 4.146 -30.109 1.00 95.69 287 GLU A CA 1
ATOM 2387 C C . GLU A 1 287 ? 17.517 3.650 -28.738 1.00 95.69 287 GLU A C 1
ATOM 2389 O O . GLU A 1 287 ? 17.748 2.450 -28.561 1.00 95.69 287 GLU A O 1
ATOM 2394 N N . TRP A 1 288 ? 17.502 4.507 -27.714 1.00 97.25 288 TRP A N 1
ATOM 2395 C CA . TRP A 1 288 ? 17.790 4.071 -26.342 1.00 97.25 288 TRP A CA 1
ATOM 2396 C C . TRP A 1 288 ? 16.739 3.112 -25.773 1.00 97.25 288 TRP A C 1
ATOM 2398 O O . TRP A 1 288 ? 17.094 2.178 -25.048 1.00 97.25 288 TRP A O 1
ATOM 2408 N N . CYS A 1 289 ? 15.455 3.262 -26.130 1.00 97.31 289 CYS A N 1
ATOM 2409 C CA . CYS A 1 289 ? 14.447 2.253 -25.785 1.00 97.31 289 CYS A CA 1
ATOM 2410 C C . CYS A 1 289 ? 14.814 0.881 -26.364 1.00 97.31 289 CYS A C 1
ATOM 2412 O O . CYS A 1 289 ? 14.744 -0.128 -25.656 1.00 97.31 289 CYS A O 1
ATOM 2414 N N . LYS A 1 290 ? 15.205 0.838 -27.643 1.00 97.06 290 LYS A N 1
ATOM 2415 C CA . LYS A 1 290 ? 15.610 -0.398 -28.314 1.00 97.06 290 LYS A CA 1
ATOM 2416 C C . LYS A 1 290 ? 16.865 -0.983 -27.672 1.00 97.06 290 LYS A C 1
ATOM 2418 O O . LYS A 1 290 ? 16.877 -2.180 -27.418 1.00 97.06 290 LYS A O 1
ATOM 2423 N N . ILE A 1 291 ? 17.859 -0.172 -27.299 1.00 97.81 291 ILE A N 1
ATOM 2424 C CA . ILE A 1 291 ? 19.054 -0.628 -26.559 1.00 97.81 291 ILE A CA 1
ATOM 2425 C C . ILE A 1 291 ? 18.670 -1.360 -25.266 1.00 97.81 291 ILE A C 1
ATOM 2427 O O . ILE A 1 291 ? 19.153 -2.471 -25.031 1.00 97.81 291 ILE A O 1
ATOM 2431 N N . LEU A 1 292 ? 17.771 -0.797 -24.452 1.00 97.88 292 LEU A N 1
ATOM 2432 C CA . LEU A 1 292 ? 17.288 -1.455 -23.229 1.00 97.88 292 LEU A CA 1
ATOM 2433 C C . LEU A 1 292 ? 16.595 -2.793 -23.541 1.00 97.88 292 LEU A C 1
ATOM 2435 O O . LEU A 1 292 ? 16.869 -3.806 -22.896 1.00 97.88 292 LEU A O 1
ATOM 2439 N N . LEU A 1 293 ? 15.753 -2.830 -24.575 1.00 97.88 293 LEU A N 1
ATOM 2440 C CA . LEU A 1 293 ? 15.074 -4.053 -25.008 1.00 97.88 293 LEU A CA 1
ATOM 2441 C C . LEU A 1 293 ? 16.033 -5.100 -25.580 1.00 97.88 293 LEU A C 1
ATOM 2443 O O . LEU A 1 293 ? 15.883 -6.279 -25.270 1.00 97.88 293 LEU A O 1
ATOM 2447 N N . TYR A 1 294 ? 17.044 -4.713 -26.359 1.00 98.19 294 TYR A N 1
ATOM 2448 C CA . TYR A 1 294 ? 18.062 -5.634 -26.864 1.00 98.19 294 TYR A CA 1
ATOM 2449 C C . TYR A 1 294 ? 18.791 -6.329 -25.718 1.00 98.19 294 TYR A C 1
ATOM 2451 O O . TYR A 1 294 ? 19.060 -7.529 -25.804 1.00 98.19 294 TYR A O 1
ATOM 2459 N N . ARG A 1 295 ? 19.092 -5.610 -24.632 1.00 97.38 295 ARG A N 1
ATOM 2460 C CA . ARG A 1 295 ? 19.728 -6.192 -23.440 1.00 97.38 295 ARG A CA 1
ATOM 2461 C C . ARG A 1 295 ? 18.823 -7.239 -22.789 1.00 97.38 295 ARG A C 1
ATOM 2463 O O . ARG A 1 295 ? 19.273 -8.362 -22.573 1.00 97.38 295 ARG A O 1
ATOM 2470 N N . ILE A 1 296 ? 17.539 -6.922 -22.610 1.00 97.19 296 ILE A N 1
ATOM 2471 C CA . ILE A 1 296 ? 16.532 -7.857 -22.080 1.00 97.19 296 ILE A CA 1
ATOM 2472 C C . ILE A 1 296 ? 16.382 -9.087 -22.989 1.00 97.19 296 ILE A C 1
ATOM 2474 O O . ILE A 1 296 ? 16.450 -10.218 -22.519 1.00 97.19 296 ILE A O 1
ATOM 2478 N N . LEU A 1 297 ? 16.226 -8.895 -24.302 1.00 97.31 297 LEU A N 1
ATOM 2479 C CA . LEU A 1 297 ? 16.032 -9.986 -25.265 1.00 97.31 297 LEU A CA 1
ATOM 2480 C C . LEU A 1 297 ? 17.256 -10.910 -25.364 1.00 97.31 297 LEU A C 1
ATOM 2482 O O . LEU A 1 297 ? 17.112 -12.105 -25.638 1.00 97.31 297 LEU A O 1
ATOM 2486 N N . ASN A 1 298 ? 18.462 -10.381 -25.163 1.00 97.31 298 ASN A N 1
ATOM 2487 C CA . ASN A 1 298 ? 19.701 -11.159 -25.198 1.00 97.31 298 ASN A CA 1
ATOM 2488 C C . ASN A 1 298 ? 19.989 -11.937 -23.908 1.00 97.31 298 ASN A C 1
ATOM 2490 O O . ASN A 1 298 ? 20.825 -12.838 -23.940 1.00 97.31 298 ASN A O 1
ATOM 2494 N N . SER A 1 299 ? 19.289 -11.644 -22.814 1.00 96.44 299 SER A N 1
ATOM 2495 C CA . SER A 1 299 ? 19.365 -12.393 -21.561 1.00 96.44 299 SER A CA 1
ATOM 2496 C C . SER A 1 299 ? 18.245 -13.434 -21.511 1.00 96.44 299 SER A C 1
ATOM 2498 O O . SER A 1 299 ? 17.070 -13.086 -21.522 1.00 96.44 299 SER A O 1
ATOM 2500 N N . ASP A 1 300 ? 18.584 -14.726 -21.469 1.00 94.56 300 ASP A N 1
ATOM 2501 C CA . ASP A 1 300 ? 17.574 -15.795 -21.379 1.00 94.56 300 ASP A CA 1
ATOM 2502 C C . ASP A 1 300 ? 16.723 -15.674 -20.107 1.00 94.56 300 ASP A C 1
ATOM 2504 O O . ASP A 1 300 ? 15.510 -15.870 -20.148 1.00 94.56 300 ASP A O 1
ATOM 2508 N N . GLU A 1 301 ? 17.351 -15.311 -18.987 1.00 94.19 301 GLU A N 1
ATOM 2509 C CA . GLU A 1 301 ? 16.666 -15.124 -17.710 1.00 94.19 301 GLU A CA 1
ATOM 2510 C C . GLU A 1 301 ? 15.692 -13.942 -17.760 1.00 94.19 301 GLU A C 1
ATOM 2512 O O . GLU A 1 301 ? 14.524 -14.084 -17.383 1.00 94.19 301 GLU A O 1
ATOM 2517 N N . ASP A 1 302 ? 16.149 -12.790 -18.253 1.00 95.44 302 ASP A N 1
ATOM 2518 C CA . ASP A 1 302 ? 15.321 -11.587 -18.279 1.00 95.44 302 ASP A CA 1
ATOM 2519 C C . ASP A 1 302 ? 14.219 -11.695 -19.319 1.00 95.44 302 ASP A C 1
ATOM 2521 O O . ASP A 1 302 ? 13.084 -11.321 -19.037 1.00 95.44 302 ASP A O 1
ATOM 2525 N N . ARG A 1 303 ? 14.505 -12.281 -20.485 1.00 94.75 303 ARG A N 1
ATOM 2526 C CA . ARG A 1 303 ? 13.517 -12.502 -21.544 1.00 94.75 303 ARG A CA 1
ATOM 2527 C C . ARG A 1 303 ? 12.330 -13.334 -21.058 1.00 94.75 303 ARG A C 1
ATOM 2529 O O . ARG A 1 303 ? 11.186 -12.974 -21.337 1.00 94.75 303 ARG A O 1
ATOM 2536 N N . ILE A 1 304 ? 12.579 -14.398 -20.289 1.00 91.12 304 ILE A N 1
ATOM 2537 C CA . ILE A 1 304 ? 11.515 -15.231 -19.704 1.00 91.12 304 ILE A CA 1
ATOM 2538 C C . ILE A 1 304 ? 10.665 -14.416 -18.720 1.00 91.12 304 ILE A C 1
ATOM 2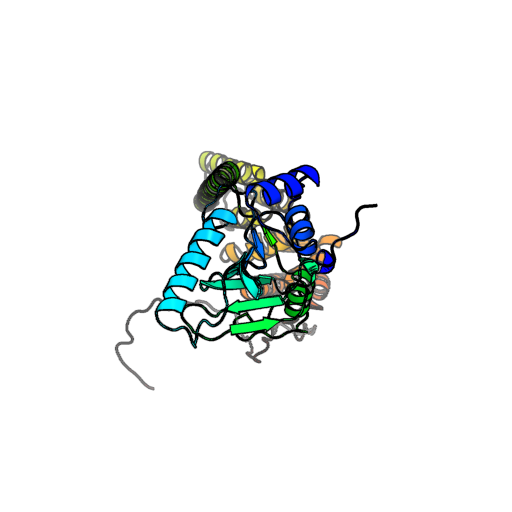540 O O . ILE A 1 304 ? 9.437 -14.435 -18.809 1.00 91.12 304 ILE A O 1
ATOM 2544 N N . LYS A 1 305 ? 11.297 -13.671 -17.805 1.00 93.50 305 LYS A N 1
ATOM 2545 C CA . LYS A 1 305 ? 10.588 -12.831 -16.820 1.00 93.50 305 LYS A CA 1
ATOM 2546 C C . LYS A 1 305 ? 9.812 -11.693 -17.487 1.00 93.50 305 LYS A C 1
ATOM 2548 O O . LYS A 1 305 ? 8.722 -11.326 -17.047 1.00 93.50 305 LYS A O 1
ATOM 2553 N N . TYR A 1 306 ? 10.350 -11.140 -18.566 1.00 95.19 306 TYR A N 1
ATOM 2554 C CA . TYR A 1 306 ? 9.777 -10.001 -19.266 1.00 95.19 306 TYR A CA 1
ATOM 2555 C C . TYR A 1 306 ? 8.422 -10.326 -19.920 1.00 95.19 306 TYR A C 1
ATOM 2557 O O . TYR A 1 306 ? 7.532 -9.475 -19.943 1.00 95.19 306 TYR A O 1
ATOM 2565 N N . ALA A 1 307 ? 8.204 -11.579 -20.338 1.00 89.56 307 ALA A N 1
ATOM 2566 C CA . ALA A 1 307 ? 6.898 -12.059 -20.805 1.00 89.56 307 ALA A CA 1
ATOM 2567 C C . ALA A 1 307 ? 5.786 -11.880 -19.745 1.00 89.56 307 ALA A C 1
ATOM 2569 O O . ALA A 1 307 ? 4.659 -11.470 -20.051 1.00 89.56 307 ALA A O 1
ATOM 2570 N N . GLU A 1 308 ? 6.102 -12.138 -18.472 1.00 90.44 308 GLU A N 1
ATOM 2571 C CA . GLU A 1 308 ? 5.176 -11.922 -17.355 1.00 90.44 308 GLU A CA 1
ATOM 2572 C C . GLU A 1 308 ? 4.979 -10.429 -17.065 1.00 90.44 308 GLU A C 1
ATOM 2574 O O . GLU A 1 308 ? 3.860 -9.986 -16.781 1.00 90.44 308 GLU A O 1
ATOM 2579 N N . VAL A 1 309 ? 6.054 -9.640 -17.169 1.00 93.38 309 VAL A N 1
ATOM 2580 C CA . VAL A 1 309 ? 6.027 -8.184 -16.972 1.00 93.38 309 VAL A CA 1
ATOM 2581 C C . VAL A 1 309 ? 5.061 -7.517 -17.948 1.00 93.38 309 VAL A C 1
ATOM 2583 O O . VAL A 1 309 ? 4.163 -6.807 -17.493 1.00 93.38 309 VAL A O 1
ATOM 2586 N N . ILE A 1 310 ? 5.169 -7.786 -19.254 1.00 89.44 310 ILE A N 1
ATOM 2587 C CA . ILE A 1 310 ? 4.312 -7.172 -20.289 1.00 89.44 310 ILE A CA 1
ATOM 2588 C C . ILE A 1 310 ? 2.824 -7.371 -19.979 1.00 89.44 310 ILE A C 1
ATOM 2590 O O . ILE A 1 310 ? 2.010 -6.450 -20.104 1.00 89.44 310 ILE A O 1
ATOM 2594 N N . ASN A 1 311 ? 2.439 -8.564 -19.529 1.00 83.62 311 ASN A N 1
ATOM 2595 C CA . ASN A 1 311 ? 1.049 -8.852 -19.186 1.00 83.62 311 ASN A CA 1
ATOM 2596 C C . ASN A 1 311 ? 0.555 -8.065 -17.962 1.00 83.62 311 ASN A C 1
ATOM 2598 O O . ASN A 1 311 ? -0.633 -7.747 -17.882 1.00 83.62 311 ASN A O 1
ATOM 2602 N N . ARG A 1 312 ? 1.445 -7.690 -17.041 1.00 88.62 312 ARG A N 1
ATOM 2603 C CA . ARG A 1 312 ? 1.119 -6.905 -15.840 1.00 88.62 312 ARG A CA 1
ATOM 2604 C C . ARG A 1 312 ? 1.091 -5.394 -16.069 1.00 88.62 312 ARG A C 1
ATOM 2606 O O . ARG A 1 312 ? 0.514 -4.693 -15.239 1.00 88.62 312 ARG A O 1
ATOM 2613 N N . LEU A 1 313 ? 1.693 -4.901 -17.151 1.00 85.56 313 LEU A N 1
ATOM 2614 C CA . LEU A 1 313 ? 1.727 -3.471 -17.467 1.00 85.56 313 LEU A CA 1
ATOM 2615 C C . LEU A 1 313 ? 0.313 -2.890 -17.668 1.00 85.56 313 LEU A C 1
ATOM 2617 O O . LEU A 1 313 ? -0.578 -3.587 -18.172 1.00 85.56 313 LEU A O 1
ATOM 2621 N N . PRO A 1 314 ? 0.081 -1.608 -17.330 1.00 84.38 314 PRO A N 1
ATOM 2622 C CA . PRO A 1 314 ? -1.097 -0.894 -17.804 1.00 84.38 314 PRO A CA 1
ATOM 2623 C C . PRO A 1 314 ? -1.089 -0.803 -19.337 1.00 84.38 314 PRO A C 1
ATOM 2625 O O . PRO A 1 314 ? -0.080 -1.044 -19.997 1.00 84.38 314 PRO A O 1
ATOM 2628 N N . TRP A 1 315 ? -2.254 -0.525 -19.928 1.00 78.81 315 TRP A N 1
ATOM 2629 C CA . TRP A 1 315 ? -2.440 -0.709 -21.370 1.00 78.81 315 TRP A CA 1
ATOM 2630 C C . TRP A 1 315 ? -1.531 0.182 -22.230 1.00 78.81 315 TRP A C 1
ATOM 2632 O O . TRP A 1 315 ? -1.087 -0.290 -23.269 1.00 78.81 315 TRP A O 1
ATOM 2642 N N . ARG A 1 316 ? -1.226 1.417 -21.798 1.00 78.69 316 ARG A N 1
ATOM 2643 C CA . ARG A 1 316 ? -0.366 2.352 -22.546 1.00 78.69 316 ARG A CA 1
ATOM 2644 C C . ARG A 1 316 ? 1.074 1.871 -22.591 1.00 78.69 316 ARG A C 1
ATOM 2646 O O . ARG A 1 316 ? 1.649 1.737 -23.662 1.00 78.69 316 ARG A O 1
ATOM 2653 N N . GLU A 1 317 ? 1.628 1.550 -21.430 1.00 88.12 317 GLU A N 1
ATOM 2654 C CA . GLU A 1 317 ? 2.987 1.046 -21.308 1.00 88.12 317 GLU A CA 1
ATOM 2655 C C . GLU A 1 317 ? 3.102 -0.296 -22.030 1.00 88.12 317 GLU A C 1
ATOM 2657 O O . GLU A 1 317 ? 4.042 -0.503 -22.790 1.00 88.12 317 GLU A O 1
ATOM 2662 N N . ARG A 1 318 ? 2.111 -1.186 -21.891 1.00 86.62 318 ARG A N 1
ATOM 2663 C CA . ARG A 1 318 ? 2.081 -2.445 -22.645 1.00 86.62 318 ARG A CA 1
ATOM 2664 C C . ARG A 1 318 ? 2.148 -2.205 -24.155 1.00 86.62 318 ARG A C 1
ATOM 2666 O O . ARG A 1 318 ? 2.969 -2.832 -24.816 1.00 86.62 318 ARG A O 1
ATOM 2673 N N . ASP A 1 319 ? 1.309 -1.316 -24.679 1.00 80.88 319 ASP A N 1
ATOM 2674 C CA . ASP A 1 319 ? 1.251 -1.001 -26.109 1.00 80.88 319 ASP A CA 1
ATOM 2675 C C . ASP A 1 319 ? 2.576 -0.419 -26.614 1.00 80.88 319 ASP A C 1
ATOM 2677 O O . ASP A 1 319 ? 3.122 -0.887 -27.612 1.00 80.88 319 ASP A O 1
ATOM 2681 N N . ARG A 1 320 ? 3.181 0.499 -25.851 1.00 86.31 320 ARG A N 1
ATOM 2682 C CA . ARG A 1 320 ? 4.507 1.047 -26.159 1.00 86.31 320 ARG A CA 1
ATOM 2683 C C . ARG A 1 320 ? 5.586 -0.026 -26.229 1.00 86.31 320 ARG A C 1
ATOM 2685 O O . ARG A 1 320 ? 6.378 -0.032 -27.168 1.00 86.31 320 ARG A O 1
ATOM 2692 N N . ASN A 1 321 ? 5.625 -0.930 -25.251 1.00 93.12 321 ASN A N 1
ATOM 2693 C CA . ASN A 1 321 ? 6.610 -2.011 -25.218 1.00 93.12 321 ASN A CA 1
ATOM 2694 C C . ASN A 1 321 ? 6.419 -2.947 -26.426 1.00 93.12 321 ASN A C 1
ATOM 2696 O O . ASN A 1 321 ? 7.393 -3.283 -27.093 1.00 93.12 321 ASN A O 1
ATOM 2700 N N . ILE A 1 322 ? 5.174 -3.308 -26.764 1.00 88.69 322 ILE A N 1
ATOM 2701 C CA . ILE A 1 322 ? 4.872 -4.134 -27.946 1.00 88.69 322 ILE A CA 1
ATOM 2702 C C . ILE A 1 322 ? 5.265 -3.408 -29.240 1.00 88.69 322 ILE A C 1
ATOM 2704 O O . ILE A 1 322 ? 5.891 -4.021 -30.100 1.00 88.69 322 ILE A O 1
ATOM 2708 N N . SER A 1 323 ? 4.959 -2.115 -29.376 1.00 85.62 323 SER A N 1
ATOM 2709 C CA . SER A 1 323 ? 5.347 -1.317 -30.546 1.00 85.62 323 SER A CA 1
ATOM 2710 C C . SER A 1 323 ? 6.864 -1.239 -30.722 1.00 85.62 323 SER A C 1
ATOM 2712 O O . SER A 1 323 ? 7.341 -1.280 -31.848 1.00 85.62 323 SER A O 1
ATOM 2714 N N . LEU A 1 324 ? 7.639 -1.145 -29.642 1.00 92.38 324 LEU A N 1
ATOM 2715 C CA . LEU A 1 324 ? 9.101 -1.123 -29.733 1.00 92.38 324 LEU A CA 1
ATOM 2716 C C . LEU A 1 324 ? 9.679 -2.500 -30.087 1.00 92.38 324 LEU A C 1
ATOM 2718 O O . LEU A 1 324 ? 10.599 -2.591 -30.894 1.00 92.38 324 LEU A O 1
ATOM 2722 N N . LEU A 1 325 ? 9.118 -3.582 -29.537 1.00 92.19 325 LEU A N 1
ATOM 2723 C CA . LEU A 1 325 ? 9.452 -4.943 -29.974 1.00 92.19 325 LEU A CA 1
ATOM 2724 C C . LEU A 1 325 ? 9.100 -5.144 -31.454 1.00 92.19 325 LEU A C 1
ATOM 2726 O O . LEU A 1 325 ? 9.804 -5.860 -32.164 1.00 92.19 325 LEU A O 1
ATOM 2730 N N . ALA A 1 326 ? 8.035 -4.495 -31.927 1.00 83.69 326 ALA A N 1
ATOM 2731 C CA . ALA A 1 326 ? 7.645 -4.520 -33.324 1.00 83.69 326 ALA A CA 1
ATOM 2732 C C . ALA A 1 326 ? 8.664 -3.832 -34.236 1.00 83.69 326 ALA A C 1
ATOM 2734 O O . ALA A 1 326 ? 9.044 -4.410 -35.258 1.00 83.69 326 ALA A O 1
ATOM 2735 N N . ASP A 1 327 ? 9.136 -2.654 -33.825 1.00 85.12 327 ASP A N 1
ATOM 2736 C CA . ASP A 1 327 ? 10.210 -1.920 -34.496 1.00 85.12 327 ASP A CA 1
ATOM 2737 C C . ASP A 1 327 ? 11.486 -2.795 -34.566 1.00 85.12 327 ASP A C 1
ATOM 2739 O O . ASP A 1 327 ? 12.025 -3.011 -35.652 1.00 85.12 327 ASP A O 1
ATOM 2743 N N . ILE A 1 328 ? 11.894 -3.429 -33.455 1.00 90.44 328 ILE A N 1
ATOM 2744 C CA . ILE A 1 328 ? 13.048 -4.356 -33.419 1.00 90.44 328 ILE A CA 1
ATOM 2745 C C . ILE A 1 328 ? 12.852 -5.557 -34.354 1.00 90.44 328 ILE A C 1
ATOM 2747 O O . ILE A 1 328 ? 13.789 -5.984 -35.027 1.00 90.44 328 ILE A O 1
ATOM 2751 N N . LEU A 1 329 ? 11.647 -6.136 -34.407 1.00 85.38 329 LEU A N 1
ATOM 2752 C CA . LEU A 1 329 ? 11.372 -7.272 -35.289 1.00 85.38 329 LEU A CA 1
ATOM 2753 C C . LEU A 1 329 ? 11.496 -6.892 -36.767 1.00 85.38 329 LEU A C 1
ATOM 2755 O O . LEU A 1 329 ? 11.885 -7.736 -37.575 1.00 85.38 329 LEU A O 1
ATOM 2759 N N . HIS A 1 330 ? 11.117 -5.666 -37.126 1.00 82.31 330 HIS A N 1
ATOM 2760 C CA . HIS A 1 330 ? 11.228 -5.164 -38.491 1.00 82.31 330 HIS A CA 1
ATOM 2761 C C . HIS A 1 330 ? 12.690 -4.903 -38.871 1.00 82.31 330 HIS A C 1
ATOM 2763 O O . HIS A 1 330 ? 13.113 -5.308 -39.952 1.00 82.31 330 HIS A O 1
ATOM 2769 N N . GLU A 1 331 ? 13.463 -4.299 -37.969 1.00 85.94 331 GLU A N 1
ATOM 2770 C CA . GLU A 1 331 ? 14.864 -3.936 -38.203 1.00 85.94 331 GLU A CA 1
ATOM 2771 C C . GLU A 1 331 ? 15.811 -5.155 -38.164 1.00 85.94 331 GLU A C 1
ATOM 2773 O O . GLU A 1 331 ? 16.596 -5.357 -39.089 1.00 85.94 331 GLU A O 1
ATOM 2778 N N . ASP A 1 332 ? 15.691 -6.021 -37.149 1.00 90.12 332 ASP A N 1
ATOM 2779 C CA . ASP A 1 332 ? 16.652 -7.095 -36.838 1.00 90.12 332 ASP A CA 1
ATOM 2780 C C . ASP A 1 332 ? 16.000 -8.484 -36.751 1.00 90.12 332 ASP A C 1
ATOM 2782 O O . ASP A 1 332 ? 16.300 -9.322 -35.885 1.00 90.12 332 ASP A O 1
ATOM 2786 N N . LYS A 1 333 ? 15.087 -8.755 -37.685 1.00 83.88 333 LYS A N 1
ATOM 2787 C CA . LYS A 1 333 ? 14.270 -9.975 -37.719 1.00 83.88 333 LYS A CA 1
ATOM 2788 C C . LYS A 1 333 ? 15.057 -11.269 -37.521 1.00 83.88 333 LYS A C 1
ATOM 2790 O O . LYS A 1 333 ? 14.632 -12.132 -36.754 1.00 83.88 333 LYS A O 1
ATOM 2795 N N . GLU A 1 334 ? 16.173 -11.432 -38.234 1.00 85.12 334 GLU A N 1
ATOM 2796 C CA . GLU A 1 334 ? 16.956 -12.677 -38.219 1.00 85.12 334 GLU A CA 1
ATOM 2797 C C . GLU A 1 334 ? 17.516 -13.001 -36.830 1.00 85.12 334 GLU A C 1
ATOM 2799 O O . GLU A 1 334 ? 17.694 -14.173 -36.499 1.00 85.12 334 GLU A O 1
ATOM 2804 N N . MET A 1 335 ? 17.761 -11.978 -36.009 1.00 88.38 335 MET A N 1
ATOM 2805 C CA . MET A 1 335 ? 18.376 -12.132 -34.695 1.00 88.38 335 MET A CA 1
ATOM 2806 C C . MET A 1 335 ? 17.349 -12.231 -33.561 1.00 88.38 335 MET A C 1
ATOM 2808 O O . MET A 1 335 ? 17.600 -12.933 -32.575 1.00 88.38 335 MET A O 1
ATOM 2812 N N . PHE A 1 336 ? 16.204 -11.550 -33.680 1.00 91.81 336 PHE A N 1
ATOM 2813 C CA . PHE A 1 336 ? 15.273 -11.377 -32.558 1.00 91.81 336 PHE A CA 1
ATOM 2814 C C . PHE A 1 336 ? 13.884 -11.987 -32.746 1.00 91.81 336 PHE A C 1
ATOM 2816 O O . PHE A 1 336 ? 13.142 -12.033 -31.768 1.00 91.81 336 PHE A O 1
ATOM 2823 N N . ALA A 1 337 ? 13.532 -12.527 -33.920 1.00 82.75 337 ALA A N 1
ATOM 2824 C CA . ALA A 1 337 ? 12.192 -13.082 -34.149 1.00 82.75 337 ALA A CA 1
ATOM 2825 C C . ALA A 1 337 ? 11.769 -14.127 -33.106 1.00 82.75 337 ALA A C 1
ATOM 2827 O O . ALA A 1 337 ? 10.742 -13.959 -32.457 1.00 82.75 337 ALA A O 1
ATOM 2828 N N . ASP A 1 338 ? 12.582 -15.162 -32.886 1.00 84.44 338 ASP A N 1
ATOM 2829 C CA . ASP A 1 338 ? 12.227 -16.237 -31.949 1.00 84.44 338 ASP A CA 1
ATOM 2830 C C . ASP A 1 338 ? 12.209 -15.753 -30.485 1.00 84.44 338 ASP A C 1
ATOM 2832 O O . ASP A 1 338 ? 11.416 -16.226 -29.674 1.00 84.44 338 ASP A O 1
ATOM 2836 N N . LYS A 1 339 ? 13.051 -14.766 -30.153 1.00 92.81 339 LYS A N 1
ATOM 2837 C CA . LYS A 1 339 ? 13.105 -14.141 -28.823 1.00 92.81 339 LYS A CA 1
ATOM 2838 C C . LYS A 1 339 ? 11.849 -13.313 -28.542 1.00 92.81 339 LYS A C 1
ATOM 2840 O O . LYS A 1 339 ? 11.307 -13.367 -27.443 1.00 92.81 339 LYS A O 1
ATOM 2845 N N . ILE A 1 340 ? 11.384 -12.555 -29.531 1.00 88.69 340 ILE A N 1
ATOM 2846 C CA . ILE A 1 340 ? 10.167 -11.744 -29.429 1.00 88.69 340 ILE A CA 1
ATOM 2847 C C . ILE A 1 340 ? 8.931 -12.649 -29.386 1.00 88.69 340 ILE A C 1
ATOM 2849 O O . ILE A 1 340 ? 8.047 -12.420 -28.559 1.00 88.69 340 ILE A O 1
ATOM 2853 N N . ASP A 1 341 ? 8.902 -13.712 -30.198 1.00 83.19 341 ASP A N 1
ATOM 2854 C CA . ASP A 1 341 ? 7.856 -14.739 -30.143 1.00 83.19 341 ASP A CA 1
ATOM 2855 C C . ASP A 1 341 ? 7.752 -15.335 -28.724 1.00 83.19 341 ASP A C 1
ATOM 2857 O O . ASP A 1 341 ? 6.652 -15.484 -28.194 1.00 83.19 341 ASP A O 1
ATOM 2861 N N . GLU A 1 342 ? 8.883 -15.618 -28.065 1.00 86.38 342 GLU A N 1
ATOM 2862 C CA . GLU A 1 342 ? 8.908 -16.121 -26.685 1.00 86.38 342 GLU A CA 1
ATOM 2863 C C . GLU A 1 342 ? 8.317 -15.128 -25.670 1.00 86.38 342 GLU A C 1
ATOM 2865 O O . GLU A 1 342 ? 7.560 -15.540 -24.787 1.00 86.38 342 GLU A O 1
ATOM 2870 N N . VAL A 1 343 ? 8.633 -13.837 -25.802 1.00 89.94 343 VAL A N 1
ATOM 2871 C CA . VAL A 1 343 ? 8.131 -12.768 -24.922 1.00 89.94 343 VAL A CA 1
ATOM 2872 C C . VAL A 1 343 ? 6.622 -12.565 -25.082 1.00 89.94 343 VAL A C 1
ATOM 2874 O O . VAL A 1 343 ? 5.915 -12.328 -24.100 1.00 89.94 343 VAL A O 1
ATOM 2877 N N . LEU A 1 344 ? 6.111 -12.661 -26.310 1.00 84.56 344 LEU A N 1
ATOM 2878 C CA . LEU A 1 344 ? 4.721 -12.330 -26.635 1.00 84.56 344 LEU A CA 1
ATOM 2879 C C . LEU A 1 344 ? 3.775 -13.538 -26.664 1.00 84.56 344 LEU A C 1
ATOM 2881 O O . LEU A 1 344 ? 2.565 -13.336 -26.777 1.00 84.56 344 LEU A O 1
ATOM 2885 N N . LYS A 1 345 ? 4.280 -14.771 -26.515 1.00 75.88 345 LYS A N 1
ATOM 2886 C CA . LYS A 1 345 ? 3.495 -16.019 -26.633 1.00 75.88 345 LYS A CA 1
ATOM 2887 C C . LYS A 1 345 ? 2.217 -16.057 -25.782 1.00 75.88 345 LYS A C 1
ATOM 2889 O O . LYS A 1 345 ? 1.207 -16.588 -26.230 1.00 75.88 345 LYS A O 1
ATOM 2894 N N . ASP A 1 346 ? 2.261 -15.469 -24.585 1.00 71.81 346 ASP A N 1
ATOM 2895 C CA . ASP A 1 346 ? 1.162 -15.451 -23.611 1.00 71.81 346 ASP A CA 1
ATOM 2896 C C . ASP A 1 346 ? 0.554 -14.044 -23.459 1.00 71.81 346 ASP A C 1
ATOM 2898 O O . ASP A 1 346 ? -0.163 -13.760 -22.495 1.00 71.81 346 ASP A O 1
ATOM 2902 N N . CYS A 1 347 ? 0.874 -13.111 -24.364 1.00 69.38 347 CYS A N 1
ATOM 2903 C CA . CYS A 1 347 ? 0.390 -11.740 -24.276 1.00 69.38 347 CYS A CA 1
ATOM 2904 C C . CYS A 1 347 ? -1.098 -11.671 -24.643 1.00 69.38 347 CYS A C 1
ATOM 2906 O O . CYS A 1 347 ? -1.485 -11.849 -25.794 1.00 69.38 347 CYS A O 1
ATOM 2908 N N . SER A 1 348 ? -1.944 -11.346 -23.662 1.00 59.81 348 SER A N 1
ATOM 2909 C CA . SER A 1 348 ? -3.416 -11.345 -23.803 1.00 59.81 348 SER A CA 1
ATOM 2910 C C . SER A 1 348 ? -4.002 -10.355 -24.831 1.00 59.81 348 SER A C 1
ATOM 2912 O O . SER A 1 348 ? -5.214 -10.365 -25.061 1.00 59.81 348 SER A O 1
ATOM 2914 N N . VAL A 1 349 ? -3.160 -9.503 -25.427 1.00 57.56 349 VAL A N 1
ATOM 2915 C CA . VAL A 1 349 ? -3.502 -8.463 -26.418 1.00 57.56 349 VAL A CA 1
ATOM 2916 C C . VAL A 1 349 ? -2.909 -8.787 -27.806 1.00 57.56 349 VAL A C 1
ATOM 2918 O O . VAL A 1 349 ? -3.079 -8.042 -28.764 1.00 57.56 349 VAL A O 1
ATOM 2921 N N . VAL A 1 350 ? -2.219 -9.920 -27.961 1.00 53.03 350 VAL A N 1
ATOM 2922 C CA . VAL A 1 350 ? -1.613 -10.330 -29.235 1.00 53.03 350 VAL A CA 1
ATOM 2923 C C . VAL A 1 350 ? -2.327 -11.581 -29.733 1.00 53.03 350 VAL A C 1
ATOM 2925 O O . VAL A 1 350 ? -2.209 -12.646 -29.139 1.00 53.03 350 VAL A O 1
ATOM 2928 N N . TYR A 1 351 ? -3.089 -11.464 -30.827 1.00 40.97 351 TYR A N 1
ATOM 2929 C CA . TYR A 1 351 ? -3.846 -12.600 -31.377 1.00 40.97 351 TYR A CA 1
ATOM 2930 C C . TYR A 1 351 ? -3.168 -13.337 -32.541 1.00 40.97 351 TYR A C 1
ATOM 2932 O O . TYR A 1 351 ? -3.657 -14.405 -32.902 1.00 40.97 351 TYR A O 1
ATOM 2940 N N . GLN A 1 352 ? -2.052 -12.853 -33.109 1.00 38.22 352 GLN A N 1
ATOM 2941 C CA . GLN A 1 352 ? -1.203 -13.655 -34.013 1.00 38.22 352 GLN A CA 1
ATOM 2942 C C . GLN A 1 352 ? 0.094 -12.936 -34.425 1.00 38.22 352 GLN A C 1
ATOM 2944 O O . GLN A 1 352 ? 0.037 -11.865 -35.024 1.00 38.22 352 GLN A O 1
ATOM 2949 N N . ILE A 1 353 ? 1.250 -13.580 -34.227 1.00 41.00 353 ILE A N 1
ATOM 2950 C CA . ILE A 1 353 ? 2.495 -13.271 -34.950 1.00 41.00 353 ILE A CA 1
ATOM 2951 C C . ILE A 1 353 ? 2.601 -14.287 -36.093 1.00 41.00 353 ILE A C 1
ATOM 2953 O O . ILE A 1 353 ? 2.902 -15.457 -35.868 1.00 41.00 353 ILE A O 1
ATOM 2957 N N . ASN A 1 354 ? 2.282 -13.887 -37.327 1.00 36.03 354 ASN A N 1
ATOM 2958 C CA . ASN A 1 354 ? 2.387 -14.786 -38.481 1.00 36.03 354 ASN A CA 1
ATOM 2959 C C . ASN A 1 354 ? 3.728 -14.591 -39.205 1.00 36.03 354 ASN A C 1
ATOM 2961 O O . ASN A 1 354 ? 3.979 -13.548 -39.810 1.00 36.03 354 ASN A O 1
ATOM 2965 N N . LYS A 1 355 ? 4.565 -15.637 -39.225 1.00 41.38 355 LYS A N 1
ATOM 2966 C CA . LYS A 1 355 ? 5.713 -15.753 -40.139 1.00 41.38 355 LYS A CA 1
ATOM 2967 C C . LYS A 1 355 ? 5.208 -16.081 -41.552 1.00 41.38 355 LYS A C 1
ATOM 2969 O O . LYS A 1 355 ? 4.766 -17.200 -41.792 1.00 41.38 355 LYS A O 1
ATOM 2974 N N . TYR A 1 356 ? 5.350 -15.150 -42.501 1.00 41.09 356 TYR A N 1
ATOM 2975 C CA . TYR A 1 356 ? 5.299 -15.466 -43.937 1.00 41.09 356 TYR A CA 1
ATOM 2976 C C . TYR A 1 356 ? 6.550 -14.966 -44.685 1.00 41.09 356 TYR A C 1
ATOM 2978 O O . TYR A 1 356 ? 7.096 -13.915 -44.336 1.00 41.09 356 TYR A O 1
ATOM 2986 N N . PRO A 1 357 ? 7.010 -15.700 -45.717 1.00 36.09 357 PRO A N 1
ATOM 2987 C CA . PRO A 1 357 ? 8.257 -15.420 -46.435 1.00 36.09 357 PRO A CA 1
ATOM 2988 C C . PRO A 1 357 ? 8.219 -14.236 -47.437 1.00 36.09 357 PRO A C 1
ATOM 2990 O O . PRO A 1 357 ? 9.095 -14.161 -48.293 1.00 36.09 357 PRO A O 1
ATOM 2993 N N . ASN A 1 358 ? 7.241 -13.313 -47.371 1.00 35.75 358 ASN A N 1
ATOM 2994 C CA . ASN A 1 358 ? 6.893 -12.464 -48.531 1.00 35.75 358 ASN A CA 1
ATOM 2995 C C . ASN A 1 358 ? 6.719 -10.944 -48.288 1.00 35.75 358 ASN A C 1
ATOM 2997 O O . ASN A 1 358 ? 6.392 -10.258 -49.251 1.00 35.75 358 ASN A O 1
ATOM 3001 N N . GLY A 1 359 ? 6.918 -10.398 -47.082 1.00 40.06 359 GLY A N 1
ATOM 3002 C CA . GLY A 1 359 ? 6.852 -8.937 -46.855 1.00 40.06 359 GLY A CA 1
ATOM 3003 C C . GLY A 1 359 ? 5.655 -8.445 -46.021 1.00 40.06 359 GLY A C 1
ATOM 3004 O O . GLY A 1 359 ? 4.561 -8.246 -46.534 1.00 40.06 359 GLY A O 1
ATOM 3005 N N . GLU A 1 360 ? 5.934 -8.304 -44.722 1.00 42.41 360 GLU A N 1
ATOM 3006 C CA . GLU A 1 360 ? 5.599 -7.224 -43.767 1.00 42.41 360 GLU A CA 1
ATOM 3007 C C . GLU A 1 360 ? 4.162 -6.693 -43.580 1.00 42.41 360 GLU A C 1
ATOM 3009 O O . GLU A 1 360 ? 3.693 -5.824 -44.308 1.00 42.41 360 GLU A O 1
ATOM 3014 N N . MET A 1 361 ? 3.538 -7.112 -42.466 1.00 36.94 361 MET A N 1
ATOM 3015 C CA . MET A 1 361 ? 2.871 -6.233 -41.484 1.00 36.94 361 MET A CA 1
ATOM 3016 C C . MET A 1 361 ? 2.641 -6.984 -40.161 1.00 36.94 361 MET A C 1
ATOM 3018 O O . MET A 1 361 ? 2.303 -8.169 -40.168 1.00 36.94 361 MET A O 1
ATOM 3022 N N . MET A 1 362 ? 2.806 -6.289 -39.031 1.00 40.78 362 MET A N 1
ATOM 3023 C CA . MET A 1 362 ? 2.429 -6.777 -37.701 1.00 40.78 362 MET A CA 1
ATOM 3024 C C . MET A 1 362 ? 1.011 -6.301 -37.374 1.00 40.78 362 MET A C 1
ATOM 3026 O O . MET A 1 362 ? 0.727 -5.113 -37.486 1.00 40.78 362 MET A O 1
ATOM 3030 N N . VAL A 1 363 ? 0.115 -7.217 -36.994 1.00 40.78 363 VAL A N 1
ATOM 3031 C CA . VAL A 1 363 ? -1.277 -6.890 -36.641 1.00 40.78 363 VAL A CA 1
ATOM 3032 C C . VAL A 1 363 ? -1.486 -7.169 -35.156 1.00 40.78 363 VAL A C 1
ATOM 3034 O O . VAL A 1 363 ? -1.519 -8.324 -34.732 1.00 40.78 363 VAL A O 1
ATOM 3037 N N . ILE A 1 364 ? -1.616 -6.102 -34.368 1.00 44.50 364 ILE A N 1
ATOM 3038 C CA . ILE A 1 364 ? -1.931 -6.151 -32.935 1.00 44.50 364 ILE A CA 1
ATOM 3039 C C . ILE A 1 364 ? -3.452 -5.975 -32.794 1.00 44.50 364 ILE A C 1
ATOM 3041 O O . ILE A 1 364 ? -4.024 -5.080 -33.414 1.00 44.50 364 ILE A O 1
ATOM 3045 N N . TYR A 1 365 ? -4.119 -6.842 -32.024 1.00 41.66 365 TYR A N 1
ATOM 3046 C CA . TYR A 1 365 ? -5.579 -6.825 -31.857 1.00 41.66 365 TYR A CA 1
ATOM 3047 C C . TYR A 1 365 ? -5.967 -6.350 -30.447 1.00 41.66 365 TYR A C 1
ATOM 3049 O O . TYR A 1 365 ? -5.635 -6.993 -29.456 1.00 41.66 365 TYR A O 1
ATOM 3057 N N . ASP A 1 366 ? -6.759 -5.282 -30.351 1.00 37.44 366 ASP A N 1
ATOM 3058 C CA . ASP A 1 366 ? -7.481 -4.894 -29.127 1.00 37.44 366 ASP A CA 1
ATOM 3059 C C . ASP A 1 366 ? -8.708 -5.819 -28.899 1.00 37.44 366 ASP A C 1
ATOM 3061 O O . ASP A 1 366 ? -9.354 -6.260 -29.853 1.00 37.44 366 ASP A O 1
ATOM 3065 N N . ARG A 1 367 ? -9.082 -6.060 -27.629 1.00 34.53 367 ARG A N 1
ATOM 3066 C CA . ARG A 1 367 ? -10.346 -6.683 -27.171 1.00 34.53 367 ARG A CA 1
ATOM 3067 C C . ARG A 1 367 ? -11.621 -6.099 -27.810 1.00 34.53 367 ARG A C 1
ATOM 3069 O O . ARG A 1 367 ? -12.652 -6.765 -27.736 1.00 34.53 367 ARG A O 1
ATOM 3076 N N . ASN A 1 368 ? -11.575 -4.922 -28.439 1.00 37.62 368 ASN A N 1
ATOM 3077 C CA . ASN A 1 368 ? -12.705 -4.322 -29.169 1.00 37.62 368 ASN A CA 1
ATOM 3078 C C . ASN A 1 368 ? -12.696 -4.547 -30.697 1.00 37.62 368 ASN A C 1
ATOM 3080 O O . ASN A 1 368 ? -13.591 -4.056 -31.382 1.00 37.62 368 ASN A O 1
ATOM 3084 N N . GLY A 1 369 ? -11.719 -5.271 -31.256 1.00 35.38 369 GLY A N 1
ATOM 3085 C CA . GLY A 1 369 ? -11.675 -5.578 -32.693 1.00 35.38 369 GLY A CA 1
ATOM 3086 C C . GLY A 1 369 ? -11.246 -4.416 -33.603 1.00 35.38 369 GLY A C 1
ATOM 3087 O O . GLY A 1 369 ? -11.513 -4.461 -34.804 1.00 35.38 369 GLY A O 1
ATOM 3088 N N . ALA A 1 370 ? -10.584 -3.386 -33.068 1.00 33.34 370 ALA A N 1
ATOM 3089 C CA . ALA A 1 370 ? -9.975 -2.339 -33.886 1.00 33.34 370 ALA A CA 1
ATOM 3090 C C . ALA A 1 370 ? -8.714 -2.872 -34.593 1.00 33.34 370 ALA A C 1
ATOM 3092 O O . ALA A 1 370 ? -7.832 -3.452 -33.961 1.00 33.34 370 ALA A O 1
ATOM 3093 N N . VAL A 1 371 ? -8.650 -2.681 -35.912 1.00 36.41 371 VAL A N 1
ATOM 3094 C CA . VAL A 1 371 ? -7.508 -3.040 -36.763 1.00 36.41 371 VAL A CA 1
ATOM 3095 C C . VAL A 1 371 ? -6.560 -1.846 -36.831 1.00 36.41 371 VAL A C 1
ATOM 3097 O O . VAL A 1 371 ? -6.963 -0.785 -37.309 1.00 36.41 371 VAL A O 1
ATOM 3100 N N . TRP A 1 372 ? -5.303 -2.009 -36.414 1.00 34.00 372 TRP A N 1
ATOM 3101 C CA . TRP A 1 372 ? -4.262 -1.025 -36.714 1.00 34.00 372 TRP A CA 1
ATOM 3102 C C . TRP A 1 372 ? -3.631 -1.355 -38.076 1.00 34.00 372 TRP A C 1
ATOM 3104 O O . TRP A 1 372 ? -2.916 -2.342 -38.214 1.00 34.00 372 TRP A O 1
ATOM 3114 N N . ASN A 1 373 ? -3.937 -0.547 -39.095 1.00 39.03 373 ASN A N 1
ATOM 3115 C CA . ASN A 1 373 ? -3.312 -0.589 -40.422 1.00 39.03 373 ASN A CA 1
ATOM 3116 C C . ASN A 1 373 ? -2.521 0.712 -40.628 1.00 39.03 373 ASN A C 1
ATOM 3118 O O . ASN A 1 373 ? -2.945 1.585 -41.383 1.00 39.03 373 ASN A O 1
ATOM 3122 N N . GLY A 1 374 ? -1.409 0.889 -39.919 1.00 34.09 374 GLY A N 1
ATOM 3123 C CA . GLY A 1 374 ? -0.547 2.053 -40.106 1.00 34.09 374 GLY A CA 1
ATOM 3124 C C . GLY A 1 374 ? 0.583 1.741 -41.075 1.00 34.09 374 GLY A C 1
ATOM 3125 O O . GLY A 1 374 ? 1.559 1.095 -40.708 1.00 34.09 374 GLY A O 1
ATOM 3126 N N . LYS A 1 375 ? 0.477 2.239 -42.310 1.00 29.30 375 LYS A N 1
ATOM 3127 C CA . LYS A 1 375 ? 1.676 2.552 -43.092 1.00 29.30 375 LYS A CA 1
ATOM 3128 C C . LYS A 1 375 ? 2.310 3.763 -42.406 1.00 29.30 375 LYS A C 1
ATOM 3130 O O . LYS A 1 375 ? 1.597 4.723 -42.128 1.00 29.30 375 LYS A O 1
ATOM 3135 N N . LEU A 1 376 ? 3.597 3.687 -42.082 1.00 35.56 376 LEU A N 1
ATOM 3136 C CA . LEU A 1 376 ? 4.314 4.766 -41.410 1.00 35.56 376 LEU A CA 1
ATOM 3137 C C . LEU A 1 376 ? 4.340 6.001 -42.330 1.00 35.56 376 LEU A C 1
ATOM 3139 O O . LEU A 1 376 ? 5.155 6.062 -43.240 1.00 35.56 376 LEU A O 1
ATOM 3143 N N . ASP A 1 377 ? 3.429 6.946 -42.118 1.00 24.91 377 ASP A N 1
ATOM 3144 C CA . ASP A 1 377 ? 3.518 8.314 -42.628 1.00 24.91 377 ASP A CA 1
ATOM 3145 C C . ASP A 1 377 ? 2.935 9.254 -41.557 1.00 24.91 377 ASP A C 1
ATOM 3147 O O . ASP A 1 377 ? 1.744 9.248 -41.263 1.00 24.91 377 ASP A O 1
ATOM 3151 N N . THR A 1 378 ? 3.854 9.973 -40.912 1.00 28.33 378 THR A N 1
ATOM 3152 C CA . THR A 1 378 ? 3.742 11.351 -40.406 1.00 28.33 378 THR A CA 1
ATOM 3153 C C . THR A 1 378 ? 2.437 11.858 -39.750 1.00 28.33 378 THR A C 1
ATOM 3155 O O . THR A 1 378 ? 1.424 12.080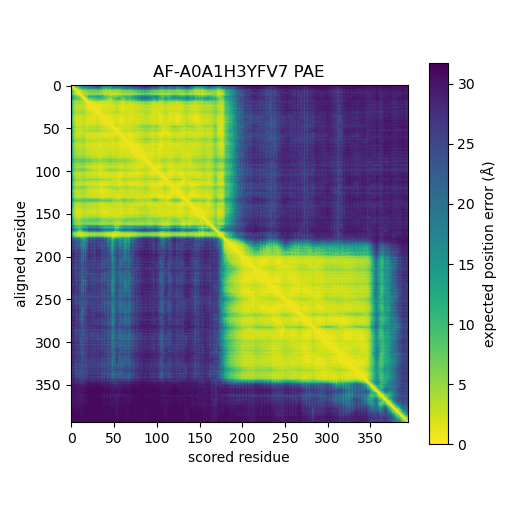 -40.398 1.00 28.33 378 THR A O 1
ATOM 3158 N N . ILE A 1 379 ? 2.619 12.298 -38.490 1.00 26.30 379 ILE A N 1
ATOM 3159 C CA . ILE A 1 379 ? 1.916 13.385 -37.770 1.00 26.30 379 ILE A CA 1
ATOM 3160 C C . ILE A 1 379 ? 0.582 13.005 -37.092 1.00 26.30 379 ILE A C 1
ATOM 3162 O O . ILE A 1 379 ? -0.491 13.093 -37.673 1.00 26.30 379 ILE A O 1
ATOM 3166 N N . TYR A 1 380 ? 0.650 12.716 -35.785 1.00 24.28 380 TYR A N 1
ATOM 3167 C CA . TYR A 1 380 ? -0.410 13.123 -34.856 1.00 24.28 380 TYR A CA 1
ATOM 3168 C C . TYR A 1 380 ? -0.111 14.566 -34.436 1.00 24.28 380 TYR A C 1
ATOM 3170 O O . TYR A 1 380 ? 0.724 14.808 -33.562 1.00 24.28 380 TYR A O 1
ATOM 3178 N N . GLU A 1 381 ? -0.759 15.528 -35.091 1.00 27.36 381 GLU A N 1
ATOM 3179 C CA . GLU A 1 381 ? -0.979 16.835 -34.484 1.00 27.36 381 GLU A CA 1
ATOM 3180 C C . GLU A 1 381 ? -2.014 16.649 -33.375 1.00 27.36 381 GLU A C 1
ATOM 3182 O O . GLU A 1 381 ? -3.044 15.998 -33.534 1.00 27.36 381 GLU A O 1
ATOM 3187 N N . SER A 1 382 ? -1.661 17.161 -32.206 1.00 30.03 382 SER A N 1
ATOM 3188 C CA . SER A 1 382 ? -2.511 17.241 -31.034 1.00 30.03 382 SER A CA 1
ATOM 3189 C C . SER A 1 382 ? -3.767 18.057 -31.337 1.00 30.03 382 SER A C 1
ATOM 3191 O O . SER A 1 382 ? -3.641 19.233 -31.682 1.00 30.03 382 SER A O 1
ATOM 3193 N N . ASP A 1 383 ? -4.946 17.498 -31.069 1.00 30.19 383 ASP A N 1
ATOM 3194 C CA . ASP A 1 383 ? -6.145 18.285 -30.771 1.00 30.19 383 ASP A CA 1
ATOM 3195 C C . ASP A 1 383 ? -5.918 19.049 -29.455 1.00 30.19 383 ASP A C 1
ATOM 3197 O O . ASP A 1 383 ? -6.305 18.628 -28.363 1.00 30.19 383 ASP A O 1
ATOM 3201 N N . ASN A 1 384 ? -5.233 20.186 -29.556 1.00 32.62 384 ASN A N 1
ATOM 3202 C CA . ASN A 1 384 ? -5.373 21.284 -28.616 1.00 32.62 384 ASN A CA 1
ATOM 3203 C C . ASN A 1 384 ? -6.505 22.153 -29.156 1.00 32.62 384 ASN A C 1
ATOM 3205 O O . ASN A 1 384 ? -6.346 22.776 -30.202 1.00 32.62 384 ASN A O 1
ATOM 3209 N N . GLY A 1 385 ? -7.637 22.169 -28.453 1.00 40.19 385 GLY A N 1
ATOM 3210 C CA . GLY A 1 385 ? -8.840 22.869 -28.886 1.00 40.19 385 GLY A CA 1
ATOM 3211 C C . GLY A 1 385 ? -8.586 24.294 -29.382 1.00 40.19 385 GLY A C 1
ATOM 3212 O O . GLY A 1 385 ? -8.119 25.142 -28.623 1.00 40.19 385 GLY A O 1
ATOM 3213 N N . LEU A 1 386 ? -8.966 24.540 -30.635 1.00 32.00 386 LEU A N 1
ATOM 3214 C CA . LEU A 1 386 ? -9.319 25.838 -31.201 1.00 32.00 386 LEU A CA 1
ATOM 3215 C C . LEU A 1 386 ? -10.437 25.610 -32.235 1.00 32.00 386 LEU A C 1
ATOM 3217 O O . LEU A 1 386 ? -10.375 24.660 -33.000 1.00 32.00 386 LEU A O 1
ATOM 3221 N N . ASP A 1 387 ? -11.452 26.474 -32.172 1.00 35.94 387 ASP A N 1
ATOM 3222 C CA . ASP A 1 387 ? -12.742 26.471 -32.885 1.00 35.94 387 ASP A CA 1
ATOM 3223 C C . ASP A 1 387 ? -12.734 26.011 -34.358 1.00 35.94 387 ASP A C 1
ATOM 3225 O O . ASP A 1 387 ? -12.046 26.590 -35.204 1.00 35.94 387 ASP A O 1
ATOM 3229 N N . ASP A 1 388 ? -13.660 25.103 -34.684 1.00 35.12 388 ASP A N 1
ATOM 3230 C CA . ASP A 1 388 ? -14.025 24.725 -36.051 1.00 35.12 388 ASP A CA 1
ATOM 3231 C C . ASP A 1 388 ? -14.985 25.769 -36.647 1.00 35.12 388 ASP A C 1
ATOM 3233 O O . ASP A 1 388 ? -16.209 25.602 -36.703 1.00 35.12 388 ASP A O 1
ATOM 3237 N N . GLY A 1 389 ? -14.421 26.888 -37.089 1.00 39.03 389 GLY A N 1
ATOM 3238 C CA . GLY A 1 389 ? -15.089 27.833 -37.972 1.00 39.03 389 GLY A CA 1
ATOM 3239 C C . GLY A 1 389 ? -14.843 27.499 -39.444 1.00 39.03 389 GLY A C 1
ATOM 3240 O O . GLY A 1 389 ? -13.763 27.760 -39.954 1.00 39.03 389 GLY A O 1
ATOM 3241 N N . GLU A 1 390 ? -15.907 27.048 -40.114 1.00 31.17 390 GLU A N 1
ATOM 3242 C CA . GLU A 1 390 ? -16.164 27.135 -41.566 1.00 31.17 390 GLU A CA 1
ATOM 3243 C C . GLU A 1 390 ? -15.670 26.013 -42.510 1.00 31.17 390 GLU A C 1
ATOM 3245 O O . GLU A 1 390 ? -14.511 25.922 -42.884 1.00 31.17 390 GLU A O 1
ATOM 3250 N N . SER A 1 391 ? -16.674 25.249 -42.984 1.00 35.62 391 SER A N 1
ATOM 3251 C CA . SER A 1 391 ? -16.987 24.842 -44.375 1.00 35.62 391 SER A CA 1
ATOM 3252 C C . SER A 1 391 ? -15.867 24.305 -45.287 1.00 35.62 391 SER A C 1
ATOM 3254 O O . SER A 1 391 ? -14.865 24.959 -45.513 1.00 35.62 391 SER A O 1
ATOM 3256 N N . GLY A 1 392 ? -16.039 23.210 -46.020 1.00 27.47 392 GLY A N 1
ATOM 3257 C CA . GLY A 1 392 ? -17.254 22.504 -46.389 1.00 27.47 392 GLY A CA 1
ATOM 3258 C C . GLY A 1 392 ? -16.950 21.436 -47.447 1.00 27.47 392 GLY A C 1
ATOM 3259 O O . GLY A 1 392 ? -15.831 21.315 -47.933 1.00 27.47 392 GLY A O 1
ATOM 3260 N N . TYR A 1 393 ? -17.991 20.666 -47.743 1.00 29.22 393 TYR A N 1
ATOM 3261 C CA . TYR A 1 393 ? -18.114 19.610 -48.746 1.00 29.22 393 TYR A CA 1
ATOM 3262 C C . TYR A 1 393 ? -17.449 19.893 -50.109 1.00 29.22 393 TYR A C 1
ATOM 3264 O O . TYR A 1 393 ? -17.739 20.921 -50.719 1.00 29.22 393 TYR A O 1
ATOM 3272 N N . GLU A 1 394 ? -16.690 18.922 -50.629 1.00 31.94 394 GLU A N 1
ATOM 3273 C CA . GLU A 1 394 ? -17.104 18.013 -51.724 1.00 31.94 394 GLU A CA 1
ATOM 3274 C C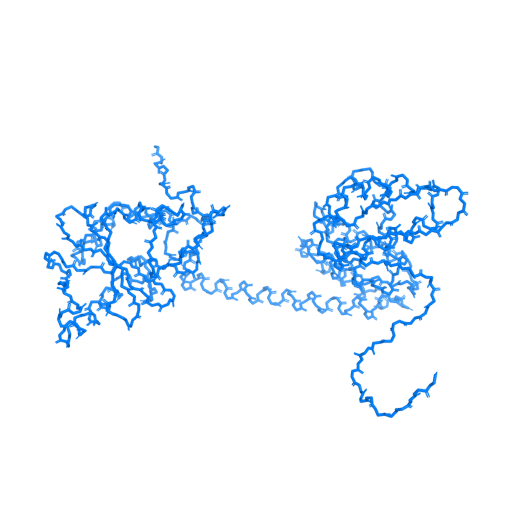 . GLU A 1 394 ? -16.320 16.693 -51.671 1.00 31.94 394 GLU A C 1
ATOM 3276 O O . GLU A 1 394 ? -15.094 16.742 -51.419 1.00 31.94 394 GLU A O 1
#

Foldseek 3Di:
DPDDQPLPVQEDAPDQAAADDPVRVVVVCVVLVHDAAPSVNVCCNGRNFFDWQLWKGWADCPAPPLVRHQVNVQVVVLVVLVVVCVVPVPLSVAADPPPAQHWRWTIATPQGKTKTWGNNDPRNQQTWIWIGAPPDSDIDIGRHGPRVVVVCQQCQVDDDPNDDSDDPNPDRIYTDHDDHPVRVVVVVVVVVVVVVLVVLLVVLLVLLLVLLQVPDPVSLVSVVVSLVSLLVVLALLSLLSLLSNHDQNHPDVPSVVVSVVSLVNSNPPNSLLNLLQNLLSCVVHLVVNLVNVVVQLPDPVSLQVLLVSLQVDDPSSNVSNVVSLVVCCVVPVVVRVVSSCNSCVPRPQAPDDDDDPDDDDGWTHDPVGDTDPDDDDDDDDDPPDDDDDDYDDD